Protein AF-A0A534PHE8-F1 (afdb_monomer)

Radius of gyration: 22.65 Å; Cα contacts (8 Å, |Δi|>4): 922; chains: 1; bounding box: 57×63×59 Å

Solvent-accessible surface area (backbone atoms only — not comparable to full-atom values): 23949 Å² total; per-residue (Å²): 134,82,89,73,82,80,85,76,85,88,83,82,86,79,91,82,86,88,81,90,80,77,89,78,85,75,80,75,69,78,63,74,69,78,79,74,84,64,76,80,80,78,80,78,70,85,81,79,82,82,82,68,77,84,73,71,76,61,67,71,42,64,70,69,89,60,82,93,66,74,68,61,44,59,63,59,40,70,46,78,37,36,73,57,75,90,52,89,55,39,68,55,61,94,71,41,53,49,39,28,43,75,54,63,62,44,47,48,54,37,77,46,39,33,25,44,34,18,76,53,80,39,52,26,43,38,35,38,29,43,50,32,25,25,88,75,30,44,23,26,79,75,50,71,53,73,46,66,37,27,75,58,79,83,55,55,71,40,56,83,35,30,30,48,43,43,84,60,63,65,50,50,73,50,67,39,52,72,82,54,73,41,28,50,29,33,40,39,39,32,35,81,84,36,38,29,40,31,30,52,34,32,30,28,69,89,68,73,28,56,31,34,40,39,42,39,58,50,28,30,42,40,69,25,44,46,91,46,22,12,64,66,29,30,75,70,63,13,78,73,43,24,11,33,30,38,37,56,43,40,48,37,58,43,76,51,17,29,38,48,41,74,79,43,39,47,64,57,48,22,53,42,39,66,71,48,45,43,62,35,30,48,34,51,57,51,40,36,71,50,25,48,67,59,54,71,51,33,18,28,43,34,46,43,28,58,36,28,47,31,40,61,51,28,55,51,21,54,51,53,36,41,74,65,12,31,52,76,43,72,56,57,59,53,50,50,40,33,28,33,44,75,38,65,64,41,93,88,65,38,58,35,33,43,34,34,30,75,75,46,41,83,74,36,96,41,48,90,35,62,80,37,42,29,53,24,52,42,84,59,46,64,50,39,35,34,85,76,74,70,52,67,78,84,83,87,76,98,66,88,60,56,50,64,41,67,67,43,86,41,74,89,39,63,92,67,84,58,44,66,71,42,69,44,72,81,110

Sequence (427 aa):
MVLGCRQADPGGHGGGDGGNPSSETDAGQPGTDGGDAGTPQDGGGPGGTDGGTDAGVPLPRYPGNRQGYVNPIPAENQHAGDPNWRSGFSNPYAKQIEGYADRVSALAGDAVRLMVRSDAARSASWTLYRIGWYGGAGARALASGTAQVGSQPGCPEDKTTGLVSCAWTPAFTVTVPGDAVSGLFLVRIVRSDNIGILIPLVVKDQRPADLYFQSSVTTAQAYNDWGGESLYDSDDGVMGGFAVQVSFDRPYASDGGAGQMLRYEALMAHFLERNGYDVSYTTNLDVAREGLDGLLARGAFLSVGHDEYWPGEERDAVQSARDQGMPLFFFGANAAYWKVRLSNPGADGNARVMTCYKKNPAADPLYNTPQQTGRYRDPPINRPEEALVGTMYESWLLFGQPWTVQGSNNPLYDGTNLHDGDTLPQL

Structure (mmCIF, N/CA/C/O backbone):
data_AF-A0A534PHE8-F1
#
_entry.id   AF-A0A534PHE8-F1
#
loop_
_atom_site.group_PDB
_atom_site.id
_atom_site.type_symbol
_atom_site.label_atom_id
_atom_site.label_alt_id
_atom_site.label_comp_id
_atom_site.label_asym_id
_atom_site.label_entity_id
_atom_site.label_seq_id
_atom_site.pdbx_PDB_ins_code
_atom_site.Cartn_x
_atom_site.Cartn_y
_atom_site.Cartn_z
_atom_site.occupancy
_atom_site.B_iso_or_equiv
_atom_site.auth_seq_id
_atom_site.auth_comp_id
_atom_site.auth_asym_id
_atom_site.auth_atom_id
_atom_site.pdbx_PDB_model_num
ATOM 1 N N . MET A 1 1 ? -14.135 2.666 23.337 1.00 24.70 1 MET A N 1
ATOM 2 C CA . MET A 1 1 ? -14.969 1.697 22.594 1.00 24.70 1 MET A CA 1
ATOM 3 C C . MET A 1 1 ? -14.300 0.347 22.786 1.00 24.70 1 MET A C 1
ATOM 5 O O . MET A 1 1 ? -13.143 0.218 22.420 1.00 24.70 1 MET A O 1
ATOM 9 N N . VAL A 1 2 ? -14.946 -0.574 23.500 1.00 24.50 2 VAL A N 1
ATOM 10 C CA . VAL A 1 2 ? -14.325 -1.820 23.980 1.00 24.50 2 VAL A CA 1
ATOM 11 C C . VAL A 1 2 ? -14.251 -2.833 22.834 1.00 24.50 2 VAL A C 1
ATOM 13 O O . VAL A 1 2 ? -15.287 -3.261 22.329 1.00 24.50 2 VAL A O 1
ATOM 16 N N . LEU A 1 3 ? -13.037 -3.217 22.435 1.00 29.59 3 LEU A N 1
ATOM 17 C CA . LEU A 1 3 ? -12.761 -4.332 21.522 1.00 29.59 3 LEU A CA 1
ATOM 18 C C . LEU A 1 3 ? -12.561 -5.603 22.364 1.00 29.59 3 LEU A C 1
ATOM 20 O O . LEU A 1 3 ? -11.449 -6.089 22.542 1.00 29.59 3 LEU A O 1
ATOM 24 N N . GLY A 1 4 ? -13.645 -6.101 22.961 1.00 27.09 4 GLY A N 1
ATOM 25 C CA . GLY A 1 4 ? -13.633 -7.321 23.768 1.00 27.09 4 GLY A CA 1
ATOM 26 C C . GLY A 1 4 ? -13.868 -8.559 22.903 1.00 27.09 4 GLY A C 1
ATOM 27 O O . GLY A 1 4 ? -14.963 -8.744 22.373 1.00 27.09 4 GLY A O 1
ATOM 28 N N . CYS A 1 5 ? -12.860 -9.425 22.784 1.00 27.55 5 CYS A N 1
ATOM 29 C CA . CYS A 1 5 ? -13.002 -10.763 22.210 1.00 27.55 5 CYS A CA 1
ATOM 30 C C . CYS A 1 5 ? -14.042 -11.572 23.002 1.00 27.55 5 CYS A C 1
ATOM 32 O O . CYS A 1 5 ? -13.889 -11.805 24.202 1.00 27.55 5 CYS A O 1
ATOM 34 N N . ARG A 1 6 ? -15.092 -12.054 22.330 1.00 25.67 6 ARG A N 1
ATOM 35 C CA . ARG A 1 6 ? -16.006 -13.053 22.897 1.00 25.67 6 ARG A CA 1
ATOM 36 C C . ARG A 1 6 ? -15.265 -14.394 22.947 1.00 25.67 6 ARG A C 1
ATOM 38 O O . ARG A 1 6 ? -14.850 -14.898 21.906 1.00 25.67 6 ARG A O 1
ATOM 45 N N . GLN A 1 7 ? -15.082 -14.950 24.146 1.00 27.69 7 GLN A N 1
ATOM 46 C CA . GLN A 1 7 ? -14.550 -16.302 24.352 1.00 27.69 7 GLN A CA 1
ATOM 47 C C . GLN A 1 7 ? -15.313 -17.322 23.492 1.00 27.69 7 GLN A C 1
ATOM 49 O O . GLN A 1 7 ? -16.540 -17.391 23.552 1.00 27.69 7 GLN A O 1
ATOM 54 N N . ALA A 1 8 ? -14.576 -18.124 22.724 1.00 28.03 8 ALA A N 1
ATOM 55 C CA . ALA A 1 8 ? -15.044 -19.413 22.232 1.00 28.03 8 ALA A CA 1
ATOM 56 C C . ALA A 1 8 ? -14.472 -20.498 23.159 1.00 28.03 8 ALA A C 1
ATOM 58 O O . ALA A 1 8 ? -13.268 -20.504 23.422 1.00 28.03 8 ALA A O 1
ATOM 59 N N . ASP A 1 9 ? -15.344 -21.361 23.681 1.00 29.62 9 ASP A N 1
ATOM 60 C CA . ASP A 1 9 ? -15.011 -22.451 24.606 1.00 29.62 9 ASP A CA 1
ATOM 61 C C . ASP A 1 9 ? -13.933 -23.410 24.056 1.00 29.62 9 ASP A C 1
ATOM 63 O O . ASP A 1 9 ? -13.930 -23.711 22.857 1.00 29.62 9 ASP A O 1
ATOM 67 N N . PRO A 1 10 ? -13.051 -23.968 24.912 1.00 31.36 10 PRO A N 1
ATOM 68 C CA . PRO A 1 10 ? -12.056 -24.946 24.499 1.00 31.36 10 PRO A CA 1
ATOM 69 C C . PRO A 1 10 ? -12.613 -26.377 24.588 1.00 31.36 10 PRO A C 1
ATOM 71 O O . PRO A 1 10 ? -12.837 -26.916 25.671 1.00 31.36 10 PRO A O 1
ATOM 74 N N . GLY A 1 11 ? -12.782 -27.032 23.439 1.00 26.67 11 GLY A N 1
ATOM 75 C CA . GLY A 1 11 ? -12.875 -28.492 23.344 1.00 26.67 11 GLY A CA 1
ATOM 76 C C . GLY A 1 11 ? -11.485 -29.078 23.099 1.00 26.67 11 GLY A C 1
ATOM 77 O O . GLY A 1 11 ? -10.890 -28.818 22.059 1.00 26.67 11 GLY A O 1
ATOM 78 N N . GLY A 1 12 ? -10.947 -29.802 24.084 1.00 25.61 12 GLY A N 1
ATOM 79 C CA . GLY A 1 12 ? -9.566 -30.290 24.101 1.00 25.61 12 GLY A CA 1
ATOM 80 C C . GLY A 1 12 ? -9.276 -31.603 23.357 1.00 25.61 12 GLY A C 1
ATOM 81 O O . GLY A 1 12 ? -10.143 -32.188 22.714 1.00 25.61 12 GLY A O 1
ATOM 82 N N . HIS A 1 13 ? -8.034 -32.059 23.595 1.00 27.72 13 HIS A N 1
ATOM 83 C CA . HIS A 1 13 ? -7.261 -33.191 23.033 1.00 27.72 13 HIS A CA 1
ATOM 84 C C . HIS A 1 13 ? -6.363 -32.776 21.859 1.00 27.72 13 HIS A C 1
ATOM 86 O O . HIS A 1 13 ? -6.823 -32.135 20.930 1.00 27.72 13 HIS A O 1
ATOM 92 N N . GLY A 1 14 ? -5.071 -33.092 21.798 1.00 23.89 14 GLY A N 1
ATOM 93 C CA . GLY A 1 14 ? -4.158 -33.913 22.597 1.00 23.89 14 GLY A CA 1
ATOM 94 C C . GLY A 1 14 ? -2.830 -33.945 21.817 1.00 23.89 14 GLY A C 1
ATOM 95 O O . GLY A 1 14 ? -2.858 -33.902 20.592 1.00 23.89 14 GLY A O 1
ATOM 96 N N . GLY A 1 15 ? -1.690 -33.902 22.512 1.00 23.56 15 GLY A N 1
ATOM 97 C CA . GLY A 1 15 ? -0.387 -33.534 21.943 1.00 23.56 15 GLY A CA 1
ATOM 98 C C . GLY A 1 15 ? 0.267 -34.500 20.945 1.00 23.56 15 GLY A C 1
ATOM 99 O O . GLY A 1 15 ? -0.163 -35.635 20.757 1.00 23.56 15 GLY A O 1
ATOM 100 N N . GLY A 1 16 ? 1.369 -34.024 20.360 1.00 22.50 16 GLY A N 1
ATOM 101 C CA . GLY A 1 16 ? 2.305 -34.802 19.551 1.00 22.50 16 GLY A CA 1
ATOM 102 C C . GLY A 1 16 ? 3.350 -33.909 18.878 1.00 22.50 16 GLY A C 1
ATOM 103 O O . GLY A 1 16 ? 2.993 -32.991 18.150 1.00 22.50 16 GLY A O 1
ATOM 104 N N . ASP A 1 17 ? 4.618 -34.183 19.177 1.00 24.94 17 ASP A N 1
ATOM 105 C CA . ASP A 1 17 ? 5.844 -33.495 18.764 1.00 24.94 17 ASP A CA 1
ATOM 106 C C . ASP A 1 17 ? 6.041 -33.250 17.258 1.00 24.94 17 ASP A C 1
ATOM 108 O O . ASP A 1 17 ? 5.682 -34.072 16.417 1.00 24.94 17 ASP A O 1
ATOM 112 N N . GLY A 1 18 ? 6.846 -32.216 16.979 1.00 23.06 18 GLY A N 1
ATOM 113 C CA . GLY A 1 18 ? 7.974 -32.342 16.054 1.00 23.06 18 GLY A CA 1
ATOM 114 C C . GLY A 1 18 ? 7.780 -31.769 14.652 1.00 23.06 18 GLY A C 1
ATOM 115 O O . GLY A 1 18 ? 7.033 -32.302 13.841 1.00 23.06 18 GLY A O 1
ATOM 116 N N . GLY A 1 19 ? 8.578 -30.748 14.324 1.00 21.67 19 GLY A N 1
ATOM 117 C CA . GLY A 1 19 ? 8.833 -30.374 12.934 1.00 21.67 19 GLY A CA 1
ATOM 118 C C . GLY A 1 19 ? 9.077 -28.888 12.735 1.00 21.67 19 GLY A C 1
ATOM 119 O O . GLY A 1 19 ? 8.202 -28.179 12.263 1.00 21.67 19 GLY A O 1
ATOM 120 N N . ASN A 1 20 ? 10.282 -28.434 13.070 1.00 32.22 20 ASN A N 1
ATOM 121 C CA . ASN A 1 20 ? 10.853 -27.206 12.523 1.00 32.22 20 ASN A CA 1
ATOM 122 C C . ASN A 1 20 ? 10.975 -27.352 10.992 1.00 32.22 20 ASN A C 1
ATOM 124 O O . ASN A 1 20 ? 11.498 -28.383 10.553 1.00 32.22 20 ASN A O 1
ATOM 128 N N . PRO A 1 21 ? 10.605 -26.344 10.186 1.00 25.55 21 PRO A N 1
ATOM 129 C CA . PRO A 1 21 ? 11.260 -26.184 8.904 1.00 25.55 21 PRO A CA 1
ATOM 130 C C . PRO A 1 21 ? 11.839 -24.777 8.729 1.00 25.55 21 PRO A C 1
ATOM 132 O O . PRO A 1 21 ? 11.156 -23.762 8.815 1.00 25.55 21 PRO A O 1
ATOM 135 N N . SER A 1 22 ? 13.125 -24.811 8.379 1.00 23.69 22 SER A N 1
ATOM 136 C CA . SER A 1 22 ? 13.820 -23.903 7.464 1.00 23.69 22 SER A CA 1
ATOM 137 C C . SER A 1 22 ? 13.878 -22.423 7.834 1.00 23.69 22 SER A C 1
ATOM 139 O O . SER A 1 22 ? 13.050 -21.607 7.448 1.00 23.69 22 SER A O 1
ATOM 141 N N . SER A 1 23 ? 15.003 -22.108 8.470 1.00 26.23 23 SER A N 1
ATOM 142 C CA . SER A 1 23 ? 15.800 -20.907 8.250 1.00 26.23 23 SER A CA 1
ATOM 143 C C . SER A 1 23 ? 15.838 -20.476 6.775 1.00 26.23 23 SER A C 1
ATOM 145 O O . SER A 1 23 ? 16.503 -21.124 5.963 1.00 26.23 23 SER A O 1
ATOM 147 N N . GLU A 1 24 ? 15.214 -19.347 6.455 1.00 24.14 24 GLU A N 1
ATOM 148 C CA . GLU A 1 24 ? 15.696 -18.465 5.393 1.00 24.14 24 GLU A CA 1
ATOM 149 C C . GLU A 1 24 ? 16.451 -17.321 6.069 1.00 24.14 24 GLU A C 1
ATOM 151 O O . GLU A 1 24 ? 15.881 -16.411 6.666 1.00 24.14 24 GLU A O 1
ATOM 156 N N . THR A 1 25 ? 17.776 -17.430 6.047 1.00 25.45 25 THR A N 1
ATOM 157 C CA . THR A 1 25 ? 18.677 -16.310 6.286 1.00 25.45 25 THR A CA 1
ATOM 158 C C . THR A 1 25 ? 18.660 -15.441 5.036 1.00 25.45 25 THR A C 1
ATOM 160 O O . THR A 1 25 ? 19.494 -15.632 4.153 1.00 25.45 25 THR A O 1
ATOM 163 N N . ASP A 1 26 ? 17.714 -14.512 4.956 1.00 26.38 26 ASP A N 1
ATOM 164 C CA . ASP A 1 26 ? 17.868 -13.338 4.104 1.00 26.38 26 ASP A CA 1
ATOM 165 C C . ASP A 1 26 ? 18.295 -12.176 4.997 1.00 26.38 26 ASP A C 1
ATOM 167 O O . ASP A 1 26 ? 17.497 -11.435 5.572 1.00 26.38 26 ASP A O 1
ATOM 171 N N . ALA A 1 27 ? 19.605 -12.126 5.232 1.00 26.56 27 ALA A N 1
ATOM 172 C CA . ALA A 1 27 ? 20.258 -11.044 5.939 1.00 26.56 27 ALA A CA 1
ATOM 173 C C . ALA A 1 27 ? 20.425 -9.857 4.983 1.00 26.56 27 ALA A C 1
ATOM 175 O O . ALA A 1 27 ? 21.544 -9.483 4.640 1.00 26.56 27 ALA A O 1
ATOM 176 N N . GLY A 1 28 ? 19.309 -9.243 4.593 1.00 26.45 28 GLY A N 1
ATOM 177 C CA . GLY A 1 28 ? 19.302 -7.820 4.298 1.00 26.45 28 GLY A CA 1
ATOM 178 C C . GLY A 1 28 ? 19.517 -7.109 5.626 1.00 26.45 28 GLY A C 1
ATOM 179 O O . GLY A 1 28 ? 18.583 -6.960 6.415 1.00 26.45 28 GLY A O 1
ATOM 180 N N . GLN A 1 29 ? 20.769 -6.763 5.942 1.00 26.48 29 GLN A N 1
ATOM 181 C CA . GLN A 1 29 ? 21.021 -5.839 7.040 1.00 26.48 29 GLN A CA 1
ATOM 182 C C . GLN A 1 29 ? 20.180 -4.587 6.770 1.00 26.48 29 GLN A C 1
ATOM 184 O O . GLN A 1 29 ? 20.312 -4.022 5.685 1.00 26.48 29 GLN A O 1
ATOM 189 N N . PRO A 1 30 ? 19.344 -4.120 7.712 1.00 35.19 30 PRO A N 1
ATOM 190 C CA . PRO A 1 30 ? 18.865 -2.754 7.645 1.00 35.19 30 PRO A CA 1
ATOM 191 C C . PRO A 1 30 ? 20.124 -1.892 7.642 1.00 35.19 30 PRO A C 1
ATOM 193 O O . PRO A 1 30 ? 20.886 -1.901 8.616 1.00 35.19 30 PRO A O 1
ATOM 196 N N . GLY A 1 31 ? 20.404 -1.253 6.504 1.00 30.30 31 GLY A N 1
ATOM 197 C CA . GLY A 1 31 ? 21.480 -0.285 6.391 1.00 30.30 31 GLY A CA 1
ATOM 198 C C . GLY A 1 31 ? 21.366 0.661 7.574 1.00 30.30 31 GLY A C 1
ATOM 199 O O . GLY A 1 31 ? 20.265 1.085 7.917 1.00 30.30 31 GLY A O 1
ATOM 200 N N . THR A 1 32 ? 22.487 0.906 8.249 1.00 32.56 32 THR A N 1
ATOM 201 C CA . THR A 1 32 ? 22.534 1.717 9.460 1.00 32.56 32 THR A CA 1
ATOM 202 C C . THR A 1 32 ? 21.716 2.985 9.248 1.00 32.56 32 THR A C 1
ATOM 204 O O . THR A 1 32 ? 22.122 3.867 8.476 1.00 32.56 32 THR A O 1
ATOM 207 N N . ASP A 1 33 ? 20.591 3.100 9.957 1.00 41.44 33 ASP A N 1
ATOM 208 C CA . ASP A 1 33 ? 20.073 4.398 10.355 1.00 41.44 33 ASP A CA 1
ATOM 209 C C . ASP A 1 33 ? 21.305 5.156 10.817 1.00 41.44 33 ASP A C 1
ATOM 211 O O . ASP A 1 33 ? 22.042 4.659 11.673 1.00 41.44 33 ASP A O 1
ATOM 215 N N . GLY A 1 34 ? 21.639 6.256 10.137 1.00 34.25 34 GLY A N 1
ATOM 216 C CA . GLY A 1 34 ? 22.791 7.051 10.538 1.00 34.25 34 GLY A CA 1
ATOM 217 C C . GLY A 1 34 ? 22.565 7.363 12.004 1.00 34.25 34 GLY A C 1
ATOM 218 O O . GLY A 1 34 ? 21.613 8.078 12.296 1.00 34.25 34 GLY A O 1
ATOM 219 N N . GLY A 1 35 ? 23.335 6.706 12.876 1.00 29.02 35 GLY A N 1
ATOM 220 C CA . GLY A 1 35 ? 23.049 6.637 14.295 1.00 29.02 35 GLY A CA 1
ATOM 221 C C . GLY A 1 35 ? 23.085 8.041 14.848 1.00 29.02 35 GLY A C 1
ATOM 222 O O . GLY A 1 35 ? 24.160 8.571 15.115 1.00 29.02 35 GLY A O 1
ATOM 223 N N . ASP A 1 36 ? 21.914 8.645 14.982 1.00 38.81 36 ASP A N 1
ATOM 224 C CA . ASP A 1 36 ? 21.763 9.927 15.634 1.00 38.81 36 ASP A CA 1
ATOM 225 C C . ASP A 1 36 ? 21.593 9.603 17.116 1.00 38.81 36 ASP A C 1
ATOM 227 O O . ASP A 1 36 ? 20.503 9.620 17.678 1.00 38.81 36 ASP A O 1
ATOM 231 N N . ALA A 1 37 ? 22.714 9.252 17.753 1.00 30.38 37 ALA A N 1
ATOM 232 C CA . ALA A 1 37 ? 22.866 9.336 19.199 1.00 30.38 37 ALA A CA 1
ATOM 233 C C . ALA A 1 37 ? 22.924 10.822 19.603 1.00 30.38 37 ALA A C 1
ATOM 235 O O . ALA A 1 37 ? 23.876 11.286 20.229 1.00 30.38 37 ALA A O 1
ATOM 236 N N . GLY A 1 38 ? 21.921 11.593 19.185 1.00 28.56 38 GLY A N 1
ATOM 237 C CA . GLY A 1 38 ? 21.634 12.903 19.724 1.00 28.56 38 GLY A CA 1
ATOM 238 C C . GLY A 1 38 ? 20.917 12.679 21.041 1.00 28.56 38 GLY A C 1
ATOM 239 O O . GLY A 1 38 ? 19.777 12.228 21.062 1.00 28.56 38 GLY A O 1
ATOM 240 N N . THR A 1 39 ? 21.598 12.953 22.150 1.00 28.34 39 THR A N 1
ATOM 241 C CA . THR A 1 39 ? 20.957 13.072 23.463 1.00 28.34 39 THR A CA 1
ATOM 242 C C . THR A 1 39 ? 19.690 13.920 23.330 1.00 28.34 39 THR A C 1
ATOM 244 O O . THR A 1 39 ? 19.807 15.044 22.824 1.00 28.34 39 THR A O 1
ATOM 247 N N . PRO A 1 40 ? 18.516 13.446 23.784 1.00 33.12 40 PRO A N 1
ATOM 248 C CA . PRO A 1 40 ? 17.341 14.292 23.888 1.00 33.12 40 PRO A CA 1
ATOM 249 C C . PRO A 1 40 ? 17.722 15.509 24.730 1.00 33.12 40 PRO A C 1
ATOM 251 O O . PRO A 1 40 ? 18.122 15.378 25.888 1.00 33.12 40 PRO A O 1
ATOM 254 N N . GLN A 1 41 ? 17.667 16.707 24.149 1.00 31.69 41 GLN A N 1
ATOM 255 C CA . GLN A 1 41 ? 17.529 17.887 24.984 1.00 31.69 41 GLN A CA 1
ATOM 256 C C . GLN A 1 41 ? 16.094 17.862 25.488 1.00 31.69 41 GLN A C 1
ATOM 258 O O . GLN A 1 41 ? 15.181 18.336 24.815 1.00 31.69 41 GLN A O 1
ATOM 263 N N . ASP A 1 42 ? 15.919 17.278 26.671 1.00 35.34 42 ASP A N 1
ATOM 264 C CA . ASP A 1 42 ? 14.726 17.450 27.482 1.00 35.34 42 ASP A CA 1
ATOM 265 C C . ASP A 1 42 ? 14.524 18.953 27.699 1.00 35.34 42 ASP A C 1
ATOM 267 O O . ASP A 1 42 ? 15.109 19.574 28.588 1.00 35.34 42 ASP A O 1
ATOM 271 N N . GLY A 1 43 ? 13.671 19.559 26.878 1.00 31.19 43 GLY A N 1
ATOM 272 C CA . GLY A 1 43 ? 13.140 20.905 27.072 1.00 31.19 43 GLY A CA 1
ATOM 273 C C . GLY A 1 43 ? 12.140 20.974 28.230 1.00 31.19 43 GLY A C 1
ATOM 274 O O . GLY A 1 43 ? 11.187 21.746 28.167 1.00 31.19 43 GLY A O 1
ATOM 275 N N . GLY A 1 44 ? 12.332 20.161 29.275 1.00 30.81 44 GLY A N 1
ATOM 276 C CA . GLY A 1 44 ? 11.528 20.138 30.490 1.00 30.81 44 GLY A CA 1
ATOM 277 C C . GLY A 1 44 ? 11.756 21.392 31.329 1.00 30.81 44 GLY A C 1
ATOM 278 O O . GLY A 1 44 ? 12.443 21.360 32.348 1.00 30.81 44 GLY A O 1
ATOM 279 N N . GLY A 1 45 ? 11.183 22.515 30.902 1.00 26.70 45 GLY A N 1
ATOM 280 C CA . GLY A 1 45 ? 10.971 23.674 31.762 1.00 26.70 45 GLY A CA 1
ATOM 281 C C . GLY A 1 45 ? 9.800 23.406 32.722 1.00 26.70 45 GLY A C 1
ATOM 282 O O . GLY A 1 45 ? 8.753 22.938 32.275 1.00 26.70 45 GLY A O 1
ATOM 283 N N . PRO A 1 46 ? 9.926 23.680 34.032 1.00 35.31 46 PRO A N 1
ATOM 284 C CA . PRO A 1 46 ? 8.860 23.405 34.983 1.00 35.31 46 PRO A CA 1
ATOM 285 C C . PRO A 1 46 ? 7.750 24.462 34.897 1.00 35.31 46 PRO A C 1
ATOM 287 O O . PRO A 1 46 ? 8.011 25.657 35.015 1.00 35.31 46 PRO A O 1
ATOM 290 N N . GLY A 1 47 ? 6.503 23.999 34.789 1.00 39.66 47 GLY A N 1
ATOM 291 C CA . GLY A 1 47 ? 5.323 24.702 35.298 1.00 39.66 47 GLY A CA 1
ATOM 292 C C . GLY A 1 47 ? 4.895 25.964 34.547 1.00 39.66 47 GLY A C 1
ATOM 293 O O . GLY A 1 47 ? 4.928 27.057 35.107 1.00 39.66 47 GLY A O 1
ATOM 294 N N . GLY A 1 48 ? 4.389 25.802 33.325 1.00 27.02 48 GLY A N 1
ATOM 295 C CA . GLY A 1 48 ? 3.390 26.715 32.774 1.00 27.02 48 GLY A CA 1
ATOM 296 C C . GLY A 1 48 ? 2.004 26.202 33.153 1.00 27.02 48 GLY A C 1
ATOM 297 O O . GLY A 1 48 ? 1.633 25.094 32.788 1.00 27.02 48 GLY A O 1
ATOM 298 N N . THR A 1 49 ? 1.247 26.958 33.943 1.00 34.25 49 THR A N 1
ATOM 299 C CA . THR A 1 49 ? -0.178 26.684 34.142 1.00 34.25 49 THR A CA 1
ATOM 300 C C . THR A 1 49 ? -0.904 26.964 32.832 1.00 34.25 49 THR A C 1
ATOM 302 O O . THR A 1 49 ? -1.068 28.132 32.467 1.00 34.25 49 THR A O 1
ATOM 305 N N . ASP A 1 50 ? -1.343 25.913 32.146 1.00 37.75 50 ASP A N 1
ATOM 306 C CA . ASP A 1 50 ? -2.190 26.011 30.961 1.00 37.75 50 ASP A CA 1
ATOM 307 C C . ASP A 1 50 ? -3.571 26.538 31.369 1.00 37.75 50 ASP A C 1
ATOM 309 O O . ASP A 1 50 ? -4.515 25.801 31.635 1.00 37.75 50 ASP A O 1
ATOM 313 N N . GLY A 1 51 ? -3.688 27.864 31.433 1.00 36.16 51 GLY A N 1
ATOM 314 C CA . GLY A 1 51 ? -4.951 28.597 31.503 1.00 36.16 51 GLY A CA 1
ATOM 315 C C . GLY A 1 51 ? -5.678 28.621 30.156 1.00 36.16 51 GLY A C 1
ATOM 316 O O . GLY A 1 51 ? -6.209 29.660 29.764 1.00 36.16 51 GLY A O 1
ATOM 317 N N . GLY A 1 52 ? -5.663 27.504 29.426 1.00 33.28 52 GLY A N 1
ATOM 318 C CA . GLY A 1 52 ? -6.409 27.328 28.190 1.00 33.28 52 GLY A CA 1
ATOM 319 C C . GLY A 1 52 ? -7.875 27.096 28.518 1.00 33.28 52 GLY A C 1
ATOM 320 O O . GLY A 1 52 ? -8.244 26.063 29.067 1.00 33.28 52 GLY A O 1
ATOM 321 N N . THR A 1 53 ? -8.720 28.071 28.202 1.00 33.09 53 THR A N 1
ATOM 322 C CA . THR A 1 53 ? -10.171 27.891 28.169 1.00 33.09 53 THR A CA 1
ATOM 323 C C . THR A 1 53 ? -10.507 26.672 27.315 1.00 33.09 53 THR A C 1
ATOM 325 O O . THR A 1 53 ? -10.083 26.615 26.162 1.00 33.09 53 THR A O 1
ATOM 328 N N . ASP A 1 54 ? -11.260 25.741 27.900 1.00 41.22 54 ASP A N 1
ATOM 329 C CA . ASP A 1 54 ? -11.817 24.517 27.321 1.00 41.22 54 ASP A CA 1
ATOM 330 C C . ASP A 1 54 ? -12.644 24.841 26.060 1.00 41.22 54 ASP A C 1
ATOM 332 O O . ASP A 1 54 ? -13.868 24.995 26.086 1.00 41.22 54 ASP A O 1
ATOM 336 N N . ALA A 1 55 ? -11.954 25.054 24.939 1.00 45.47 55 ALA A N 1
ATOM 337 C CA . ALA A 1 55 ? -12.546 25.029 23.616 1.00 45.47 55 ALA A CA 1
ATOM 338 C C . ALA A 1 55 ? -12.863 23.558 23.354 1.00 45.47 55 ALA A C 1
ATOM 340 O O . ALA A 1 55 ? -11.980 22.797 22.968 1.00 45.47 55 ALA A O 1
ATOM 341 N N . GLY A 1 56 ? -14.096 23.176 23.700 1.00 44.16 56 GLY A N 1
ATOM 342 C CA . GLY A 1 56 ? -14.534 21.794 23.849 1.00 44.16 56 GLY A CA 1
ATOM 343 C C . GLY A 1 56 ? -13.944 20.854 22.806 1.00 44.16 56 GLY A C 1
ATOM 344 O O . GLY A 1 56 ? -14.111 21.060 21.603 1.00 44.16 56 GLY A O 1
ATOM 345 N N . VAL A 1 57 ? -13.264 19.816 23.295 1.00 53.75 57 VAL A N 1
ATOM 346 C CA . VAL A 1 57 ? -12.780 18.700 22.481 1.00 53.75 57 VAL A CA 1
ATOM 347 C C . VAL A 1 57 ? -13.941 18.225 21.597 1.00 53.75 57 VAL A C 1
ATOM 349 O O . VAL A 1 57 ? -14.996 17.878 22.142 1.00 53.75 57 VAL A O 1
ATOM 352 N N . PRO A 1 58 ? -13.802 18.235 20.255 1.00 57.19 58 PRO A N 1
ATOM 353 C CA . PRO A 1 58 ? -14.837 17.728 19.368 1.00 57.19 58 PRO A CA 1
ATOM 354 C C . PRO A 1 58 ? -15.225 16.319 19.814 1.00 57.19 58 PRO A C 1
ATOM 356 O O . PRO A 1 58 ? -14.364 15.451 19.969 1.00 57.19 58 PRO A O 1
ATOM 359 N N . LEU A 1 59 ? -16.515 16.099 20.080 1.00 59.09 59 LEU A N 1
ATOM 360 C CA . LEU A 1 59 ? -16.990 14.777 20.472 1.00 59.09 59 LEU A CA 1
ATOM 361 C C . LEU A 1 59 ? -16.615 13.769 19.376 1.00 59.09 59 LEU A C 1
ATOM 363 O O . LEU A 1 59 ? -16.750 14.104 18.195 1.00 59.09 59 LEU A O 1
ATOM 367 N N . PRO A 1 60 ? -16.182 12.545 19.736 1.00 62.19 60 PRO A N 1
ATOM 368 C CA . PRO A 1 60 ? -15.837 11.536 18.750 1.00 62.19 60 PRO A CA 1
ATOM 369 C C . PRO A 1 60 ? -16.973 11.352 17.744 1.00 62.19 60 PRO A C 1
ATOM 371 O O . PRO A 1 60 ? -18.123 11.085 18.117 1.00 62.19 60 PRO A O 1
ATOM 374 N N . ARG A 1 61 ? -16.650 11.489 16.458 1.00 69.06 61 ARG A N 1
ATOM 375 C CA . ARG A 1 61 ? -17.591 11.239 15.374 1.00 69.06 61 ARG A CA 1
ATOM 376 C C . ARG A 1 61 ? -17.656 9.738 15.143 1.00 69.06 61 ARG A C 1
ATOM 378 O O . ARG A 1 61 ? -16.927 9.188 14.328 1.00 69.06 61 ARG A O 1
ATOM 385 N N . TYR A 1 62 ? -18.557 9.069 15.849 1.00 61.84 62 TYR A N 1
ATOM 386 C CA . TYR A 1 62 ? -18.938 7.714 15.472 1.00 61.84 62 TYR A CA 1
ATOM 387 C C . TYR A 1 62 ? -19.897 7.778 14.280 1.00 61.84 62 TYR A C 1
ATOM 389 O O . TYR A 1 62 ? -20.789 8.638 14.269 1.00 61.84 62 TYR A O 1
ATOM 397 N N . PRO A 1 63 ? -19.770 6.883 13.285 1.00 62.94 63 PRO A N 1
ATOM 398 C CA . PRO A 1 63 ? -20.826 6.700 12.304 1.00 62.94 63 PRO A CA 1
ATOM 399 C C . PRO A 1 63 ? -22.141 6.478 13.054 1.00 62.94 63 PRO A C 1
ATOM 401 O O . PRO A 1 63 ? -22.218 5.642 13.957 1.00 62.94 63 PRO A O 1
ATOM 404 N N . GLY A 1 64 ? -23.175 7.251 12.719 1.00 65.12 64 GLY A N 1
ATOM 405 C CA . GLY A 1 64 ? -24.506 7.008 13.270 1.00 65.12 64 GLY A CA 1
ATOM 406 C C . GLY A 1 64 ? -24.958 5.580 12.953 1.00 65.12 64 GLY A C 1
ATOM 407 O O . GLY A 1 64 ? -24.477 4.976 11.995 1.00 65.12 64 GLY A O 1
ATOM 408 N N . ASN A 1 65 ? -25.895 5.034 13.735 1.00 70.56 65 ASN A N 1
ATOM 409 C CA . ASN A 1 65 ? -26.464 3.719 13.439 1.00 70.56 65 ASN A CA 1
ATOM 410 C C . ASN A 1 65 ? -26.975 3.683 11.986 1.00 70.56 65 ASN A C 1
ATOM 412 O O . ASN A 1 65 ? -27.888 4.426 11.616 1.00 70.56 65 ASN A O 1
ATOM 416 N N . ARG A 1 66 ? -26.365 2.829 11.162 1.00 79.94 66 ARG A N 1
ATOM 417 C CA . ARG A 1 66 ? -26.679 2.693 9.741 1.00 79.94 66 ARG A CA 1
ATOM 418 C C . ARG A 1 66 ? -27.859 1.729 9.603 1.00 79.94 66 ARG A C 1
ATOM 420 O O . ARG A 1 66 ? -27.673 0.520 9.502 1.00 79.94 66 ARG A O 1
ATOM 427 N N . GLN A 1 67 ? -29.091 2.242 9.651 1.00 80.50 67 GLN A N 1
ATOM 428 C CA . GLN A 1 67 ? -30.277 1.385 9.529 1.00 80.50 67 GLN A CA 1
ATOM 429 C C . GLN A 1 67 ? -30.242 0.556 8.237 1.00 80.50 67 GLN A C 1
ATOM 431 O O . GLN A 1 67 ? -30.054 1.096 7.150 1.00 80.50 67 GLN A O 1
ATOM 436 N N . GLY A 1 68 ? -30.431 -0.760 8.368 1.00 82.94 68 GLY A N 1
ATOM 437 C CA . GLY A 1 68 ? -30.439 -1.700 7.242 1.00 82.94 68 GLY A CA 1
ATOM 438 C C . GLY A 1 68 ? -29.063 -2.003 6.638 1.00 82.94 68 GLY A C 1
ATOM 439 O O . GLY A 1 68 ? -28.983 -2.803 5.710 1.00 82.94 68 GLY A O 1
ATOM 440 N N . TYR A 1 69 ? -27.988 -1.402 7.150 1.00 88.81 69 TYR A N 1
ATOM 441 C CA . TYR A 1 69 ? -26.632 -1.704 6.715 1.00 88.81 69 TYR A CA 1
ATOM 442 C C . TYR A 1 69 ? -26.177 -3.064 7.259 1.00 88.81 69 TYR A C 1
ATOM 444 O O . TYR A 1 69 ? -26.395 -3.390 8.427 1.00 88.81 69 TYR A O 1
ATOM 452 N N . VAL A 1 70 ? -25.516 -3.845 6.404 1.00 92.88 70 VAL A N 1
ATOM 453 C CA . VAL A 1 70 ? -24.992 -5.171 6.734 1.00 92.88 70 VAL A CA 1
ATOM 454 C C . VAL A 1 70 ? -23.491 -5.171 6.486 1.00 92.88 70 VAL A C 1
ATOM 456 O O . VAL A 1 70 ? -23.053 -4.917 5.364 1.00 92.88 70 VAL A O 1
ATOM 459 N N . ASN A 1 71 ? -22.714 -5.479 7.527 1.00 95.25 71 ASN A N 1
ATOM 460 C CA . ASN A 1 71 ? -21.278 -5.698 7.395 1.00 95.25 71 ASN A CA 1
ATOM 461 C C . ASN A 1 71 ? -21.033 -6.912 6.471 1.00 95.25 71 ASN A C 1
ATOM 463 O O . ASN A 1 71 ? -21.504 -8.005 6.800 1.00 95.25 71 ASN A O 1
ATOM 467 N N . PRO A 1 72 ? -20.315 -6.764 5.340 1.00 97.19 72 PRO A N 1
ATOM 468 C CA . PRO A 1 72 ? -20.025 -7.872 4.436 1.00 97.19 72 PRO A CA 1
ATOM 469 C C . PRO A 1 72 ? -18.976 -8.848 4.988 1.00 97.19 72 PRO A C 1
ATOM 471 O O . PRO A 1 72 ? -18.967 -10.000 4.568 1.00 97.19 72 PRO A O 1
ATOM 474 N N . ILE A 1 73 ? -18.123 -8.439 5.935 1.00 98.12 73 ILE A N 1
ATOM 475 C CA . ILE A 1 73 ? -16.989 -9.244 6.420 1.00 98.12 73 ILE A CA 1
ATOM 476 C C . ILE A 1 73 ? -17.424 -10.597 7.027 1.00 98.12 73 ILE A C 1
ATOM 478 O O . ILE A 1 73 ? -16.840 -11.621 6.672 1.00 98.12 73 ILE A O 1
ATOM 482 N N . PRO A 1 74 ? -18.469 -10.688 7.878 1.00 98.19 74 PRO A N 1
ATOM 483 C CA . PRO A 1 74 ? -18.956 -11.978 8.366 1.00 98.19 74 PRO A CA 1
ATOM 484 C C . PRO A 1 74 ? -19.427 -12.938 7.270 1.00 98.19 74 PRO A C 1
ATOM 486 O O . PRO A 1 74 ? -19.216 -14.143 7.409 1.00 98.19 74 PRO A O 1
ATOM 489 N N . ALA A 1 75 ? -20.066 -12.424 6.212 1.00 98.25 75 ALA A N 1
ATOM 490 C CA . ALA A 1 75 ? -20.520 -13.231 5.080 1.00 98.25 75 ALA A CA 1
ATOM 491 C C . ALA A 1 75 ? -19.335 -13.668 4.212 1.00 98.25 75 ALA A C 1
ATOM 493 O O . ALA A 1 75 ? -19.226 -14.842 3.868 1.00 98.25 75 ALA A O 1
ATOM 494 N N . GLU A 1 76 ? -18.409 -12.745 3.952 1.00 98.31 76 GLU A N 1
ATOM 495 C CA . GLU A 1 76 ? -17.152 -13.005 3.254 1.00 98.31 76 GLU A CA 1
ATOM 496 C C . GLU A 1 76 ? -16.356 -14.137 3.924 1.00 98.31 76 GLU A C 1
ATOM 498 O O . GLU A 1 76 ? -15.885 -15.065 3.267 1.00 98.31 76 GLU A O 1
ATOM 503 N N . ASN A 1 77 ? -16.293 -14.129 5.256 1.00 98.06 77 ASN A N 1
ATOM 504 C CA . ASN A 1 77 ? -15.603 -15.145 6.047 1.00 98.06 77 ASN A CA 1
ATOM 505 C C . ASN A 1 77 ? -16.249 -16.537 6.030 1.00 98.06 77 ASN A C 1
ATOM 507 O O . ASN A 1 77 ? -15.626 -17.480 6.517 1.00 98.06 77 ASN A O 1
ATOM 511 N N . GLN A 1 78 ? -17.467 -16.688 5.495 1.00 98.12 78 GLN A N 1
ATOM 512 C CA . GLN A 1 78 ? -18.082 -18.007 5.292 1.00 98.12 78 GLN A CA 1
ATOM 513 C C . GLN A 1 78 ? -17.560 -18.711 4.036 1.00 98.12 78 GLN A C 1
ATOM 515 O O . GLN A 1 78 ? -17.800 -19.907 3.860 1.00 98.12 78 GLN A O 1
ATOM 520 N N . HIS A 1 79 ? -16.866 -18.000 3.143 1.00 98.44 79 HIS A N 1
ATOM 521 C CA . HIS A 1 79 ? -16.253 -18.628 1.981 1.00 98.44 79 HIS A CA 1
ATOM 522 C C . HIS A 1 79 ? -15.083 -19.528 2.392 1.00 98.44 79 HIS A C 1
ATOM 524 O O . HIS A 1 79 ? -14.332 -19.234 3.322 1.00 98.44 79 HIS A O 1
ATOM 530 N N . ALA A 1 80 ? -14.915 -20.630 1.660 1.00 98.12 80 ALA A N 1
ATOM 531 C CA . ALA A 1 80 ? -13.792 -21.533 1.860 1.00 98.12 80 ALA A CA 1
ATOM 532 C C . ALA A 1 80 ? -12.472 -20.819 1.534 1.00 98.12 80 ALA A C 1
ATOM 534 O O . ALA A 1 80 ? -12.302 -20.283 0.437 1.00 98.12 80 ALA A O 1
ATOM 535 N N . GLY A 1 81 ? -11.543 -20.829 2.487 1.00 98.19 81 GLY A N 1
ATOM 536 C CA . GLY A 1 81 ? -10.176 -20.378 2.260 1.00 98.19 81 GLY A CA 1
ATOM 537 C C . GLY A 1 81 ? -9.290 -21.471 1.661 1.00 98.19 81 GLY A C 1
ATOM 538 O O . GLY A 1 81 ? -9.647 -22.649 1.636 1.00 98.19 81 GLY A O 1
ATOM 539 N N . ASP A 1 82 ? -8.114 -21.072 1.194 1.00 98.00 82 ASP A N 1
ATOM 540 C CA . ASP A 1 82 ? -7.084 -21.957 0.651 1.00 98.00 82 ASP A CA 1
ATOM 541 C C . ASP A 1 82 ? -5.876 -21.953 1.596 1.00 98.00 82 ASP A C 1
ATOM 543 O O . ASP A 1 82 ? -5.086 -21.024 1.516 1.00 98.00 82 ASP A O 1
ATOM 547 N N . PRO A 1 83 ? -5.679 -22.950 2.476 1.00 95.94 83 PRO A N 1
ATOM 548 C CA . PRO A 1 83 ? -4.544 -22.965 3.406 1.00 95.94 83 PRO A CA 1
ATOM 549 C C . PRO A 1 83 ? -3.180 -23.144 2.714 1.00 95.94 83 PRO A C 1
ATOM 551 O O . PRO A 1 83 ? -2.143 -22.969 3.348 1.00 95.94 83 PRO A O 1
ATOM 554 N N . ASN A 1 84 ? -3.160 -23.480 1.420 1.00 95.50 84 ASN A N 1
ATOM 555 C CA . ASN A 1 84 ? -1.954 -23.712 0.625 1.00 95.50 84 ASN A CA 1
ATOM 556 C C . ASN A 1 84 ? -1.637 -22.542 -0.318 1.00 95.50 84 ASN A C 1
ATOM 558 O O . ASN A 1 84 ? -0.808 -22.659 -1.221 1.00 95.50 84 ASN A O 1
ATOM 562 N N . TRP A 1 85 ? -2.270 -21.384 -0.122 1.00 96.06 85 TRP A N 1
ATOM 563 C CA . TRP A 1 85 ? -2.093 -20.235 -1.006 1.00 96.06 85 TRP A CA 1
ATOM 564 C C . TRP A 1 85 ? -0.635 -19.735 -1.078 1.00 96.06 85 TRP A C 1
ATOM 566 O O . TRP A 1 85 ? -0.209 -19.237 -2.123 1.00 96.06 85 TRP A O 1
ATOM 576 N N . ARG A 1 86 ? 0.158 -19.933 -0.012 1.00 93.19 86 ARG A N 1
ATOM 577 C CA . ARG A 1 86 ? 1.606 -19.629 0.049 1.00 93.19 86 ARG A CA 1
ATOM 578 C C . ARG A 1 86 ? 2.530 -20.806 -0.283 1.00 93.19 86 ARG A C 1
ATOM 580 O O . ARG A 1 86 ? 3.739 -20.660 -0.155 1.00 93.19 86 ARG A O 1
ATOM 587 N N . SER A 1 87 ? 2.007 -21.973 -0.647 1.00 93.56 87 SER A N 1
ATOM 588 C CA . SER A 1 87 ? 2.814 -23.180 -0.858 1.00 93.56 87 SER A CA 1
ATOM 589 C C . SER A 1 87 ? 2.706 -23.703 -2.294 1.00 93.56 87 SER A C 1
ATOM 591 O O . SER A 1 87 ? 1.936 -23.198 -3.112 1.00 93.56 87 SER A O 1
ATOM 593 N N . GLY A 1 88 ? 3.530 -24.703 -2.623 1.00 93.00 88 GLY A N 1
ATOM 594 C CA . GLY A 1 88 ? 3.536 -25.341 -3.945 1.00 93.00 88 GLY A CA 1
ATOM 595 C C . GLY A 1 88 ? 4.376 -24.629 -5.009 1.00 93.00 88 GLY A C 1
ATOM 596 O O . GLY A 1 88 ? 4.307 -25.004 -6.176 1.00 93.00 88 GLY A O 1
ATOM 597 N N . PHE A 1 89 ? 5.178 -23.635 -4.625 1.00 96.38 89 PHE A N 1
ATOM 598 C CA . PHE A 1 89 ? 6.156 -22.979 -5.490 1.00 96.38 89 PHE A CA 1
ATOM 599 C C . PHE A 1 89 ? 7.386 -22.549 -4.682 1.00 96.38 89 PHE A C 1
ATOM 601 O O . PHE A 1 89 ? 7.338 -22.480 -3.454 1.00 96.38 89 PHE A O 1
ATOM 608 N N . SER A 1 90 ? 8.484 -22.278 -5.376 1.00 96.81 90 SER A N 1
ATOM 609 C CA . SER A 1 90 ? 9.702 -21.709 -4.804 1.00 96.81 90 SER A CA 1
ATOM 610 C C . SER A 1 90 ? 9.836 -20.242 -5.195 1.00 96.81 90 SER A C 1
ATOM 612 O O . SER A 1 90 ? 9.474 -19.855 -6.311 1.00 96.81 90 SER A O 1
ATOM 614 N N . ASN A 1 91 ? 10.391 -19.441 -4.286 1.00 94.25 91 ASN A N 1
ATOM 615 C CA . ASN A 1 91 ? 10.785 -18.069 -4.588 1.00 94.25 91 ASN A CA 1
ATOM 616 C C . ASN A 1 91 ? 11.817 -18.058 -5.732 1.00 94.25 91 ASN A C 1
ATOM 618 O O . ASN A 1 91 ? 12.623 -18.992 -5.842 1.00 94.25 91 ASN A O 1
ATOM 622 N N . PRO A 1 92 ? 11.801 -17.037 -6.605 1.00 93.44 92 PRO A N 1
ATOM 623 C CA . PRO A 1 92 ? 12.764 -16.943 -7.688 1.00 93.44 92 PRO A CA 1
ATOM 624 C C . PRO A 1 92 ? 14.165 -16.726 -7.123 1.00 93.44 92 PRO A C 1
ATOM 626 O O . PRO A 1 92 ? 14.372 -15.894 -6.245 1.00 93.44 92 PRO A O 1
ATOM 629 N N . TYR A 1 93 ? 15.149 -17.413 -7.692 1.00 88.75 93 TYR A N 1
ATOM 630 C CA . TYR A 1 93 ? 16.555 -17.070 -7.513 1.00 88.75 93 TYR A CA 1
ATOM 631 C C . TYR A 1 93 ? 17.071 -16.406 -8.790 1.00 88.75 93 TYR A C 1
ATOM 633 O O . TYR A 1 93 ? 16.501 -16.587 -9.864 1.00 88.75 93 TYR A O 1
ATOM 641 N N . ALA A 1 94 ? 18.134 -15.603 -8.693 1.00 87.88 94 ALA A N 1
ATOM 642 C CA . ALA A 1 94 ? 18.791 -14.985 -9.853 1.00 87.88 94 ALA A CA 1
ATOM 643 C C . ALA A 1 94 ? 17.821 -14.308 -10.853 1.00 87.88 94 ALA A C 1
ATOM 645 O O . ALA A 1 94 ? 18.010 -14.392 -12.068 1.00 87.88 94 ALA A O 1
ATOM 646 N N . LYS A 1 95 ? 16.772 -13.648 -10.337 1.00 91.94 95 LYS A N 1
ATOM 647 C CA . LYS A 1 95 ? 15.764 -12.930 -11.131 1.00 91.94 95 LYS A CA 1
ATOM 648 C C . LYS A 1 95 ? 15.087 -13.817 -12.189 1.00 91.94 95 LYS A C 1
ATOM 650 O O . LYS A 1 95 ? 14.955 -13.409 -13.333 1.00 91.94 95 LYS A O 1
ATOM 655 N N . GLN A 1 96 ? 14.672 -15.046 -11.877 1.00 97.12 96 GLN A N 1
ATOM 656 C CA . GLN A 1 96 ? 14.008 -15.929 -12.860 1.00 97.12 96 GLN A CA 1
ATOM 657 C C . GLN A 1 96 ? 12.637 -15.423 -13.335 1.00 97.12 96 GLN A C 1
ATOM 659 O O . GLN A 1 96 ? 12.302 -15.530 -14.516 1.00 97.12 96 GLN A O 1
ATOM 664 N N . ILE A 1 97 ? 11.840 -14.870 -12.424 1.00 98.19 97 ILE A N 1
ATOM 665 C CA . ILE A 1 97 ? 10.554 -14.230 -12.707 1.00 98.19 97 ILE A CA 1
ATOM 666 C C . ILE A 1 97 ? 10.378 -13.045 -11.765 1.00 98.19 97 ILE A C 1
ATOM 668 O O . ILE A 1 97 ? 10.714 -13.130 -10.589 1.00 98.19 97 ILE A O 1
ATOM 672 N N . GLU A 1 98 ? 9.879 -11.941 -12.306 1.00 97.94 98 GLU A N 1
ATOM 673 C CA . GLU A 1 98 ? 9.697 -10.671 -11.610 1.00 97.94 98 GLU A CA 1
ATOM 674 C C . GLU A 1 98 ? 8.441 -9.991 -12.158 1.00 97.94 98 GLU A C 1
ATOM 676 O O . GLU A 1 98 ? 8.088 -10.179 -13.328 1.00 97.94 98 GLU A O 1
ATOM 681 N N . GLY A 1 99 ? 7.757 -9.188 -11.346 1.00 98.12 99 GLY A N 1
ATOM 682 C CA . GLY A 1 99 ? 6.568 -8.500 -11.822 1.00 98.12 99 GLY A CA 1
ATOM 683 C C . GLY A 1 99 ? 6.025 -7.443 -10.879 1.00 98.12 99 GLY A C 1
ATOM 684 O O . GLY A 1 99 ? 6.356 -7.409 -9.698 1.00 98.12 99 GLY A O 1
ATOM 685 N N . TYR A 1 100 ? 5.194 -6.576 -11.445 1.00 98.62 100 TYR A N 1
ATOM 686 C CA . TYR A 1 100 ? 4.501 -5.497 -10.752 1.00 98.62 100 TYR A CA 1
ATOM 687 C C . TYR A 1 100 ? 3.169 -5.189 -11.446 1.00 98.62 100 TYR A C 1
ATOM 689 O O . TYR A 1 100 ? 2.924 -5.612 -12.580 1.00 98.62 100 TYR A O 1
ATOM 697 N N . ALA A 1 101 ? 2.291 -4.467 -10.754 1.00 98.44 101 ALA A N 1
ATOM 698 C CA . ALA A 1 101 ? 1.003 -4.031 -11.281 1.00 98.44 101 ALA A CA 1
ATOM 699 C C . ALA A 1 101 ? 1.039 -2.558 -11.717 1.00 98.44 101 ALA A C 1
ATOM 701 O O . ALA A 1 101 ? 1.823 -1.753 -11.208 1.00 98.44 101 ALA A O 1
ATOM 702 N N . ASP A 1 102 ? 0.137 -2.181 -12.626 1.00 98.12 102 ASP A N 1
ATOM 703 C CA . ASP A 1 102 ? -0.021 -0.795 -13.102 1.00 98.12 102 ASP A CA 1
ATOM 704 C C . ASP A 1 102 ? -0.638 0.166 -12.080 1.00 98.12 102 ASP A C 1
ATOM 706 O O . ASP A 1 102 ? -0.785 1.355 -12.359 1.00 98.12 102 ASP A O 1
ATOM 710 N N . ARG A 1 103 ? -0.992 -0.354 -10.905 1.00 98.19 103 ARG A N 1
ATOM 711 C CA . ARG A 1 103 ? -1.598 0.347 -9.775 1.00 98.19 103 ARG A CA 1
ATOM 712 C C . ARG A 1 103 ? -1.353 -0.434 -8.488 1.00 98.19 103 ARG A C 1
ATOM 714 O O . ARG A 1 103 ? -1.098 -1.634 -8.540 1.00 98.19 103 ARG A O 1
ATOM 721 N N . VAL A 1 104 ? -1.454 0.246 -7.352 1.00 97.94 104 VAL A N 1
ATOM 722 C CA . VAL A 1 104 ? -1.391 -0.386 -6.018 1.00 97.94 104 VAL A CA 1
ATOM 723 C C . VAL A 1 104 ? -2.769 -0.603 -5.406 1.00 97.94 104 VAL A C 1
ATOM 725 O O . VAL A 1 104 ? -2.910 -1.397 -4.478 1.00 97.94 104 VAL A O 1
ATOM 728 N N . SER A 1 105 ? -3.796 0.056 -5.945 1.00 98.50 105 SER A N 1
ATOM 729 C CA . SER A 1 105 ? -5.176 -0.138 -5.529 1.00 98.50 105 SER A CA 1
ATOM 730 C C . SER A 1 105 ? -6.148 -0.169 -6.705 1.00 98.50 105 SER A C 1
ATOM 732 O O . SER A 1 105 ? -5.841 0.287 -7.806 1.00 98.50 105 SER A O 1
ATOM 734 N N . ALA A 1 106 ? -7.312 -0.772 -6.486 1.00 98.50 106 ALA A N 1
ATOM 735 C CA . ALA A 1 106 ? -8.362 -0.951 -7.484 1.00 98.50 106 ALA A CA 1
ATOM 736 C C . ALA A 1 106 ? -9.747 -0.966 -6.823 1.00 98.50 106 ALA A C 1
ATOM 738 O O . ALA A 1 106 ? -9.862 -1.206 -5.622 1.00 98.50 106 ALA A O 1
ATOM 739 N N . LEU A 1 107 ? -10.803 -0.740 -7.599 1.00 98.38 107 LEU A N 1
ATOM 740 C CA . LEU A 1 107 ? -12.180 -1.036 -7.204 1.00 98.38 107 LEU A CA 1
ATOM 741 C C . LEU A 1 107 ? -12.596 -2.431 -7.692 1.00 98.38 107 LEU A C 1
ATOM 743 O O . LEU A 1 107 ? -11.998 -3.003 -8.607 1.00 98.38 107 LEU A O 1
ATOM 747 N N . ALA A 1 108 ? -13.658 -2.981 -7.105 1.00 98.31 108 ALA A N 1
ATOM 748 C CA . ALA A 1 108 ? -14.320 -4.159 -7.659 1.00 98.31 108 ALA A CA 1
ATOM 749 C C . ALA A 1 108 ? -14.752 -3.898 -9.117 1.00 98.31 108 ALA A C 1
ATOM 751 O O . ALA A 1 108 ? -15.327 -2.855 -9.427 1.00 98.31 108 ALA A O 1
ATOM 752 N N . GLY A 1 109 ? -14.468 -4.842 -10.017 1.00 98.19 109 GLY A N 1
ATOM 753 C CA . GLY A 1 109 ? -14.706 -4.708 -11.458 1.00 98.19 109 GLY A CA 1
ATOM 754 C C . GLY A 1 109 ? -13.560 -4.078 -12.258 1.00 98.19 109 GLY A C 1
ATOM 755 O O . GLY A 1 109 ? -13.558 -4.197 -13.485 1.00 98.19 109 GLY A O 1
ATOM 756 N N . ASP A 1 110 ? -12.569 -3.458 -11.611 1.00 98.31 110 ASP A N 1
ATOM 757 C CA . ASP A 1 110 ? -11.440 -2.858 -12.323 1.00 98.31 110 ASP A CA 1
ATOM 758 C C . ASP A 1 110 ? -10.543 -3.911 -12.985 1.00 98.31 110 ASP A C 1
ATOM 760 O O . ASP A 1 110 ? -10.344 -5.028 -12.497 1.00 98.31 110 ASP A O 1
ATOM 764 N N . ALA A 1 111 ? -9.938 -3.508 -14.101 1.00 98.25 111 ALA A N 1
ATOM 765 C CA . ALA A 1 111 ? -8.892 -4.256 -14.779 1.00 98.25 111 ALA A CA 1
ATOM 766 C C . ALA A 1 111 ? -7.508 -3.810 -14.283 1.00 98.25 111 ALA A C 1
ATOM 768 O O . ALA A 1 111 ? -7.106 -2.664 -14.491 1.00 98.25 111 ALA A O 1
ATOM 769 N N . VAL A 1 112 ? -6.764 -4.737 -13.683 1.00 98.69 112 VAL A N 1
ATOM 770 C CA . VAL A 1 112 ? -5.382 -4.551 -13.229 1.00 98.69 112 VAL A CA 1
ATOM 771 C C . VAL A 1 112 ? -4.447 -5.176 -14.254 1.00 98.69 112 VAL A C 1
ATOM 773 O O . VAL A 1 112 ? -4.592 -6.351 -14.598 1.00 98.69 112 VAL A O 1
ATOM 776 N N . ARG A 1 113 ? -3.492 -4.401 -14.769 1.00 98.75 113 ARG A N 1
ATOM 777 C CA . ARG A 1 113 ? -2.508 -4.893 -15.745 1.00 98.75 113 ARG A CA 1
ATOM 778 C C . ARG A 1 113 ? -1.252 -5.339 -15.015 1.00 98.75 113 ARG A C 1
ATOM 780 O O . ARG A 1 113 ? -0.748 -4.613 -14.162 1.00 98.75 113 ARG A O 1
ATOM 787 N N . LEU A 1 114 ? -0.764 -6.528 -15.359 1.00 98.75 114 LEU A N 1
ATOM 788 C CA . LEU A 1 114 ? 0.399 -7.136 -14.725 1.00 98.75 114 LEU A CA 1
ATOM 789 C C . LEU A 1 114 ? 1.563 -7.115 -15.707 1.00 98.75 114 LEU A C 1
ATOM 791 O O . LEU A 1 114 ? 1.511 -7.725 -16.780 1.00 98.75 114 LEU A O 1
ATOM 795 N N . MET A 1 115 ? 2.622 -6.421 -15.323 1.00 98.75 115 MET A N 1
ATOM 796 C CA . MET A 1 115 ? 3.888 -6.391 -16.033 1.00 98.75 115 MET A CA 1
ATOM 797 C C . MET A 1 115 ? 4.750 -7.500 -15.455 1.00 98.75 115 MET A C 1
ATOM 799 O O . MET A 1 115 ? 5.081 -7.476 -14.273 1.00 98.75 115 MET A O 1
ATOM 803 N N . VAL A 1 116 ? 5.081 -8.496 -16.278 1.00 98.69 116 VAL A N 1
ATOM 804 C CA . VAL A 1 116 ? 5.809 -9.687 -15.830 1.00 98.69 116 VAL A CA 1
ATOM 805 C C . VAL A 1 116 ? 6.954 -9.968 -16.785 1.00 98.69 116 VAL A C 1
ATOM 807 O O . VAL A 1 116 ? 6.759 -10.056 -18.002 1.00 98.69 116 VAL A O 1
ATOM 810 N N . ARG A 1 117 ? 8.142 -10.136 -16.213 1.00 98.06 117 ARG A N 1
ATOM 811 C CA . ARG A 1 117 ? 9.366 -10.515 -16.908 1.00 98.06 117 ARG A CA 1
ATOM 812 C C . ARG A 1 117 ? 9.791 -11.899 -16.445 1.00 98.06 117 ARG A C 1
ATOM 814 O O . ARG A 1 117 ? 9.772 -12.209 -15.260 1.00 98.06 117 ARG A O 1
ATOM 821 N N . SER A 1 118 ? 10.203 -12.723 -17.395 1.00 98.19 118 SER A N 1
ATOM 822 C CA . SER A 1 118 ? 10.699 -14.079 -17.176 1.00 98.19 118 SER A CA 1
ATOM 823 C C . SER A 1 118 ? 12.007 -14.267 -17.941 1.00 98.19 118 SER A C 1
ATOM 825 O O . SER A 1 118 ? 12.144 -13.779 -19.063 1.00 98.19 118 SER A O 1
ATOM 827 N N . ASP A 1 119 ? 12.970 -14.965 -17.344 1.00 97.25 119 ASP A N 1
ATOM 828 C CA . ASP A 1 119 ? 14.283 -15.239 -17.950 1.00 97.25 119 ASP A CA 1
ATOM 829 C C . ASP A 1 119 ? 14.201 -16.164 -19.177 1.00 97.25 119 ASP A C 1
ATOM 831 O O . ASP A 1 119 ? 15.025 -16.089 -20.086 1.00 97.25 119 ASP A O 1
ATOM 835 N N . ALA A 1 120 ? 13.161 -16.990 -19.228 1.00 96.06 120 ALA A N 1
ATOM 836 C CA . ALA A 1 120 ? 12.800 -17.850 -20.337 1.00 96.06 120 ALA A CA 1
ATOM 837 C C . ALA A 1 120 ? 11.301 -17.736 -20.623 1.00 96.06 120 ALA A C 1
ATOM 839 O O . ALA A 1 120 ? 10.493 -17.517 -19.716 1.00 96.06 120 ALA A O 1
ATOM 840 N N . ALA A 1 121 ? 10.918 -17.946 -21.884 1.00 97.69 121 ALA A N 1
ATOM 841 C CA . ALA A 1 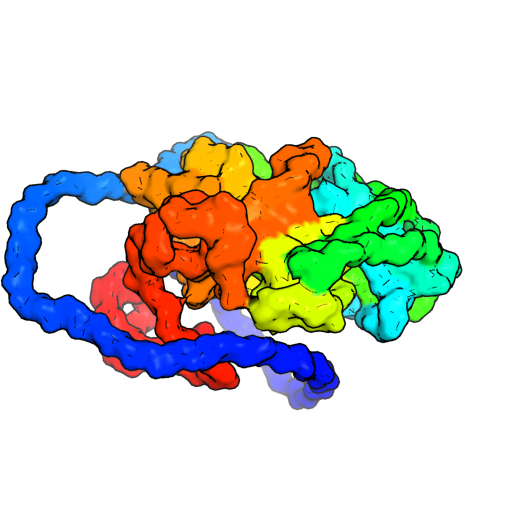121 ? 9.514 -18.078 -22.249 1.00 97.69 121 ALA A CA 1
ATOM 842 C C . ALA A 1 121 ? 8.905 -19.298 -21.538 1.00 97.69 121 ALA A C 1
ATOM 844 O O . ALA A 1 121 ? 9.399 -20.428 -21.667 1.00 97.69 121 ALA A O 1
ATOM 845 N N . ARG A 1 122 ? 7.852 -19.059 -20.756 1.00 97.38 122 ARG A N 1
ATOM 846 C CA . ARG A 1 122 ? 7.188 -20.071 -19.931 1.00 97.38 122 ARG A CA 1
ATOM 847 C C . ARG A 1 122 ? 5.688 -19.823 -19.880 1.00 97.38 122 ARG A C 1
ATOM 849 O O . ARG A 1 122 ? 5.229 -18.682 -19.842 1.00 97.38 122 ARG A O 1
ATOM 856 N N . SER A 1 123 ? 4.936 -20.916 -19.788 1.00 98.25 123 SER A N 1
ATOM 857 C CA . SER A 1 123 ? 3.570 -20.849 -19.282 1.00 98.25 123 SER A CA 1
ATOM 858 C C . SER A 1 123 ? 3.612 -20.528 -17.789 1.00 98.25 123 SER A C 1
ATOM 860 O O . SER A 1 123 ? 4.466 -21.047 -17.067 1.00 98.25 123 SER A O 1
ATOM 862 N N . ALA A 1 124 ? 2.686 -19.693 -17.333 1.00 98.50 124 ALA A N 1
ATOM 863 C CA . ALA A 1 124 ? 2.453 -19.433 -15.924 1.00 98.50 124 ALA A CA 1
ATOM 864 C C . ALA A 1 124 ? 0.961 -19.535 -15.602 1.00 98.50 124 ALA A C 1
ATOM 866 O O . ALA A 1 124 ? 0.117 -19.100 -16.386 1.00 98.50 124 ALA A O 1
ATOM 867 N N . SER A 1 125 ? 0.637 -20.090 -14.440 1.00 98.62 125 SER A N 1
ATOM 868 C CA . SER A 1 125 ? -0.674 -19.948 -13.812 1.00 98.62 125 SER A CA 1
ATOM 869 C C . SER A 1 125 ? -0.680 -18.718 -12.916 1.00 98.62 125 SER A C 1
ATOM 871 O O . SER A 1 125 ? 0.311 -18.453 -12.234 1.00 98.62 125 SER A O 1
ATOM 873 N N . TRP A 1 126 ? -1.798 -18.003 -12.869 1.00 98.75 126 TRP A N 1
ATOM 874 C CA . TRP A 1 126 ? -2.012 -16.923 -11.916 1.00 98.75 126 TRP A CA 1
ATOM 875 C C . TRP A 1 126 ? -3.273 -17.161 -11.087 1.00 98.75 126 TRP A C 1
ATOM 877 O O . TRP A 1 126 ? -4.220 -17.817 -11.527 1.00 98.75 126 TRP A O 1
ATOM 887 N N . THR A 1 127 ? -3.286 -16.641 -9.864 1.00 98.88 127 THR A N 1
ATOM 888 C CA . THR A 1 127 ? -4.443 -16.676 -8.965 1.00 98.88 127 THR A CA 1
ATOM 889 C C . THR A 1 127 ? -4.537 -15.354 -8.217 1.00 98.88 127 THR A C 1
ATOM 891 O O . THR A 1 127 ? -3.562 -14.925 -7.604 1.00 98.88 127 THR A O 1
ATOM 894 N N . LEU A 1 128 ? -5.702 -14.711 -8.275 1.00 98.88 128 LEU A N 1
ATOM 895 C CA . LEU A 1 128 ? -6.039 -13.563 -7.442 1.00 98.88 128 LEU A CA 1
ATOM 896 C C . LEU A 1 128 ? -6.566 -14.080 -6.103 1.00 98.88 128 LEU A C 1
ATOM 898 O O . LEU A 1 128 ? -7.592 -14.763 -6.063 1.00 98.88 128 LEU A O 1
ATOM 902 N N . TYR A 1 129 ? -5.874 -13.737 -5.028 1.00 98.88 129 TYR A N 1
ATOM 903 C CA . TYR A 1 129 ? -6.250 -14.046 -3.658 1.00 98.88 129 TYR A CA 1
ATOM 904 C C . TYR A 1 129 ? -6.720 -12.785 -2.940 1.00 98.88 129 TYR A C 1
ATOM 906 O O . TYR A 1 129 ? -6.079 -11.742 -3.058 1.00 98.88 129 TYR A O 1
ATOM 914 N N . ARG A 1 130 ? -7.790 -12.902 -2.149 1.00 98.75 130 ARG A N 1
ATOM 915 C CA . ARG A 1 130 ? -8.113 -11.941 -1.086 1.00 98.75 130 ARG A CA 1
ATOM 916 C C . ARG A 1 130 ? -7.594 -12.490 0.234 1.00 98.75 130 ARG A C 1
ATOM 918 O O . ARG A 1 130 ? -7.898 -13.634 0.576 1.00 98.75 130 ARG A O 1
ATOM 925 N N . ILE A 1 131 ? -6.833 -11.688 0.964 1.00 98.62 131 ILE A N 1
ATOM 926 C CA . ILE A 1 131 ? -6.253 -12.016 2.271 1.00 98.62 131 ILE A CA 1
ATOM 927 C C . ILE A 1 131 ? -7.284 -11.715 3.360 1.00 98.62 131 ILE A C 1
ATOM 929 O O . ILE A 1 131 ? -7.981 -10.709 3.275 1.00 98.62 131 ILE A O 1
ATOM 933 N N . GLY A 1 132 ? -7.421 -12.603 4.347 1.00 97.94 132 GLY A N 1
ATOM 934 C CA . GLY A 1 132 ? -8.491 -12.510 5.347 1.00 97.94 132 GLY A CA 1
ATOM 935 C C . GLY A 1 132 ? -8.536 -13.679 6.333 1.00 97.94 132 GLY A C 1
ATOM 936 O O . GLY A 1 132 ? -7.577 -14.445 6.451 1.00 97.94 132 GLY A O 1
ATOM 937 N N . TRP A 1 133 ? -9.642 -13.829 7.071 1.00 98.44 133 TRP A N 1
ATOM 938 C CA . TRP A 1 133 ? -9.775 -14.879 8.097 1.00 98.44 133 TRP A CA 1
ATOM 939 C C . TRP A 1 133 ? -10.039 -16.272 7.510 1.00 98.44 133 TRP A C 1
ATOM 941 O O . TRP A 1 133 ? -9.234 -17.180 7.723 1.00 98.44 133 TRP A O 1
ATOM 951 N N . TYR A 1 134 ? -11.157 -16.452 6.798 1.00 98.31 134 TYR A N 1
ATOM 952 C CA . TYR A 1 134 ? -11.591 -17.713 6.161 1.00 98.31 134 TYR A CA 1
ATOM 953 C C . TYR A 1 134 ? -11.353 -18.984 7.000 1.00 98.31 134 TYR A C 1
ATOM 955 O O . TYR A 1 134 ? -10.776 -19.966 6.528 1.00 98.31 134 TYR A O 1
ATOM 963 N N . GLY A 1 135 ? -11.728 -18.953 8.283 1.00 96.88 135 GLY A N 1
ATOM 964 C CA . GLY A 1 135 ? -11.556 -20.097 9.187 1.00 96.88 135 GLY A CA 1
ATOM 965 C C . GLY A 1 135 ? -10.101 -20.413 9.554 1.00 96.88 135 GLY A C 1
ATOM 966 O O . GLY A 1 135 ? -9.806 -21.539 9.941 1.00 96.88 135 GLY A O 1
ATOM 967 N N . GLY A 1 136 ? -9.192 -19.445 9.421 1.00 97.12 136 GLY A N 1
ATOM 968 C CA . GLY A 1 136 ? -7.763 -19.599 9.703 1.00 97.12 136 GLY A CA 1
ATOM 969 C C . GLY A 1 136 ? -6.900 -19.877 8.468 1.00 97.12 136 GLY A C 1
ATOM 970 O O . GLY A 1 136 ? -5.681 -19.919 8.588 1.00 97.12 136 GLY A O 1
ATOM 971 N N . ALA A 1 137 ? -7.490 -20.028 7.277 1.00 97.88 137 ALA A N 1
ATOM 972 C CA . ALA A 1 137 ? -6.739 -20.303 6.048 1.00 97.88 137 ALA A CA 1
ATOM 973 C C . ALA A 1 137 ? -5.910 -19.101 5.545 1.00 97.88 137 ALA A C 1
ATOM 975 O O . ALA A 1 137 ? -4.964 -19.271 4.777 1.00 97.88 137 ALA A O 1
ATOM 976 N N . GLY A 1 138 ? -6.254 -17.877 5.959 1.00 97.38 138 GLY A N 1
ATOM 977 C CA . GLY A 1 138 ? -5.469 -16.670 5.671 1.00 97.38 138 GLY A CA 1
ATOM 978 C C . GLY A 1 138 ? -5.733 -16.024 4.306 1.00 97.38 138 GLY A C 1
ATOM 979 O O . GLY A 1 138 ? -5.454 -14.840 4.135 1.00 97.38 138 GLY A O 1
ATOM 980 N N . ALA A 1 139 ? -6.289 -16.759 3.340 1.00 98.38 139 ALA A N 1
ATOM 981 C CA . ALA A 1 139 ? -6.710 -16.218 2.051 1.00 98.38 139 ALA A CA 1
ATOM 982 C C . ALA A 1 139 ? -7.785 -17.088 1.391 1.00 98.38 139 ALA A C 1
ATOM 984 O O . ALA A 1 139 ? -7.889 -18.280 1.687 1.00 98.38 139 ALA A O 1
ATOM 985 N N . ARG A 1 140 ? -8.526 -16.521 0.435 1.00 98.31 140 ARG A N 1
ATOM 986 C CA . ARG A 1 140 ? -9.337 -17.287 -0.523 1.00 98.31 140 ARG A CA 1
ATOM 987 C C . ARG A 1 140 ? -8.992 -16.916 -1.955 1.00 98.31 140 ARG A C 1
ATOM 989 O O . ARG A 1 140 ? -8.712 -15.752 -2.249 1.00 98.31 140 ARG A O 1
ATOM 996 N N . ALA A 1 141 ? -9.050 -17.898 -2.847 1.00 98.50 141 ALA A N 1
ATOM 997 C CA . ALA A 1 141 ? -8.932 -17.663 -4.278 1.00 98.50 141 ALA A CA 1
ATOM 998 C C . ALA A 1 141 ? -10.235 -17.059 -4.823 1.00 98.50 141 ALA A C 1
ATOM 1000 O O . ALA A 1 141 ? -11.331 -17.520 -4.503 1.00 98.50 141 ALA A O 1
ATOM 1001 N N . LEU A 1 142 ? -10.104 -16.033 -5.658 1.00 98.56 142 LEU A N 1
ATOM 1002 C CA . LEU A 1 142 ? -11.218 -15.313 -6.277 1.00 98.56 142 LEU A CA 1
ATOM 1003 C C . LEU A 1 142 ? -11.305 -15.548 -7.780 1.00 98.56 142 LEU A C 1
ATOM 1005 O O . LEU A 1 142 ? -12.385 -15.731 -8.332 1.00 98.56 142 LEU A O 1
ATOM 1009 N N . ALA A 1 143 ? -10.153 -15.538 -8.439 1.00 98.19 143 ALA A N 1
ATOM 1010 C CA . ALA A 1 143 ? -10.036 -15.748 -9.870 1.00 98.19 143 ALA A CA 1
ATOM 1011 C C . ALA A 1 143 ? -8.707 -16.435 -10.169 1.00 98.19 143 ALA A C 1
ATOM 1013 O O . ALA A 1 143 ? -7.735 -16.286 -9.429 1.00 98.19 143 ALA A O 1
ATOM 1014 N N . SER A 1 144 ? -8.654 -17.182 -11.264 1.00 98.31 144 SER A N 1
ATOM 1015 C CA . SER A 1 144 ? -7.421 -17.805 -11.734 1.00 98.31 144 SER A CA 1
ATOM 1016 C C . SER A 1 144 ? -7.409 -17.899 -13.250 1.00 98.31 144 SER A C 1
ATOM 1018 O O . SER A 1 144 ? -8.448 -17.806 -13.907 1.00 98.31 144 SER A O 1
ATOM 1020 N N . GLY A 1 145 ? -6.220 -18.091 -13.803 1.00 98.44 145 GLY A N 1
ATOM 1021 C CA . GLY A 1 145 ? -6.039 -18.285 -15.228 1.00 98.44 145 GLY A CA 1
ATOM 1022 C C . GLY A 1 145 ? -4.606 -18.650 -15.565 1.00 98.44 145 GLY A C 1
ATOM 1023 O O . GLY A 1 145 ? -3.786 -18.942 -14.694 1.00 98.44 145 GLY A O 1
ATOM 1024 N N . THR A 1 146 ? -4.304 -18.631 -16.857 1.00 98.44 146 THR A N 1
ATOM 1025 C CA . THR A 1 146 ? -2.963 -18.893 -17.380 1.00 98.44 146 THR A CA 1
ATOM 1026 C C . THR A 1 146 ? -2.505 -17.749 -18.265 1.00 98.44 146 THR A C 1
ATOM 1028 O O . THR A 1 146 ? -3.320 -17.126 -18.943 1.00 98.44 146 THR A O 1
ATOM 1031 N N . ALA A 1 147 ? -1.201 -17.516 -18.311 1.00 98.06 147 ALA A N 1
ATOM 1032 C CA . ALA A 1 147 ? -0.559 -16.566 -19.204 1.00 98.06 147 ALA A CA 1
ATOM 1033 C C . ALA A 1 147 ? 0.721 -17.167 -19.799 1.00 98.06 147 ALA A C 1
ATOM 1035 O O . ALA A 1 147 ? 1.256 -18.162 -19.302 1.00 98.06 147 ALA A O 1
ATOM 1036 N N . GLN A 1 148 ? 1.211 -16.553 -20.873 1.00 98.00 148 GLN A N 1
ATOM 1037 C CA . GLN A 1 148 ? 2.581 -16.751 -21.336 1.00 98.00 148 GLN A CA 1
ATOM 1038 C C . GLN A 1 148 ? 3.410 -15.569 -20.852 1.00 98.00 148 GLN A C 1
ATOM 1040 O O . GLN A 1 148 ? 3.026 -14.420 -21.057 1.00 98.00 148 GLN A O 1
ATOM 1045 N N . VAL A 1 149 ? 4.532 -15.857 -20.204 1.00 98.31 149 VAL A N 1
ATOM 1046 C CA . VAL A 1 149 ? 5.472 -14.847 -19.711 1.00 98.31 149 VAL A CA 1
ATOM 1047 C C . VAL A 1 149 ? 6.814 -15.030 -20.403 1.00 98.31 149 VAL A C 1
ATOM 1049 O O . VAL A 1 149 ? 7.201 -16.147 -20.753 1.00 98.31 149 VAL A O 1
ATOM 1052 N N . GLY A 1 150 ? 7.524 -13.930 -20.626 1.00 97.62 150 GLY A N 1
ATOM 1053 C CA . GLY A 1 150 ? 8.783 -13.931 -21.361 1.00 97.62 150 GLY A CA 1
ATOM 1054 C C . GLY A 1 150 ? 9.669 -12.755 -20.984 1.00 97.62 150 GLY A C 1
ATOM 1055 O O . GLY A 1 150 ? 9.387 -12.025 -20.033 1.00 97.62 150 GLY A O 1
ATOM 1056 N N . SER A 1 151 ? 10.753 -12.585 -21.731 1.00 97.62 151 SER A N 1
ATOM 1057 C CA . SER A 1 151 ? 11.698 -11.496 -21.510 1.00 97.62 151 SER A CA 1
ATOM 1058 C C . SER A 1 151 ? 11.041 -10.135 -21.737 1.00 97.62 151 SER A C 1
ATOM 1060 O O . SER A 1 151 ? 10.296 -9.957 -22.700 1.00 97.62 151 SER A O 1
ATOM 1062 N N . GLN A 1 152 ? 11.396 -9.165 -20.902 1.00 97.88 152 GLN A N 1
ATOM 1063 C CA . GLN A 1 152 ? 11.076 -7.750 -21.079 1.00 97.88 152 GLN A CA 1
ATOM 1064 C C . GLN A 1 152 ? 12.388 -6.945 -21.145 1.00 97.88 152 GLN A C 1
ATOM 1066 O O . GLN A 1 152 ? 13.431 -7.466 -20.731 1.00 97.88 152 GLN A O 1
ATOM 1071 N N . PRO A 1 153 ? 12.371 -5.703 -21.664 1.00 96.94 153 PRO A N 1
ATOM 1072 C CA . PRO A 1 153 ? 13.542 -4.828 -21.652 1.00 96.94 153 PRO A CA 1
ATOM 1073 C C . PRO A 1 153 ? 14.099 -4.604 -20.238 1.00 96.94 153 PRO A C 1
ATOM 1075 O O . PRO A 1 153 ? 13.367 -4.703 -19.255 1.00 96.94 153 PRO A O 1
ATOM 1078 N N . GLY A 1 154 ? 15.384 -4.256 -20.134 1.00 95.62 154 GLY A N 1
ATOM 1079 C CA . GLY A 1 154 ? 15.938 -3.743 -18.876 1.00 95.62 154 GLY A CA 1
ATOM 1080 C C . GLY A 1 154 ? 15.217 -2.465 -18.436 1.00 95.62 154 GLY A C 1
ATOM 1081 O O . GLY A 1 154 ? 14.666 -1.744 -19.272 1.00 95.62 154 GLY A O 1
ATOM 1082 N N . CYS A 1 155 ? 15.201 -2.198 -17.133 1.00 96.69 155 CYS A N 1
ATOM 1083 C CA . CYS A 1 155 ? 14.562 -1.007 -16.582 1.00 96.69 155 CYS A CA 1
ATOM 1084 C C . CYS A 1 155 ? 15.571 0.147 -16.564 1.00 96.69 155 CYS A C 1
ATOM 1086 O O . CYS A 1 155 ? 16.666 -0.043 -16.042 1.00 96.69 155 CYS A O 1
ATOM 1088 N N . PRO A 1 156 ? 15.255 1.305 -17.168 1.00 95.00 156 PRO A N 1
ATOM 1089 C CA . PRO A 1 156 ? 16.104 2.483 -17.076 1.00 95.00 156 PRO A CA 1
ATOM 1090 C C . PRO A 1 156 ? 16.395 2.900 -15.629 1.00 95.00 156 PRO A C 1
ATOM 1092 O O . PRO A 1 156 ? 15.502 2.880 -14.779 1.00 95.00 156 PRO A O 1
ATOM 1095 N N . GLU A 1 157 ? 17.636 3.327 -15.411 1.00 93.25 157 GLU A N 1
ATOM 1096 C CA . GLU A 1 157 ? 18.168 3.869 -14.159 1.00 93.25 157 GLU A CA 1
ATOM 1097 C C . GLU A 1 157 ? 18.549 5.342 -14.370 1.00 93.25 157 GLU A C 1
ATOM 1099 O O . GLU A 1 157 ? 19.231 5.682 -15.345 1.00 93.25 157 GLU A O 1
ATOM 1104 N N . ASP A 1 158 ? 18.141 6.221 -13.456 1.00 94.81 158 ASP A N 1
ATOM 1105 C CA . ASP A 1 158 ? 18.705 7.566 -13.326 1.00 94.81 158 ASP A CA 1
ATOM 1106 C C . ASP A 1 158 ? 19.689 7.602 -12.158 1.00 94.81 158 ASP A C 1
ATOM 1108 O O . ASP A 1 158 ? 19.306 7.799 -11.007 1.00 94.81 158 ASP A O 1
ATOM 1112 N N . LYS A 1 159 ? 20.980 7.496 -12.476 1.00 91.44 159 LYS A N 1
ATOM 1113 C CA . LYS A 1 159 ? 22.082 7.507 -11.497 1.00 91.44 159 LYS A CA 1
ATOM 1114 C C . LYS A 1 159 ? 22.172 8.788 -10.663 1.00 91.44 159 LYS A C 1
ATOM 1116 O O . LYS A 1 159 ? 22.870 8.823 -9.657 1.00 91.44 159 LYS A O 1
ATOM 1121 N N . THR A 1 160 ? 21.516 9.868 -11.085 1.00 92.12 160 THR A N 1
ATOM 1122 C CA . THR A 1 160 ? 21.479 11.115 -10.308 1.00 92.12 160 THR A CA 1
ATOM 1123 C C . THR A 1 160 ? 20.548 10.978 -9.112 1.00 92.12 160 THR A C 1
ATOM 1125 O O . THR A 1 160 ? 20.796 11.565 -8.058 1.00 92.12 160 THR A O 1
ATOM 1128 N N . THR A 1 161 ? 19.457 10.236 -9.293 1.00 95.19 161 THR A N 1
ATOM 1129 C CA . THR A 1 161 ? 18.365 10.136 -8.326 1.00 95.19 161 THR A CA 1
ATOM 1130 C C . THR A 1 161 ? 18.212 8.744 -7.716 1.00 95.19 161 THR A C 1
ATOM 1132 O O . THR A 1 161 ? 17.514 8.614 -6.712 1.00 95.19 161 THR A O 1
ATOM 1135 N N . GLY A 1 162 ? 18.839 7.720 -8.297 1.00 95.56 162 GLY A N 1
ATOM 1136 C CA . GLY A 1 162 ? 18.609 6.306 -7.988 1.00 95.56 162 GLY A CA 1
ATOM 1137 C C . GLY A 1 162 ? 17.267 5.786 -8.515 1.00 95.56 162 GLY A C 1
ATOM 1138 O O . GLY A 1 162 ? 16.816 4.711 -8.131 1.00 95.56 162 GLY A O 1
ATOM 1139 N N . LEU A 1 163 ? 16.570 6.545 -9.373 1.00 97.50 163 LEU A N 1
ATOM 1140 C CA . LEU A 1 163 ? 15.270 6.119 -9.882 1.00 97.50 163 LEU A CA 1
ATOM 1141 C C . LEU A 1 163 ? 15.431 4.933 -10.833 1.00 97.50 163 LEU A C 1
ATOM 1143 O O . LEU A 1 163 ? 15.920 5.090 -11.951 1.00 97.50 163 LEU A O 1
ATOM 1147 N N . VAL A 1 164 ? 14.898 3.782 -10.428 1.00 97.56 164 VAL A N 1
ATOM 1148 C CA . VAL A 1 164 ? 14.673 2.627 -11.304 1.00 97.56 164 VAL A CA 1
ATOM 1149 C C . VAL A 1 164 ? 13.192 2.556 -11.651 1.00 97.56 164 VAL A C 1
ATOM 1151 O O . VAL A 1 164 ? 12.343 2.457 -10.763 1.00 97.56 164 VAL A O 1
ATOM 1154 N N . SER A 1 165 ? 12.855 2.604 -12.938 1.00 97.25 165 SER A N 1
ATOM 1155 C CA . SER A 1 165 ? 11.462 2.517 -13.393 1.00 97.25 165 SER A CA 1
ATOM 1156 C C . SER A 1 165 ? 11.366 1.717 -14.683 1.00 97.25 165 SER A C 1
ATOM 1158 O O . SER A 1 165 ? 12.032 2.011 -15.673 1.00 97.25 165 SER A O 1
ATOM 1160 N N . CYS A 1 166 ? 10.551 0.668 -14.676 1.00 97.88 166 CYS A N 1
ATOM 1161 C CA . CYS A 1 166 ? 10.398 -0.240 -15.798 1.00 97.88 166 CYS A CA 1
ATOM 1162 C C . CYS A 1 166 ? 9.310 0.252 -16.763 1.00 97.88 166 CYS A C 1
ATOM 1164 O O . CYS A 1 166 ? 8.223 0.662 -16.363 1.00 97.88 166 CYS A O 1
ATOM 1166 N N . ALA A 1 167 ? 9.565 0.114 -18.064 1.00 96.31 167 ALA A N 1
ATOM 1167 C CA . ALA A 1 167 ? 8.584 0.356 -19.126 1.00 96.31 167 ALA A CA 1
ATOM 1168 C C . ALA A 1 167 ? 8.087 -0.966 -19.739 1.00 96.31 167 ALA A C 1
ATOM 1170 O O . ALA A 1 167 ? 7.972 -1.101 -20.960 1.00 96.31 167 ALA A O 1
ATOM 1171 N N . TRP A 1 168 ? 7.869 -1.982 -18.899 1.00 98.31 168 TRP A N 1
ATOM 1172 C CA . TRP A 1 168 ? 7.426 -3.297 -19.359 1.00 98.31 168 TRP A CA 1
ATOM 1173 C C . TRP A 1 168 ? 6.013 -3.230 -19.927 1.00 98.31 168 TRP A C 1
ATOM 1175 O O . TRP A 1 168 ? 5.144 -2.505 -19.443 1.00 98.31 168 TRP A O 1
ATOM 1185 N N . THR A 1 169 ? 5.772 -4.027 -20.961 1.00 98.12 169 THR A N 1
ATOM 1186 C CA . THR A 1 169 ? 4.424 -4.176 -21.514 1.00 98.12 169 THR A CA 1
ATOM 1187 C C . THR A 1 169 ? 3.607 -5.144 -20.652 1.00 98.12 169 THR A C 1
ATOM 1189 O O . THR A 1 169 ? 4.181 -6.094 -20.108 1.00 98.12 169 THR A O 1
ATOM 1192 N N . PRO A 1 170 ? 2.280 -4.948 -20.508 1.00 98.44 170 PRO A N 1
ATOM 1193 C CA . PRO A 1 170 ? 1.438 -5.886 -19.774 1.00 98.44 170 PRO A CA 1
ATOM 1194 C C . PRO A 1 170 ? 1.542 -7.299 -20.355 1.00 98.44 170 PRO A C 1
ATOM 1196 O O . PRO A 1 170 ? 1.278 -7.505 -21.539 1.00 98.44 170 PRO A O 1
ATOM 1199 N N . ALA A 1 171 ? 1.895 -8.274 -19.519 1.00 98.50 171 ALA A N 1
ATOM 1200 C CA . ALA A 1 171 ? 1.907 -9.684 -19.899 1.00 98.50 171 ALA A CA 1
ATOM 1201 C C . ALA A 1 171 ? 0.481 -10.256 -19.933 1.00 98.50 171 ALA A C 1
ATOM 1203 O O . ALA A 1 171 ? 0.146 -11.064 -20.798 1.00 98.50 171 ALA A O 1
ATOM 1204 N N . PHE A 1 172 ? -0.365 -9.832 -18.992 1.00 98.69 172 PHE A N 1
ATOM 1205 C CA . PHE A 1 172 ? -1.789 -10.157 -18.935 1.00 98.69 172 PHE A CA 1
ATOM 1206 C C . PHE A 1 172 ? -2.534 -9.167 -18.027 1.00 98.69 172 PHE A C 1
ATOM 1208 O O . PHE A 1 172 ? -1.930 -8.315 -17.370 1.00 98.69 172 PHE A O 1
ATOM 1215 N N . THR A 1 173 ? -3.858 -9.297 -17.991 1.00 98.69 173 THR A N 1
ATOM 1216 C CA . THR A 1 173 ? -4.757 -8.479 -17.172 1.00 98.69 173 THR A CA 1
ATOM 1217 C C . THR A 1 173 ? -5.547 -9.380 -16.234 1.00 98.69 173 THR A C 1
ATOM 1219 O O . THR A 1 173 ? -6.030 -10.433 -16.650 1.00 98.69 173 THR A O 1
ATOM 1222 N N . VAL A 1 174 ? -5.707 -8.947 -14.987 1.00 98.56 174 VAL A N 1
ATOM 1223 C CA . VAL A 1 174 ? -6.605 -9.553 -14.001 1.00 98.56 174 VAL A CA 1
ATOM 1224 C C . VAL A 1 174 ? -7.751 -8.584 -13.749 1.00 98.56 174 VAL A C 1
ATOM 1226 O O . VAL A 1 174 ? -7.525 -7.429 -13.402 1.00 98.56 174 VAL A O 1
ATOM 1229 N N . THR A 1 175 ? -8.985 -9.047 -13.917 1.00 98.56 175 THR A N 1
ATOM 1230 C CA . THR A 1 175 ? -10.172 -8.282 -13.524 1.00 98.56 175 THR A CA 1
ATOM 1231 C C . THR A 1 175 ? -10.532 -8.631 -12.088 1.00 98.56 175 THR A C 1
ATOM 1233 O O . THR A 1 175 ? -10.710 -9.808 -11.768 1.00 98.56 175 THR A O 1
ATOM 1236 N N . VAL A 1 176 ? -10.644 -7.621 -11.226 1.00 98.69 176 VAL A N 1
ATOM 1237 C CA . VAL A 1 176 ? -11.162 -7.802 -9.866 1.00 98.69 176 VAL A CA 1
ATOM 1238 C C . VAL A 1 176 ? -12.644 -8.182 -9.977 1.00 98.69 176 VAL A C 1
ATOM 1240 O O . VAL A 1 176 ? -13.384 -7.459 -10.646 1.00 98.69 176 VAL A O 1
ATOM 1243 N N . PRO A 1 177 ? -13.116 -9.288 -9.368 1.00 98.50 177 PRO A N 1
ATOM 1244 C CA . PRO A 1 177 ? -14.535 -9.641 -9.404 1.00 98.50 177 PRO A CA 1
ATOM 1245 C C . PRO A 1 177 ? -15.425 -8.485 -8.932 1.00 98.50 177 PRO A C 1
ATOM 1247 O O . PRO A 1 177 ? -15.072 -7.763 -8.002 1.00 98.50 177 PRO A O 1
ATOM 1250 N N . GLY A 1 178 ? -16.572 -8.286 -9.588 1.00 98.00 178 GLY A N 1
ATOM 1251 C CA . GLY A 1 178 ? -17.464 -7.150 -9.308 1.00 98.00 178 GLY A CA 1
ATOM 1252 C C . GLY A 1 178 ? -18.130 -7.192 -7.928 1.00 98.00 178 GLY A C 1
ATOM 1253 O O . GLY A 1 178 ? -18.654 -6.185 -7.467 1.00 98.00 178 GLY A O 1
ATOM 1254 N N . ASP A 1 179 ? -18.097 -8.348 -7.273 1.00 96.38 179 ASP A N 1
ATOM 1255 C CA . ASP A 1 179 ? -18.591 -8.614 -5.923 1.00 96.38 179 ASP A CA 1
ATOM 1256 C C . ASP A 1 179 ? -17.459 -8.746 -4.888 1.00 96.38 179 ASP A C 1
ATOM 1258 O O . ASP A 1 179 ? -17.710 -9.123 -3.743 1.00 96.38 179 ASP A O 1
ATOM 1262 N N . ALA A 1 180 ? -16.210 -8.447 -5.265 1.00 98.25 180 ALA A N 1
ATOM 1263 C CA . ALA A 1 180 ? -15.078 -8.522 -4.354 1.00 98.25 180 ALA A CA 1
ATOM 1264 C C . ALA A 1 180 ? -15.251 -7.549 -3.175 1.00 98.25 180 ALA A C 1
ATOM 1266 O O . ALA A 1 180 ? -15.437 -6.345 -3.356 1.00 98.25 180 ALA A O 1
ATOM 1267 N N . VAL A 1 181 ? -15.145 -8.077 -1.955 1.00 98.38 181 VAL A N 1
ATOM 1268 C CA . VAL A 1 181 ? -15.158 -7.274 -0.728 1.00 98.38 181 VAL A CA 1
ATOM 1269 C C . VAL A 1 181 ? -13.809 -6.574 -0.557 1.00 98.38 181 VAL A C 1
ATOM 1271 O O . VAL A 1 181 ? -12.763 -7.209 -0.718 1.00 98.38 181 VAL A O 1
ATOM 1274 N N . SER A 1 182 ? -13.844 -5.288 -0.188 1.00 98.69 182 SER A N 1
ATOM 1275 C CA . SER A 1 182 ? -12.668 -4.465 0.133 1.00 98.69 182 SER A CA 1
ATOM 1276 C C . SER A 1 182 ? -11.681 -5.216 1.038 1.00 98.69 182 SER A C 1
ATOM 1278 O O . SER A 1 182 ? -12.097 -5.934 1.952 1.00 98.69 182 SER A O 1
ATOM 1280 N N . GLY A 1 183 ? -10.381 -5.129 0.758 1.00 98.69 183 GLY A N 1
ATOM 1281 C CA . GLY A 1 183 ? -9.383 -5.995 1.386 1.00 98.69 183 GLY A CA 1
ATOM 1282 C C . GLY A 1 183 ? -7.960 -5.813 0.874 1.00 98.69 183 GLY A C 1
ATOM 1283 O O . GLY A 1 183 ? -7.705 -5.120 -0.114 1.00 98.69 183 GLY A O 1
ATOM 1284 N N . LEU A 1 184 ? -7.045 -6.531 1.522 1.00 98.88 184 LEU A N 1
ATOM 1285 C CA . LEU A 1 184 ? -5.704 -6.805 1.009 1.00 98.88 184 LEU A CA 1
ATOM 1286 C C . LEU A 1 184 ? -5.771 -7.978 0.022 1.00 98.88 184 LEU A C 1
ATOM 1288 O O . LEU A 1 184 ? -6.419 -8.992 0.291 1.00 98.88 184 LEU A O 1
ATOM 1292 N N . PHE A 1 185 ? -5.129 -7.845 -1.133 1.00 98.88 185 PHE A N 1
ATOM 1293 C CA . PHE A 1 185 ? -5.146 -8.824 -2.217 1.00 98.88 185 PHE A CA 1
ATOM 1294 C C . PHE A 1 185 ? -3.729 -9.107 -2.709 1.00 98.88 185 PHE A C 1
ATOM 1296 O O . PHE A 1 185 ? -2.820 -8.285 -2.597 1.00 98.88 185 PHE A O 1
ATOM 1303 N N . LEU A 1 186 ? -3.555 -10.285 -3.301 1.00 98.25 186 LEU A N 1
ATOM 1304 C CA . LEU A 1 186 ? -2.322 -10.686 -3.967 1.00 98.25 186 LEU A CA 1
ATOM 1305 C C . LEU A 1 186 ? -2.645 -11.370 -5.285 1.00 98.25 186 LEU A C 1
ATOM 1307 O O . LEU A 1 186 ? -3.534 -12.219 -5.354 1.00 98.25 186 LEU A O 1
ATOM 1311 N N . VAL A 1 187 ? -1.861 -11.078 -6.314 1.00 98.81 187 VAL A N 1
ATOM 1312 C CA . VAL A 1 187 ? -1.778 -11.934 -7.495 1.00 98.81 187 VAL A CA 1
ATOM 1313 C C . VAL A 1 187 ? -0.585 -12.861 -7.310 1.00 98.81 187 VAL A C 1
ATOM 1315 O O . VAL A 1 187 ? 0.560 -12.418 -7.330 1.00 98.81 187 VAL A O 1
ATOM 1318 N N . ARG A 1 188 ? -0.849 -14.156 -7.129 1.00 98.75 188 ARG A N 1
ATOM 1319 C CA . ARG A 1 188 ? 0.183 -15.197 -7.165 1.00 98.75 188 ARG A CA 1
ATOM 1320 C C . ARG A 1 188 ? 0.407 -15.613 -8.608 1.00 98.75 188 ARG A C 1
ATOM 1322 O O . ARG A 1 188 ? -0.559 -15.967 -9.279 1.00 98.75 188 ARG A O 1
ATOM 1329 N N . ILE A 1 189 ? 1.653 -15.625 -9.068 1.00 98.62 189 ILE A N 1
ATOM 1330 C CA . ILE A 1 189 ? 2.037 -16.075 -10.412 1.00 98.62 189 ILE A CA 1
ATOM 1331 C C . ILE A 1 189 ? 3.063 -17.189 -10.259 1.00 98.62 189 ILE A C 1
ATOM 1333 O O . ILE A 1 189 ? 4.105 -16.973 -9.656 1.00 98.62 189 ILE A O 1
ATOM 1337 N N . VAL A 1 190 ? 2.784 -18.365 -10.818 1.00 98.56 190 VAL A N 1
ATOM 1338 C CA . VAL A 1 190 ? 3.663 -19.541 -10.751 1.00 98.56 190 VAL A CA 1
ATOM 1339 C C . VAL A 1 190 ? 3.911 -20.054 -12.160 1.00 98.56 190 VAL A C 1
ATOM 1341 O O . VAL A 1 190 ? 2.970 -20.355 -12.895 1.00 98.56 190 VAL A O 1
ATOM 1344 N N . ARG A 1 191 ? 5.179 -20.139 -12.556 1.00 98.00 191 ARG A N 1
ATOM 1345 C CA . ARG A 1 191 ? 5.607 -20.723 -13.830 1.00 98.00 191 ARG A CA 1
ATOM 1346 C C . ARG A 1 191 ? 5.417 -22.236 -13.844 1.00 98.00 191 ARG A C 1
ATOM 1348 O O . ARG A 1 191 ? 5.355 -22.885 -12.808 1.00 98.00 191 ARG A O 1
ATOM 1355 N N . SER A 1 192 ? 5.433 -22.817 -15.040 1.00 97.81 192 SER A N 1
ATOM 1356 C CA . SER A 1 192 ? 5.351 -24.267 -15.252 1.00 97.81 192 SER A CA 1
ATOM 1357 C C . SER A 1 192 ? 6.490 -25.084 -14.617 1.00 97.81 192 SER A C 1
ATOM 1359 O O . SER A 1 192 ? 6.398 -26.304 -14.575 1.00 97.81 192 SER A O 1
ATOM 1361 N N . ASP A 1 193 ? 7.571 -24.442 -14.167 1.00 96.75 193 ASP A N 1
ATOM 1362 C CA . ASP A 1 193 ? 8.678 -25.047 -13.412 1.00 96.75 193 ASP A CA 1
ATOM 1363 C C . ASP A 1 193 ? 8.607 -24.771 -11.896 1.00 96.75 193 ASP A C 1
ATOM 1365 O O . ASP A 1 193 ? 9.595 -24.945 -11.191 1.00 96.75 193 ASP A O 1
ATOM 1369 N N . ASN A 1 194 ? 7.426 -24.393 -11.391 1.00 97.31 194 ASN A N 1
ATOM 1370 C CA . ASN A 1 194 ? 7.115 -24.166 -9.973 1.00 97.31 194 ASN A CA 1
ATOM 1371 C C . ASN A 1 194 ? 7.895 -23.024 -9.308 1.00 97.31 194 ASN A C 1
ATOM 1373 O O . ASN A 1 194 ? 8.000 -22.979 -8.086 1.00 97.31 194 ASN A O 1
ATOM 1377 N N . ILE A 1 195 ? 8.407 -22.075 -10.088 1.00 98.06 195 ILE A N 1
ATOM 1378 C CA . ILE A 1 195 ? 8.968 -20.825 -9.567 1.00 98.06 195 ILE A CA 1
ATOM 1379 C C . ILE A 1 195 ? 7.882 -19.754 -9.619 1.00 98.06 195 ILE A C 1
ATOM 1381 O O . ILE A 1 195 ? 7.213 -19.611 -10.649 1.00 98.06 195 ILE A O 1
ATOM 1385 N N . GLY A 1 196 ? 7.694 -18.997 -8.539 1.00 97.56 196 GLY A N 1
ATOM 1386 C CA . GLY A 1 196 ? 6.601 -18.035 -8.465 1.00 97.56 196 GLY A CA 1
ATOM 1387 C C . GLY A 1 196 ? 6.874 -16.795 -7.631 1.00 97.56 196 GLY A C 1
ATOM 1388 O O . GLY A 1 196 ? 7.780 -16.769 -6.809 1.00 97.56 196 GLY A O 1
ATOM 1389 N N . ILE A 1 197 ? 6.061 -15.773 -7.878 1.00 98.19 197 ILE A N 1
ATOM 1390 C CA . ILE A 1 197 ? 6.094 -14.464 -7.220 1.00 98.19 197 ILE A CA 1
ATOM 1391 C C . ILE A 1 197 ? 4.693 -14.055 -6.774 1.00 98.19 197 ILE A C 1
ATOM 1393 O O . ILE A 1 197 ? 3.679 -14.583 -7.250 1.00 98.19 197 ILE A O 1
ATOM 1397 N N . LEU A 1 198 ? 4.654 -13.066 -5.892 1.00 98.44 198 LEU A N 1
ATOM 1398 C CA . LEU A 1 198 ? 3.461 -12.377 -5.435 1.00 98.44 198 LEU A CA 1
ATOM 1399 C C . LEU A 1 198 ? 3.486 -10.923 -5.916 1.00 98.44 198 LEU A C 1
ATOM 1401 O O . LEU A 1 198 ? 4.551 -10.329 -6.048 1.00 98.44 198 LEU A O 1
ATOM 1405 N N . ILE A 1 199 ? 2.310 -10.350 -6.167 1.00 98.62 199 ILE A N 1
ATOM 1406 C CA . ILE A 1 199 ? 2.143 -8.923 -6.469 1.00 98.62 199 ILE A CA 1
ATOM 1407 C C . ILE A 1 199 ? 1.004 -8.380 -5.592 1.00 98.62 199 ILE A C 1
ATOM 1409 O O . ILE A 1 199 ? -0.123 -8.869 -5.734 1.00 98.62 199 ILE A O 1
ATOM 1413 N N . PRO A 1 200 ? 1.265 -7.420 -4.684 1.00 98.38 200 PRO A N 1
ATOM 1414 C CA . PRO A 1 200 ? 0.264 -6.861 -3.783 1.00 98.38 200 PRO A CA 1
ATOM 1415 C C . PRO A 1 200 ? -0.696 -5.929 -4.514 1.00 98.38 200 PRO A C 1
ATOM 1417 O O . PRO A 1 200 ? -0.331 -5.236 -5.463 1.00 98.38 200 PRO A O 1
ATOM 1420 N N . LEU A 1 201 ? -1.936 -5.911 -4.037 1.00 98.75 201 LEU A N 1
ATOM 1421 C CA . LEU A 1 201 ? -2.993 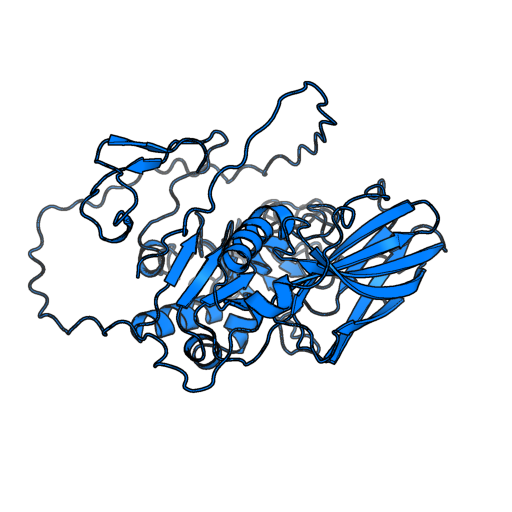-5.013 -4.477 1.00 98.75 201 LEU A CA 1
ATOM 1422 C C . LEU A 1 201 ? -3.917 -4.729 -3.292 1.00 98.75 201 LEU A C 1
ATOM 1424 O O . LEU A 1 201 ? -4.238 -5.633 -2.528 1.00 98.75 201 LEU A O 1
AT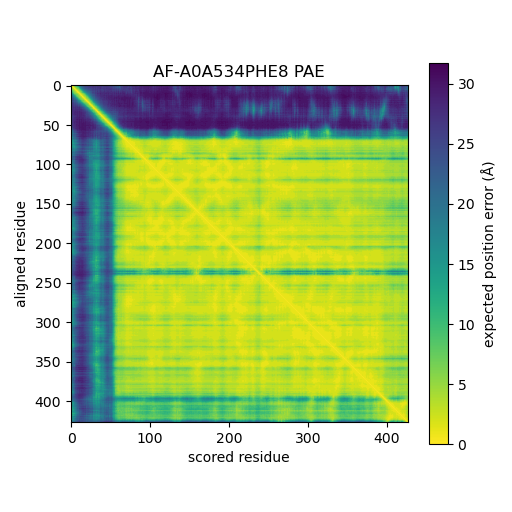OM 1428 N N . VAL A 1 202 ? -4.408 -3.503 -3.165 1.00 98.88 202 VAL A N 1
ATOM 1429 C CA . VAL A 1 202 ? -5.521 -3.190 -2.262 1.00 98.88 202 VAL A CA 1
ATOM 1430 C C . VAL A 1 202 ? -6.794 -3.021 -3.078 1.00 98.88 202 VAL A C 1
ATOM 1432 O O . VAL A 1 202 ? -6.873 -2.151 -3.943 1.00 98.88 202 VAL A O 1
ATOM 1435 N N . VAL A 1 203 ? -7.814 -3.833 -2.815 1.00 98.81 203 VAL A N 1
ATOM 1436 C CA . VAL A 1 203 ? -9.141 -3.577 -3.388 1.00 98.81 203 VAL A CA 1
ATOM 1437 C C . VAL A 1 203 ? -9.900 -2.712 -2.402 1.00 98.81 203 VAL A C 1
ATOM 1439 O O . VAL A 1 203 ? -10.113 -3.110 -1.261 1.00 98.81 203 VAL A O 1
ATOM 1442 N N . LYS A 1 204 ? -10.284 -1.522 -2.848 1.00 97.50 204 LYS A N 1
ATOM 1443 C CA . LYS A 1 204 ? -11.033 -0.542 -2.066 1.00 97.50 204 LYS A CA 1
ATOM 1444 C C . LYS A 1 204 ? -12.522 -0.667 -2.345 1.00 97.50 204 LYS A C 1
ATOM 1446 O O . LYS A 1 204 ? -12.947 -1.249 -3.343 1.00 97.50 204 LYS A O 1
ATOM 1451 N N . ASP A 1 205 ? -13.316 -0.002 -1.520 1.00 94.62 205 ASP A N 1
ATOM 1452 C CA . ASP A 1 205 ? -14.702 0.312 -1.844 1.00 94.62 205 ASP A CA 1
ATOM 1453 C C . ASP A 1 205 ? -15.050 1.756 -1.450 1.00 94.62 205 ASP A C 1
ATOM 1455 O O . ASP A 1 205 ? -14.226 2.504 -0.923 1.00 94.62 205 ASP A O 1
ATOM 1459 N N . GLN A 1 206 ? -16.284 2.166 -1.737 1.00 91.69 206 GLN A N 1
ATOM 1460 C CA . GLN A 1 206 ? -16.852 3.456 -1.315 1.00 91.69 206 GLN A CA 1
ATOM 1461 C C . GLN A 1 206 ? -17.858 3.293 -0.173 1.00 91.69 206 GLN A C 1
ATOM 1463 O O . GLN A 1 206 ? -18.632 4.197 0.139 1.00 91.69 206 GLN A O 1
ATOM 1468 N N . ARG A 1 207 ? -17.895 2.107 0.433 1.00 92.56 207 ARG A N 1
ATOM 1469 C CA . ARG A 1 207 ? -18.884 1.780 1.444 1.00 92.56 207 ARG A CA 1
ATOM 1470 C C . ARG A 1 207 ? -18.571 2.576 2.714 1.00 92.56 207 ARG A C 1
ATOM 1472 O O . ARG A 1 207 ? -17.396 2.678 3.088 1.00 92.56 207 ARG A O 1
ATOM 1479 N N . PRO A 1 208 ? -19.589 3.086 3.431 1.00 90.31 208 PRO A N 1
ATOM 1480 C CA . PRO A 1 208 ? -19.366 3.495 4.808 1.00 90.31 208 PRO A CA 1
ATOM 1481 C C . PRO A 1 208 ? -18.893 2.272 5.595 1.00 90.31 208 PRO A C 1
ATOM 1483 O O . PRO A 1 208 ? -19.473 1.196 5.445 1.00 90.31 208 PRO A O 1
ATOM 1486 N N . ALA A 1 209 ? -17.860 2.419 6.414 1.00 93.81 209 ALA A N 1
ATOM 1487 C CA . ALA A 1 209 ? -17.324 1.360 7.266 1.00 93.81 209 ALA A CA 1
ATOM 1488 C C . ALA A 1 209 ? -16.977 1.927 8.644 1.00 93.81 209 ALA A C 1
ATOM 1490 O O . ALA A 1 209 ? -16.716 3.127 8.766 1.00 93.81 209 ALA A O 1
ATOM 1491 N N . ASP A 1 210 ? -16.969 1.080 9.671 1.00 94.88 210 ASP A N 1
ATOM 1492 C CA . ASP A 1 210 ? -16.560 1.519 11.007 1.00 94.88 210 ASP A CA 1
ATOM 1493 C C . ASP A 1 210 ? -15.051 1.786 11.050 1.00 94.88 210 ASP A C 1
ATOM 1495 O O . ASP A 1 210 ? -14.623 2.766 11.655 1.00 94.88 210 ASP A O 1
ATOM 1499 N N . LEU A 1 211 ? -14.255 0.967 10.354 1.00 97.00 211 LEU A N 1
ATOM 1500 C CA . LEU A 1 211 ? -12.797 1.061 10.305 1.00 97.00 211 LEU A CA 1
ATOM 1501 C C . LEU A 1 211 ? -12.303 1.291 8.872 1.00 97.00 211 LEU A C 1
ATOM 1503 O O . LEU A 1 211 ? -12.785 0.658 7.929 1.00 97.00 211 LEU A O 1
ATOM 1507 N N . TYR A 1 212 ? -11.305 2.160 8.723 1.00 97.88 212 TYR A N 1
ATOM 1508 C CA . TYR A 1 212 ? -10.600 2.417 7.474 1.00 97.88 212 TYR A CA 1
ATOM 1509 C C . TYR A 1 212 ? -9.125 2.061 7.627 1.00 97.88 212 TYR A C 1
ATOM 1511 O O 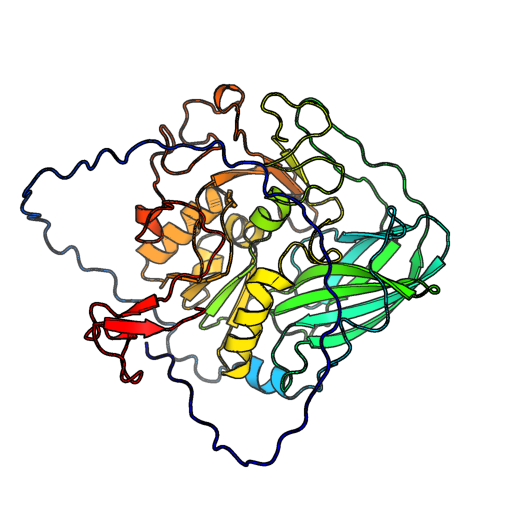. TYR A 1 212 ? -8.357 2.786 8.254 1.00 97.88 212 TYR A O 1
ATOM 1519 N N . PHE A 1 213 ? -8.762 0.900 7.096 1.00 98.75 213 PHE A N 1
ATOM 1520 C CA . PHE A 1 213 ? -7.423 0.335 7.153 1.00 98.75 213 PHE A CA 1
ATOM 1521 C C . PHE A 1 213 ? -6.573 0.900 6.019 1.00 98.75 213 PHE A C 1
ATOM 1523 O O . PHE A 1 213 ? -6.885 0.675 4.849 1.00 98.75 213 PHE A O 1
ATOM 1530 N N . GLN A 1 214 ? -5.474 1.572 6.344 1.00 98.62 214 GLN A N 1
ATOM 1531 C CA . GLN A 1 214 ? -4.483 1.972 5.355 1.00 98.62 214 GLN A CA 1
ATOM 1532 C C . GLN A 1 214 ? -3.378 0.922 5.226 1.00 98.62 214 GLN A C 1
ATOM 1534 O O . GLN A 1 214 ? -2.772 0.529 6.218 1.00 98.62 214 GLN A O 1
ATOM 1539 N N . SER A 1 215 ? -3.108 0.498 3.991 1.00 98.62 215 SER A N 1
ATOM 1540 C CA . SER A 1 215 ? -1.891 -0.231 3.634 1.00 98.62 215 SER A CA 1
ATOM 1541 C C . SER A 1 215 ? -0.759 0.753 3.322 1.00 98.62 215 SER A C 1
ATOM 1543 O O . SER A 1 215 ? -0.944 1.691 2.534 1.00 98.62 215 SER A O 1
ATOM 1545 N N . SER A 1 216 ? 0.402 0.505 3.922 1.00 98.25 216 SER A N 1
ATOM 1546 C CA . SER A 1 216 ? 1.612 1.330 3.980 1.00 98.25 216 SER A CA 1
ATOM 1547 C C . SER A 1 216 ? 2.460 1.227 2.703 1.00 98.25 216 SER A C 1
ATOM 1549 O O . SER A 1 216 ? 3.668 0.966 2.735 1.00 98.25 216 SER A O 1
ATOM 1551 N N . VAL A 1 217 ? 1.835 1.396 1.535 1.00 98.56 217 VAL A N 1
ATOM 1552 C CA . VAL A 1 217 ? 2.453 1.152 0.216 1.00 98.56 217 VAL A CA 1
ATOM 1553 C C . VAL A 1 217 ? 3.630 2.082 -0.097 1.00 98.56 217 VAL A C 1
ATOM 1555 O O . VAL A 1 217 ? 4.521 1.714 -0.868 1.00 98.56 217 VAL A O 1
ATOM 1558 N N . THR A 1 218 ? 3.656 3.284 0.479 1.00 98.75 218 THR A N 1
ATOM 1559 C CA . THR A 1 218 ? 4.782 4.226 0.364 1.00 98.75 218 THR A CA 1
ATOM 1560 C C . THR A 1 218 ? 5.984 3.731 1.157 1.00 98.75 218 THR A C 1
ATOM 1562 O O . THR A 1 218 ? 7.095 3.734 0.632 1.00 98.75 218 THR A O 1
ATOM 1565 N N . THR A 1 219 ? 5.770 3.210 2.366 1.00 98.62 219 THR A N 1
ATOM 1566 C CA . THR A 1 219 ? 6.821 2.570 3.173 1.00 98.62 219 THR A CA 1
ATOM 1567 C C . THR A 1 219 ? 7.360 1.327 2.473 1.00 98.62 219 THR A C 1
ATOM 1569 O O . THR A 1 219 ? 8.572 1.194 2.310 1.00 98.62 219 THR A O 1
ATOM 1572 N N . ALA A 1 220 ? 6.478 0.488 1.924 1.00 98.06 220 ALA A N 1
ATOM 1573 C CA . ALA A 1 220 ? 6.882 -0.657 1.114 1.00 98.06 220 AL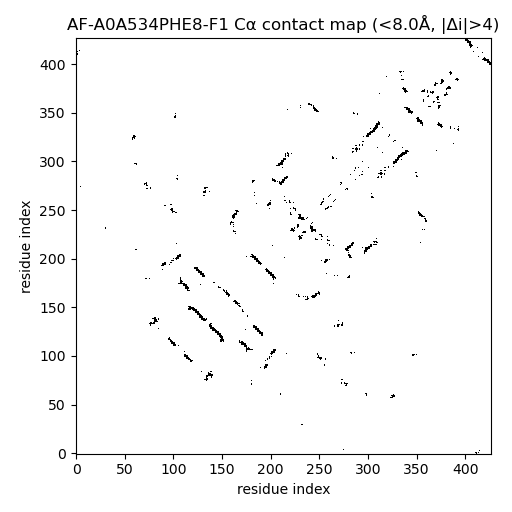A A CA 1
ATOM 1574 C C . ALA A 1 220 ? 7.806 -0.262 -0.052 1.00 98.06 220 ALA A C 1
ATOM 1576 O O . ALA A 1 220 ? 8.763 -0.974 -0.339 1.00 98.06 220 ALA A O 1
ATOM 1577 N N . GLN A 1 221 ? 7.549 0.868 -0.726 1.00 98.19 221 GLN A N 1
ATOM 1578 C CA . GLN A 1 221 ? 8.431 1.363 -1.791 1.00 98.19 221 GLN A CA 1
ATOM 1579 C C . GLN A 1 221 ? 9.714 2.014 -1.281 1.00 98.19 221 GLN A C 1
ATOM 1581 O O . GLN A 1 221 ? 10.745 1.890 -1.940 1.00 98.19 221 GLN A O 1
ATOM 1586 N N . ALA A 1 222 ? 9.676 2.693 -0.134 1.00 98.44 222 ALA A N 1
ATOM 1587 C CA . ALA A 1 222 ? 10.863 3.293 0.465 1.00 98.44 222 ALA A CA 1
ATOM 1588 C C . ALA A 1 222 ? 11.940 2.248 0.782 1.00 98.44 222 ALA A C 1
ATOM 1590 O O . ALA A 1 222 ? 13.121 2.513 0.570 1.00 98.44 222 ALA A O 1
ATOM 1591 N N . TYR A 1 223 ? 11.513 1.071 1.247 1.00 97.75 223 TYR A N 1
ATOM 1592 C CA . TYR A 1 223 ? 12.368 -0.072 1.580 1.00 97.75 223 TYR A CA 1
ATOM 1593 C C . TYR A 1 223 ? 12.586 -1.053 0.423 1.00 97.75 223 TYR A C 1
ATOM 1595 O O . TYR A 1 223 ? 13.272 -2.055 0.595 1.00 97.75 223 TYR A O 1
ATOM 1603 N N . ASN A 1 224 ? 11.987 -0.813 -0.744 1.00 97.50 224 ASN A N 1
ATOM 1604 C CA . ASN A 1 224 ? 12.141 -1.707 -1.882 1.00 97.50 224 ASN A CA 1
ATOM 1605 C C . ASN A 1 224 ? 13.501 -1.468 -2.547 1.00 97.50 224 ASN A C 1
ATOM 1607 O O . ASN A 1 224 ? 13.646 -0.516 -3.306 1.00 97.50 224 ASN A O 1
ATOM 1611 N N . ASP A 1 225 ? 14.466 -2.337 -2.273 1.00 94.94 225 ASP A N 1
ATOM 1612 C CA . ASP A 1 225 ? 15.819 -2.364 -2.841 1.00 94.94 225 ASP A CA 1
ATOM 1613 C C . ASP A 1 225 ? 15.897 -3.114 -4.180 1.00 94.94 225 ASP A C 1
ATOM 1615 O O . ASP A 1 225 ? 16.981 -3.352 -4.718 1.00 94.94 225 ASP A O 1
ATOM 1619 N N . TRP A 1 226 ? 14.750 -3.465 -4.776 1.00 95.94 226 TRP A N 1
ATOM 1620 C CA . TRP A 1 226 ? 14.741 -4.068 -6.100 1.00 95.94 226 TRP A CA 1
ATOM 1621 C C . TRP A 1 226 ? 15.457 -3.164 -7.112 1.00 95.94 226 TRP A C 1
ATOM 1623 O O . TRP A 1 226 ? 15.084 -2.006 -7.322 1.00 95.94 226 TRP A O 1
ATOM 1633 N N . GLY A 1 227 ? 16.468 -3.733 -7.772 1.00 94.12 227 GLY A N 1
ATOM 1634 C CA . GLY A 1 227 ? 17.327 -3.005 -8.704 1.00 94.12 227 GLY A CA 1
ATOM 1635 C C . GLY A 1 227 ? 18.551 -2.346 -8.061 1.00 94.12 227 GLY A C 1
ATOM 1636 O O . GLY A 1 227 ? 19.250 -1.654 -8.781 1.00 94.12 227 GLY A O 1
ATOM 1637 N N . GLY A 1 228 ? 18.822 -2.584 -6.771 1.00 94.06 228 GLY A N 1
ATOM 1638 C CA . GLY A 1 228 ? 19.963 -2.001 -6.049 1.00 94.06 228 GLY A CA 1
ATOM 1639 C C . GLY A 1 228 ? 19.692 -0.601 -5.491 1.00 94.06 228 GLY A C 1
ATOM 1640 O O . GLY A 1 228 ? 20.606 0.069 -5.031 1.00 94.06 228 GLY A O 1
ATOM 1641 N N . GLU A 1 229 ? 18.441 -0.136 -5.544 1.00 95.88 229 GLU A N 1
ATOM 1642 C CA . GLU A 1 229 ? 18.087 1.251 -5.237 1.00 95.88 229 GLU A CA 1
ATOM 1643 C C . GLU A 1 229 ? 16.861 1.321 -4.325 1.00 95.88 229 GLU A C 1
ATOM 1645 O O . GLU A 1 229 ? 15.791 0.799 -4.653 1.00 95.88 229 GLU A O 1
ATOM 1650 N N . SER A 1 230 ? 16.990 2.021 -3.199 1.00 97.12 230 SER A N 1
ATOM 1651 C CA . SER A 1 230 ? 15.903 2.320 -2.263 1.00 97.12 230 SER A CA 1
ATOM 1652 C C . SER A 1 230 ? 16.164 3.637 -1.527 1.00 97.12 230 SER A C 1
ATOM 1654 O O . SER A 1 230 ? 17.235 4.227 -1.629 1.00 97.12 230 SER A O 1
ATOM 1656 N N . LEU A 1 231 ? 15.231 4.094 -0.689 1.00 97.00 231 LEU A N 1
ATOM 1657 C CA . LEU A 1 231 ? 15.493 5.252 0.180 1.00 97.00 231 LEU A CA 1
ATOM 1658 C C . LEU A 1 231 ? 16.445 4.928 1.356 1.00 97.00 231 LEU A C 1
ATOM 1660 O O . LEU A 1 231 ? 16.584 5.745 2.273 1.00 97.00 231 LEU A O 1
ATOM 1664 N N . TYR A 1 232 ? 17.070 3.747 1.337 1.00 94.81 232 TYR A N 1
ATOM 1665 C CA . TYR A 1 232 ? 18.057 3.245 2.292 1.00 94.81 232 TYR A CA 1
ATOM 1666 C C . TYR A 1 232 ? 19.302 2.632 1.629 1.00 94.81 232 TYR A C 1
ATOM 1668 O O . TYR A 1 232 ? 20.211 2.227 2.350 1.00 94.81 232 TYR A O 1
ATOM 1676 N N . ASP A 1 233 ? 19.363 2.559 0.297 1.00 90.88 233 ASP A N 1
ATOM 1677 C CA . ASP A 1 233 ? 20.482 1.942 -0.421 1.00 90.88 233 ASP A CA 1
ATOM 1678 C C . ASP A 1 233 ? 20.605 2.482 -1.851 1.00 90.88 233 ASP A C 1
ATOM 1680 O O . ASP A 1 233 ? 19.619 2.963 -2.418 1.00 90.88 233 ASP A O 1
ATOM 1684 N N . SER A 1 234 ? 21.809 2.432 -2.411 1.00 90.44 234 SER A N 1
ATOM 1685 C CA . SER A 1 234 ? 22.099 2.818 -3.791 1.00 90.44 234 SER A CA 1
ATOM 1686 C C . SER A 1 234 ? 23.412 2.206 -4.274 1.00 90.44 234 SER A C 1
ATOM 1688 O O . SER A 1 234 ? 24.502 2.633 -3.871 1.00 90.44 234 SER A O 1
ATOM 1690 N N . ASP A 1 235 ? 23.304 1.265 -5.207 1.00 90.38 235 ASP A N 1
ATOM 1691 C CA . ASP A 1 235 ? 24.436 0.681 -5.930 1.00 90.38 235 ASP A CA 1
ATOM 1692 C C . ASP A 1 235 ? 25.040 1.663 -6.954 1.00 90.38 235 ASP A C 1
ATOM 1694 O O . ASP A 1 235 ? 26.223 1.568 -7.300 1.00 90.38 235 ASP A O 1
ATOM 1698 N N . ASP A 1 236 ? 24.266 2.652 -7.414 1.00 83.25 236 ASP A N 1
ATOM 1699 C CA . ASP A 1 236 ? 24.700 3.652 -8.394 1.00 83.25 236 ASP A CA 1
ATOM 1700 C C . ASP A 1 236 ? 25.568 4.778 -7.814 1.00 83.25 236 ASP A C 1
ATOM 1702 O O . ASP A 1 236 ? 26.025 5.665 -8.547 1.00 83.25 236 ASP A O 1
ATOM 1706 N N . GLY A 1 237 ? 25.842 4.747 -6.507 1.00 78.81 237 GLY A N 1
ATOM 1707 C CA . GLY A 1 237 ? 26.668 5.753 -5.845 1.00 78.81 237 GLY A CA 1
ATOM 1708 C C . GLY A 1 237 ? 25.991 7.122 -5.785 1.00 78.81 237 GLY A C 1
ATOM 1709 O O . GLY A 1 237 ? 26.679 8.150 -5.820 1.00 78.81 237 GLY A O 1
ATOM 1710 N N . VAL A 1 238 ? 24.654 7.146 -5.688 1.00 84.12 238 VAL A N 1
ATOM 1711 C CA . VAL A 1 238 ? 23.886 8.374 -5.455 1.00 84.12 238 VAL A CA 1
ATOM 1712 C C . VAL A 1 238 ? 24.455 9.091 -4.231 1.00 84.12 238 VAL A C 1
ATOM 1714 O O . VAL A 1 238 ? 24.830 8.482 -3.227 1.00 84.12 238 VAL A O 1
ATOM 1717 N N . MET A 1 239 ? 24.562 10.418 -4.308 1.00 78.62 239 MET A N 1
ATOM 1718 C CA . MET A 1 239 ? 25.152 11.214 -3.235 1.00 78.62 239 MET A CA 1
ATOM 1719 C C . MET A 1 239 ? 24.414 10.989 -1.905 1.00 78.62 239 MET A C 1
ATOM 1721 O O . MET A 1 239 ? 23.241 11.326 -1.764 1.00 78.62 239 MET A O 1
ATOM 1725 N N . GLY A 1 240 ? 25.141 10.480 -0.907 1.00 78.44 240 GLY A N 1
ATOM 1726 C CA . GLY A 1 240 ? 24.589 10.087 0.394 1.00 78.44 240 GLY A CA 1
ATOM 1727 C C . GLY A 1 240 ? 24.336 8.583 0.541 1.00 78.44 240 GLY A C 1
ATOM 1728 O O . GLY A 1 240 ? 23.983 8.157 1.637 1.00 78.44 240 GLY A O 1
ATOM 1729 N N . GLY A 1 241 ? 24.558 7.803 -0.521 1.00 88.44 241 GLY A N 1
ATOM 1730 C CA . GLY A 1 241 ? 24.463 6.343 -0.549 1.00 88.44 241 GLY A CA 1
ATOM 1731 C C . GLY A 1 241 ? 23.044 5.795 -0.662 1.00 88.44 241 GLY A C 1
ATOM 1732 O O . GLY A 1 241 ? 22.898 4.586 -0.659 1.00 88.44 241 GLY A O 1
ATOM 1733 N N . PHE A 1 242 ? 22.019 6.652 -0.735 1.00 93.62 242 PHE A N 1
ATOM 1734 C CA . PHE A 1 242 ? 20.605 6.271 -0.837 1.00 93.62 242 PHE A CA 1
ATOM 1735 C C . PHE A 1 242 ? 20.001 6.891 -2.097 1.00 93.62 242 PHE A C 1
ATOM 1737 O O . PHE A 1 242 ? 20.286 8.059 -2.387 1.00 93.62 242 PHE A O 1
ATOM 1744 N N . ALA A 1 243 ? 19.104 6.174 -2.776 1.00 96.31 243 ALA A N 1
ATOM 1745 C CA . ALA A 1 243 ? 18.258 6.785 -3.790 1.00 96.31 243 ALA A CA 1
ATOM 1746 C C . ALA A 1 243 ? 17.424 7.921 -3.170 1.00 96.31 243 ALA A C 1
ATOM 1748 O O . ALA A 1 243 ? 17.045 7.898 -1.995 1.00 96.31 243 ALA A O 1
ATOM 1749 N N . VAL A 1 244 ? 17.110 8.930 -3.979 1.00 97.38 244 VAL A N 1
ATOM 1750 C CA . VAL A 1 244 ? 16.180 10.011 -3.619 1.00 97.38 244 VAL A CA 1
ATOM 1751 C C . VAL A 1 244 ? 14.820 9.847 -4.285 1.00 97.38 244 VAL A C 1
ATOM 1753 O O . VAL A 1 244 ? 13.872 10.522 -3.885 1.00 97.38 244 VAL A O 1
ATOM 1756 N N . GLN A 1 245 ? 14.694 8.962 -5.278 1.00 98.19 245 GLN A N 1
ATOM 1757 C CA . GLN A 1 245 ? 13.433 8.645 -5.941 1.00 98.19 245 GLN A CA 1
ATOM 1758 C C . GLN A 1 245 ? 13.235 7.137 -6.075 1.00 98.19 245 GLN A C 1
ATOM 1760 O O . GLN A 1 245 ? 14.145 6.413 -6.457 1.00 98.19 245 GLN A O 1
ATOM 1765 N N . VAL A 1 246 ? 12.010 6.679 -5.821 1.00 98.25 246 VAL A N 1
ATOM 1766 C CA . VAL A 1 246 ? 11.581 5.289 -6.021 1.00 98.25 246 VAL A CA 1
ATOM 1767 C C . VAL A 1 246 ? 10.281 5.248 -6.820 1.00 98.25 246 VAL A C 1
ATOM 1769 O O . VAL A 1 246 ? 9.476 6.184 -6.769 1.00 98.25 246 VAL A O 1
ATOM 1772 N N . SER A 1 247 ? 10.067 4.169 -7.575 1.00 98.25 247 SER A N 1
ATOM 1773 C CA . SER A 1 247 ? 8.907 4.013 -8.459 1.00 98.25 247 SER A CA 1
ATOM 1774 C C . SER A 1 247 ? 8.011 2.851 -8.044 1.00 98.25 247 SER A C 1
ATOM 1776 O O . SER A 1 247 ? 8.502 1.818 -7.605 1.00 98.25 247 SER A O 1
ATOM 1778 N N . PHE A 1 248 ? 6.704 2.993 -8.265 1.00 98.50 248 PHE A N 1
ATOM 1779 C CA . PHE A 1 248 ? 5.747 1.882 -8.227 1.00 98.50 248 PHE A CA 1
ATOM 1780 C C . PHE A 1 248 ? 5.740 1.061 -9.530 1.00 98.50 248 PHE A C 1
ATOM 1782 O O . PHE A 1 248 ? 5.130 -0.005 -9.579 1.00 98.50 248 PHE A O 1
ATOM 1789 N N . ASP A 1 249 ? 6.419 1.531 -10.583 1.00 98.25 249 ASP A N 1
ATOM 1790 C CA . ASP A 1 249 ? 6.578 0.829 -11.860 1.00 98.25 249 ASP A CA 1
ATOM 1791 C C . ASP A 1 249 ? 7.798 -0.107 -11.857 1.00 98.25 249 ASP A C 1
ATOM 1793 O O . ASP A 1 249 ? 8.601 -0.112 -12.789 1.00 98.25 249 ASP A O 1
ATOM 1797 N N . ARG A 1 250 ? 7.967 -0.885 -10.783 1.00 98.12 250 ARG A N 1
ATOM 1798 C CA . ARG A 1 250 ? 9.033 -1.886 -10.644 1.00 98.12 250 ARG A CA 1
ATOM 1799 C C . ARG A 1 250 ? 8.619 -3.014 -9.686 1.00 98.12 250 ARG A C 1
ATOM 1801 O O . ARG A 1 250 ? 7.742 -2.790 -8.848 1.00 98.12 250 ARG A O 1
ATOM 1808 N N . PRO A 1 251 ? 9.222 -4.212 -9.788 1.00 98.12 251 PRO A N 1
ATOM 1809 C CA . PRO A 1 251 ? 8.983 -5.309 -8.849 1.00 98.12 251 PRO A CA 1
ATOM 1810 C C . PRO A 1 251 ? 9.342 -4.964 -7.397 1.00 98.12 251 PRO A C 1
ATOM 1812 O O . PRO A 1 251 ? 10.111 -4.039 -7.139 1.00 98.12 251 PRO A O 1
ATOM 1815 N N . TYR A 1 252 ? 8.806 -5.740 -6.453 1.00 96.81 252 TYR A N 1
ATOM 1816 C CA . TYR A 1 252 ? 9.194 -5.690 -5.041 1.00 96.81 252 TYR A CA 1
ATOM 1817 C C . TYR A 1 252 ? 10.180 -6.815 -4.713 1.00 96.81 252 TYR A C 1
ATOM 1819 O O . TYR A 1 252 ? 9.970 -7.954 -5.127 1.00 96.81 252 TYR A O 1
ATOM 1827 N N . ALA A 1 253 ? 11.222 -6.514 -3.938 1.00 94.00 253 ALA A N 1
ATOM 1828 C CA . ALA A 1 253 ? 12.194 -7.513 -3.485 1.00 94.00 253 ALA A CA 1
ATOM 1829 C C . ALA A 1 253 ? 11.725 -8.300 -2.245 1.00 94.00 253 ALA A C 1
ATOM 1831 O O . ALA A 1 253 ? 11.954 -9.501 -2.136 1.00 94.00 253 ALA A O 1
ATOM 1832 N N . SER A 1 254 ? 11.026 -7.638 -1.319 1.00 92.81 254 SER A N 1
ATOM 1833 C CA . SER A 1 254 ? 10.626 -8.236 -0.038 1.00 92.81 254 SER A CA 1
ATOM 1834 C C . SER A 1 254 ? 9.474 -9.241 -0.153 1.00 92.81 254 SER A C 1
ATOM 1836 O O . SER A 1 254 ? 8.544 -9.064 -0.946 1.00 92.81 254 SER A O 1
ATOM 1838 N N . ASP A 1 255 ? 9.491 -10.246 0.729 1.00 92.06 255 ASP A N 1
ATOM 1839 C CA . ASP A 1 255 ? 8.399 -11.198 0.983 1.00 92.06 255 ASP A CA 1
ATOM 1840 C C . ASP A 1 255 ? 7.858 -11.879 -0.292 1.00 92.06 255 ASP A C 1
ATOM 1842 O O . ASP A 1 255 ? 6.647 -11.946 -0.522 1.00 92.06 255 ASP A O 1
ATOM 1846 N N . GLY A 1 256 ? 8.759 -12.337 -1.168 1.00 93.25 256 GLY A N 1
ATOM 1847 C CA . GLY A 1 256 ? 8.394 -13.003 -2.426 1.00 93.25 256 GLY A CA 1
ATOM 1848 C C . GLY A 1 256 ? 7.676 -12.091 -3.430 1.00 93.25 256 GLY A C 1
ATOM 1849 O O . GLY A 1 256 ? 6.965 -12.583 -4.307 1.00 93.25 256 GLY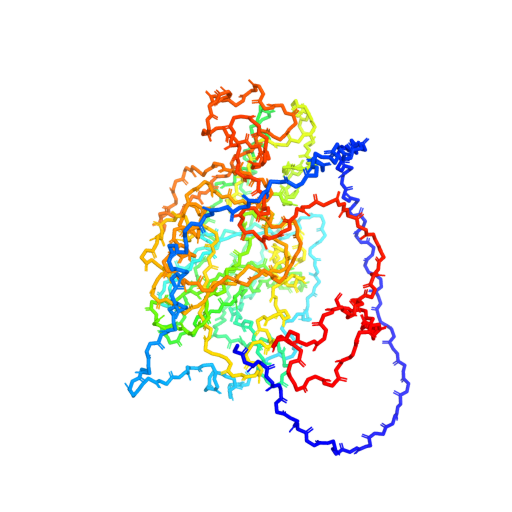 A O 1
ATOM 1850 N N . GLY A 1 257 ? 7.827 -10.771 -3.286 1.00 95.94 257 GLY A N 1
ATOM 1851 C CA . GLY A 1 257 ? 7.179 -9.749 -4.109 1.00 95.94 257 GLY A CA 1
ATOM 1852 C C . GLY A 1 257 ? 5.977 -9.072 -3.450 1.00 95.94 257 GLY A C 1
ATOM 1853 O O . GLY A 1 257 ? 5.398 -8.166 -4.039 1.00 95.94 257 GLY A O 1
ATOM 1854 N N . ALA A 1 258 ? 5.610 -9.447 -2.220 1.00 96.06 258 ALA A N 1
ATOM 1855 C CA . ALA A 1 258 ? 4.442 -8.896 -1.531 1.00 96.06 258 ALA A CA 1
ATOM 1856 C C . ALA A 1 258 ? 4.650 -7.502 -0.902 1.00 96.06 258 ALA A C 1
ATOM 1858 O O . ALA A 1 258 ? 3.720 -6.977 -0.291 1.00 96.06 258 ALA A O 1
ATOM 1859 N N . GLY A 1 259 ? 5.842 -6.903 -1.018 1.00 92.94 259 GLY A N 1
ATOM 1860 C CA . GLY A 1 259 ? 6.085 -5.520 -0.591 1.00 92.94 259 GLY A CA 1
ATOM 1861 C C . GLY A 1 259 ? 5.806 -5.278 0.896 1.00 92.94 259 GLY A C 1
ATOM 1862 O O . GLY A 1 259 ? 5.196 -4.280 1.244 1.00 92.94 259 GLY A O 1
ATOM 1863 N N . GLN A 1 260 ? 6.201 -6.210 1.769 1.00 94.88 260 GLN A N 1
ATOM 1864 C CA . GLN A 1 260 ? 6.031 -6.152 3.233 1.00 94.88 260 GLN A CA 1
ATOM 1865 C C . GLN A 1 260 ? 4.593 -6.307 3.783 1.00 94.88 260 GLN A C 1
ATOM 1867 O O . GLN A 1 260 ? 4.422 -6.498 4.990 1.00 94.88 260 GLN A O 1
ATOM 1872 N N . MET A 1 261 ? 3.559 -6.331 2.929 1.00 97.00 261 MET A N 1
ATOM 1873 C CA . MET A 1 261 ? 2.148 -6.507 3.332 1.00 97.00 261 MET A CA 1
ATOM 1874 C C . MET A 1 261 ? 1.939 -7.747 4.218 1.00 97.00 261 MET A C 1
ATOM 1876 O O . MET A 1 261 ? 1.203 -7.724 5.207 1.00 97.00 261 MET A O 1
ATOM 1880 N N . LEU A 1 262 ? 2.595 -8.861 3.878 1.00 95.56 262 LEU A N 1
ATOM 1881 C CA . LEU A 1 262 ? 2.413 -10.127 4.596 1.00 95.56 262 LEU A CA 1
ATOM 1882 C C . LEU A 1 262 ? 3.031 -10.135 5.986 1.00 95.56 262 LEU A C 1
ATOM 1884 O O . LEU A 1 262 ? 2.564 -10.891 6.839 1.00 95.56 262 LEU A O 1
ATOM 1888 N N . ARG A 1 263 ? 4.068 -9.324 6.183 1.00 93.12 263 ARG A N 1
ATOM 1889 C CA . ARG A 1 263 ? 4.799 -9.188 7.436 1.00 93.12 263 ARG A CA 1
ATOM 1890 C C . ARG A 1 263 ? 4.080 -8.260 8.406 1.00 93.12 263 ARG A C 1
ATOM 1892 O O . ARG A 1 263 ? 3.952 -8.608 9.574 1.00 93.12 263 ARG A O 1
ATOM 1899 N N . TYR A 1 264 ? 3.603 -7.112 7.923 1.00 95.19 264 TYR A N 1
ATOM 1900 C CA . TYR A 1 264 ? 3.118 -6.033 8.789 1.00 95.19 264 TYR A CA 1
ATOM 1901 C C . TYR A 1 264 ? 1.592 -5.902 8.862 1.00 95.19 264 TYR A C 1
ATOM 1903 O O . TYR A 1 264 ? 1.068 -5.481 9.888 1.00 95.19 264 TYR A O 1
ATOM 1911 N N . GLU A 1 265 ? 0.859 -6.280 7.814 1.00 97.94 265 GLU A N 1
ATOM 1912 C CA . GLU A 1 265 ? -0.554 -5.892 7.673 1.00 97.94 265 GLU A CA 1
ATOM 1913 C C . GLU A 1 265 ? -1.508 -7.086 7.722 1.00 97.94 265 GLU A C 1
ATOM 1915 O O . GLU A 1 265 ? -2.588 -7.013 8.316 1.00 97.94 265 GLU A O 1
ATOM 1920 N N . ALA A 1 266 ? -1.103 -8.215 7.131 1.00 97.31 266 ALA A N 1
ATOM 1921 C CA . ALA A 1 266 ? -1.966 -9.381 6.962 1.00 97.31 266 ALA A CA 1
ATOM 1922 C C . ALA A 1 266 ? -2.514 -9.934 8.290 1.00 97.31 266 ALA A C 1
ATOM 1924 O O . ALA A 1 266 ? -3.665 -10.366 8.342 1.00 97.31 266 ALA A O 1
ATOM 1925 N N . LEU A 1 267 ? -1.725 -9.904 9.371 1.00 95.62 267 LEU A N 1
ATOM 1926 C CA . LEU A 1 267 ? -2.156 -10.404 10.682 1.00 95.62 267 LEU A CA 1
ATOM 1927 C C . LEU A 1 267 ? -3.204 -9.501 11.343 1.00 95.62 267 LEU A C 1
ATOM 1929 O O . LEU A 1 267 ? -4.157 -10.012 11.931 1.00 95.62 267 LEU A O 1
ATOM 1933 N N . MET A 1 268 ? -3.086 -8.178 11.200 1.00 97.88 268 MET A N 1
ATOM 1934 C CA . MET A 1 268 ? -4.113 -7.252 11.679 1.00 97.88 268 MET A CA 1
ATOM 1935 C C . MET A 1 268 ? -5.397 -7.398 10.860 1.00 97.88 268 MET A C 1
ATOM 1937 O O . MET A 1 268 ? -6.476 -7.496 11.439 1.00 97.88 268 MET A O 1
ATOM 1941 N N . ALA A 1 269 ? -5.302 -7.497 9.529 1.00 98.19 269 ALA A N 1
ATOM 1942 C CA . ALA A 1 269 ? -6.465 -7.772 8.684 1.00 98.19 269 ALA A CA 1
ATOM 1943 C C . ALA A 1 269 ? -7.172 -9.069 9.118 1.00 98.19 269 ALA A C 1
ATOM 1945 O O . ALA A 1 269 ? -8.382 -9.091 9.328 1.00 98.19 269 ALA A O 1
ATOM 1946 N N . HIS A 1 270 ? -6.403 -10.131 9.359 1.00 97.56 270 HIS A N 1
ATOM 1947 C CA . HIS A 1 270 ? -6.913 -11.404 9.854 1.00 97.56 270 HIS A CA 1
ATOM 1948 C C . HIS A 1 270 ? -7.595 -11.280 11.226 1.00 97.56 270 HIS A C 1
ATOM 1950 O O . HIS A 1 270 ? -8.680 -11.828 11.419 1.00 97.56 270 HIS A O 1
ATOM 1956 N N . PHE A 1 271 ? -7.000 -10.542 12.169 1.00 97.88 271 PHE A N 1
ATOM 1957 C CA . PHE A 1 271 ? -7.595 -10.272 13.480 1.00 97.88 271 PHE A CA 1
ATOM 1958 C C . PHE A 1 271 ? -8.914 -9.505 13.360 1.00 97.88 271 PHE A C 1
ATOM 1960 O O . PHE A 1 271 ? -9.908 -9.892 13.985 1.00 97.88 271 PHE A O 1
ATOM 1967 N N . LEU A 1 272 ? -8.934 -8.443 12.553 1.00 98.44 272 LEU A N 1
ATOM 1968 C CA . LEU A 1 272 ? -10.119 -7.615 12.376 1.00 98.44 272 LEU A CA 1
ATOM 1969 C C . LEU A 1 272 ? -11.267 -8.435 11.774 1.00 98.44 272 LEU A C 1
ATOM 1971 O O . LEU A 1 272 ? -12.389 -8.444 12.286 1.00 98.44 272 LEU A O 1
ATOM 1975 N N . GLU A 1 273 ? -10.968 -9.198 10.726 1.00 98.19 273 GLU A N 1
ATOM 1976 C CA . GLU A 1 273 ? -11.968 -10.009 10.046 1.00 98.19 273 GLU A CA 1
ATOM 1977 C C . GLU A 1 273 ? -12.456 -11.177 10.903 1.00 98.19 273 GLU A C 1
ATOM 1979 O O . GLU A 1 273 ? -13.664 -11.410 10.971 1.00 98.19 273 GLU A O 1
ATOM 1984 N N . ARG A 1 274 ? -11.562 -11.874 11.618 1.00 98.25 274 ARG A N 1
ATOM 1985 C CA . ARG A 1 274 ? -11.925 -12.969 12.536 1.00 98.25 274 ARG A CA 1
ATOM 1986 C C . ARG A 1 274 ? -12.967 -12.534 13.562 1.00 98.25 274 ARG A C 1
ATOM 1988 O O . ARG A 1 274 ? -13.849 -13.315 13.912 1.00 98.25 274 ARG A O 1
ATOM 1995 N N . ASN A 1 275 ? -12.853 -11.300 14.044 1.00 97.44 275 ASN A N 1
ATOM 1996 C CA . ASN A 1 275 ? -13.751 -10.728 15.042 1.00 97.44 275 ASN A CA 1
ATOM 1997 C C . ASN A 1 275 ? -14.975 -10.025 14.429 1.00 97.44 275 ASN A C 1
ATOM 1999 O O . ASN A 1 275 ? -15.798 -9.482 15.162 1.00 97.44 275 ASN A O 1
ATOM 2003 N N . GLY A 1 276 ? -15.129 -10.061 13.102 1.00 96.00 276 GLY A N 1
ATOM 2004 C CA . GLY A 1 276 ? -16.297 -9.524 12.408 1.00 96.00 276 GLY A CA 1
ATOM 2005 C C . GLY A 1 276 ? -16.378 -7.999 12.415 1.00 96.00 276 GLY A C 1
ATOM 2006 O O . GLY A 1 276 ? -17.482 -7.463 12.298 1.00 96.00 276 GLY A O 1
ATOM 2007 N N . TYR A 1 277 ? -15.246 -7.300 12.551 1.00 97.06 277 TYR A N 1
ATOM 2008 C CA . TYR A 1 277 ? -15.226 -5.843 12.435 1.00 97.06 277 TYR A CA 1
ATOM 2009 C C . TYR A 1 277 ? -15.611 -5.403 11.024 1.00 97.06 277 TYR A C 1
ATOM 2011 O O . TYR A 1 277 ? -15.329 -6.081 10.035 1.00 97.06 277 TYR A O 1
ATOM 2019 N N . ASP A 1 278 ? -16.300 -4.269 10.932 1.00 96.88 278 ASP A N 1
ATOM 2020 C CA . ASP A 1 278 ? -16.635 -3.656 9.655 1.00 96.88 278 ASP A CA 1
ATOM 2021 C C . ASP A 1 278 ? -15.471 -2.785 9.177 1.00 96.88 278 ASP A C 1
ATOM 2023 O O . ASP A 1 278 ? -15.353 -1.619 9.558 1.00 96.88 278 ASP A O 1
ATOM 2027 N N . VAL A 1 279 ? -14.608 -3.378 8.355 1.00 97.69 279 VAL A N 1
ATOM 2028 C CA . VAL A 1 279 ? -13.398 -2.751 7.824 1.00 97.69 279 VAL A CA 1
ATOM 2029 C C . VAL A 1 279 ? -13.490 -2.563 6.308 1.00 97.69 279 VAL A C 1
ATOM 2031 O O . VAL A 1 279 ? -13.965 -3.437 5.582 1.00 97.69 279 VAL A O 1
ATOM 2034 N N . SER A 1 280 ? -13.028 -1.405 5.836 1.00 97.38 280 SER A N 1
ATOM 2035 C CA . SER A 1 280 ? -12.684 -1.147 4.433 1.00 97.38 280 SER A CA 1
ATOM 2036 C C . SER A 1 280 ? -11.220 -0.709 4.339 1.00 97.38 280 SER A C 1
ATOM 2038 O O . SER A 1 280 ? -10.664 -0.212 5.318 1.00 97.38 280 SER A O 1
ATOM 2040 N N . TYR A 1 281 ? -10.593 -0.910 3.183 1.00 98.69 281 TYR A N 1
ATOM 2041 C CA . TYR A 1 281 ? -9.157 -0.766 2.973 1.00 98.69 281 TYR A CA 1
ATOM 2042 C C . TYR A 1 281 ? -8.827 0.353 1.982 1.00 98.69 281 TYR A C 1
ATOM 2044 O O . TYR A 1 281 ? -9.613 0.667 1.086 1.00 98.69 281 TYR A O 1
ATOM 2052 N N . THR A 1 282 ? -7.643 0.938 2.146 1.00 98.62 282 THR A N 1
ATOM 2053 C CA . THR A 1 282 ? -7.086 2.006 1.310 1.00 98.62 282 THR A CA 1
ATOM 2054 C C . THR A 1 282 ? -5.559 1.965 1.294 1.00 98.62 282 THR A C 1
ATOM 2056 O O . THR A 1 282 ? -4.953 1.080 1.897 1.00 98.62 282 THR A O 1
ATOM 2059 N N . THR A 1 283 ? -4.927 2.915 0.610 1.00 98.81 283 THR A N 1
ATOM 2060 C CA . THR A 1 283 ? -3.471 3.106 0.595 1.00 98.81 283 THR A CA 1
ATOM 2061 C C . THR A 1 283 ? -3.104 4.554 0.908 1.00 98.81 283 THR A C 1
ATOM 2063 O O . THR A 1 283 ? -3.933 5.447 0.719 1.00 98.81 283 THR A O 1
ATOM 2066 N N . ASN A 1 284 ? -1.847 4.806 1.289 1.00 98.69 284 ASN A N 1
ATOM 2067 C CA . ASN A 1 284 ? -1.298 6.164 1.437 1.00 98.69 284 ASN A CA 1
ATOM 2068 C C . ASN A 1 284 ? -1.610 7.060 0.222 1.00 98.69 284 ASN A C 1
ATOM 2070 O O . ASN A 1 284 ? -2.017 8.213 0.359 1.00 98.69 284 ASN A O 1
ATOM 2074 N N . LEU A 1 285 ? -1.454 6.518 -0.996 1.00 98.75 285 LEU A N 1
ATOM 2075 C CA . LEU A 1 285 ? -1.674 7.260 -2.244 1.00 98.75 285 LEU A CA 1
ATOM 2076 C C . LEU A 1 285 ? -3.144 7.651 -2.412 1.00 98.75 285 LEU A C 1
ATOM 2078 O O . LEU A 1 285 ? -3.456 8.764 -2.834 1.00 98.75 285 LEU A O 1
ATOM 2082 N N . ASP A 1 286 ? -4.045 6.745 -2.041 1.00 98.56 286 ASP A N 1
ATOM 2083 C CA . ASP A 1 286 ? -5.478 6.983 -2.113 1.00 98.56 286 ASP A CA 1
ATOM 2084 C C . ASP A 1 286 ? -5.933 8.002 -1.074 1.00 98.56 286 ASP A C 1
ATOM 2086 O O . ASP A 1 286 ? -6.727 8.871 -1.415 1.00 98.56 286 ASP A O 1
ATOM 2090 N N . VAL A 1 287 ? -5.404 7.957 0.152 1.00 98.56 287 VAL A N 1
ATOM 2091 C CA . VAL A 1 287 ? -5.693 8.971 1.178 1.00 98.56 287 VAL A CA 1
ATOM 2092 C C . VAL A 1 287 ? -5.150 10.338 0.764 1.00 98.56 287 VAL A C 1
ATOM 2094 O O . VAL A 1 287 ? -5.872 11.328 0.869 1.00 98.56 287 VAL A O 1
ATOM 2097 N N . ALA A 1 288 ? -3.935 10.403 0.214 1.00 98.50 288 ALA A N 1
ATOM 2098 C CA . ALA A 1 288 ? -3.373 11.639 -0.329 1.00 98.50 288 ALA A CA 1
ATOM 2099 C C . ALA A 1 288 ? -4.237 12.234 -1.460 1.00 98.50 288 ALA A C 1
ATOM 2101 O O . ALA A 1 288 ? -4.396 13.451 -1.539 1.00 98.50 288 ALA A O 1
ATOM 2102 N N . ARG A 1 289 ? -4.812 11.391 -2.330 1.00 97.50 289 ARG A N 1
ATOM 2103 C CA . ARG A 1 289 ? -5.630 11.829 -3.474 1.00 97.50 289 ARG A CA 1
ATOM 2104 C C . ARG A 1 289 ? -7.075 12.161 -3.095 1.00 97.50 289 ARG A C 1
ATOM 2106 O O . ARG A 1 289 ? -7.625 13.144 -3.581 1.00 97.50 289 ARG A O 1
ATOM 2113 N N . GLU A 1 290 ? -7.719 11.305 -2.307 1.00 96.69 290 GLU A N 1
ATOM 2114 C CA . GLU A 1 290 ? -9.137 11.422 -1.926 1.00 96.69 290 GLU A CA 1
ATOM 2115 C C . GLU A 1 290 ? -9.341 12.412 -0.776 1.00 96.69 290 GLU A C 1
ATOM 2117 O O . GLU A 1 290 ? -10.428 12.971 -0.619 1.00 96.69 290 GLU A O 1
ATOM 2122 N N . GLY A 1 291 ? -8.290 12.651 0.008 1.00 97.50 291 GLY A N 1
ATOM 2123 C CA . GLY A 1 291 ? -8.256 13.645 1.060 1.00 97.50 291 GLY A CA 1
ATOM 2124 C C . GLY A 1 291 ? -9.290 13.403 2.155 1.00 97.50 291 GLY A C 1
ATOM 2125 O O . GLY A 1 291 ? -9.696 12.279 2.465 1.00 97.50 291 GLY A O 1
ATOM 2126 N N . LEU A 1 292 ? -9.710 14.507 2.764 1.00 97.12 292 LEU A N 1
ATOM 2127 C CA . LEU A 1 292 ? -10.585 14.504 3.928 1.00 97.12 292 LEU A CA 1
ATOM 2128 C C . LEU A 1 292 ? -11.937 13.821 3.665 1.00 97.12 292 LEU A C 1
ATOM 2130 O O . LEU A 1 292 ? -12.416 13.077 4.519 1.00 97.12 292 LEU A O 1
ATOM 2134 N N . ASP A 1 293 ? -12.533 14.028 2.490 1.00 93.69 293 ASP A N 1
ATOM 2135 C CA . ASP A 1 293 ? -13.843 13.460 2.150 1.00 93.69 293 ASP A CA 1
ATOM 2136 C C . ASP A 1 293 ? -13.798 11.925 2.091 1.00 93.69 293 ASP A C 1
ATOM 2138 O O . ASP A 1 293 ? -14.720 11.254 2.564 1.00 93.69 293 ASP A O 1
ATOM 2142 N N . GLY A 1 294 ? -12.698 11.359 1.578 1.00 93.06 294 GLY A N 1
ATOM 2143 C CA . GLY A 1 294 ? -12.475 9.912 1.560 1.00 93.06 294 GLY A CA 1
ATOM 2144 C C . GLY A 1 294 ? -12.375 9.309 2.966 1.00 93.06 294 GLY A C 1
ATOM 2145 O O . GLY A 1 294 ? -12.959 8.249 3.226 1.00 93.06 294 GLY A O 1
ATOM 2146 N N . LEU A 1 295 ? -11.690 10.002 3.884 1.00 95.06 295 LEU A N 1
ATOM 2147 C CA . LEU A 1 295 ? -11.539 9.598 5.288 1.00 95.06 295 LEU A CA 1
ATOM 2148 C C . LEU A 1 295 ? -12.867 9.691 6.051 1.00 95.06 295 LEU A C 1
ATOM 2150 O O . LEU A 1 295 ? -13.303 8.725 6.675 1.00 95.06 295 LEU A O 1
ATOM 2154 N N . LEU A 1 296 ? -13.555 10.832 5.953 1.00 93.06 296 LEU A N 1
ATOM 2155 C CA . LEU A 1 296 ? -14.774 11.129 6.710 1.00 93.06 296 LEU A CA 1
ATOM 2156 C C . LEU A 1 296 ? -16.007 10.324 6.267 1.00 93.06 296 LEU A C 1
ATOM 2158 O O . LEU A 1 296 ? -17.067 10.437 6.895 1.00 93.06 296 LEU A O 1
ATOM 2162 N N . ALA A 1 297 ? -15.889 9.495 5.233 1.00 90.38 297 ALA A N 1
ATOM 2163 C CA . ALA A 1 297 ? -16.876 8.473 4.900 1.00 90.38 297 ALA A CA 1
ATOM 2164 C C . ALA A 1 297 ? -16.809 7.235 5.826 1.00 90.38 297 ALA A C 1
ATOM 2166 O O . ALA A 1 297 ? -17.694 6.377 5.761 1.00 90.38 297 ALA A O 1
ATOM 2167 N N . ARG A 1 298 ? -15.781 7.125 6.682 1.00 93.75 298 ARG A N 1
ATOM 2168 C CA . ARG A 1 298 ? -15.547 6.006 7.608 1.00 93.75 298 ARG A CA 1
ATOM 2169 C C . ARG A 1 298 ? -15.472 6.480 9.059 1.00 93.75 298 ARG A C 1
ATOM 2171 O O . ARG A 1 298 ? -15.418 7.677 9.330 1.00 93.75 298 ARG A O 1
ATOM 2178 N N . GLY A 1 299 ? -15.553 5.528 9.988 1.00 93.44 299 GLY A N 1
ATOM 2179 C CA . GLY A 1 299 ? -15.614 5.806 11.422 1.00 93.44 299 GLY A CA 1
ATOM 2180 C C . GLY A 1 299 ? -14.270 6.131 12.059 1.00 93.44 299 GLY A C 1
ATOM 2181 O O . GLY A 1 299 ? -14.176 7.130 12.760 1.00 93.44 299 GLY A O 1
ATOM 2182 N N . ALA A 1 300 ? -13.247 5.313 11.824 1.00 95.94 300 ALA A N 1
ATOM 2183 C CA . ALA A 1 300 ? -11.903 5.495 12.367 1.00 95.94 300 ALA A CA 1
ATOM 2184 C C . ALA A 1 300 ? -10.830 5.141 11.335 1.00 95.94 300 ALA A C 1
ATOM 2186 O O . ALA A 1 300 ? -11.037 4.250 10.511 1.00 95.94 300 ALA A O 1
ATOM 2187 N N . PHE A 1 301 ? -9.677 5.801 11.410 1.00 98.19 301 PHE A N 1
ATOM 2188 C CA . PHE A 1 301 ? -8.521 5.521 10.554 1.00 98.19 301 PHE A CA 1
ATOM 2189 C C . PHE A 1 301 ? -7.489 4.670 11.285 1.00 98.19 301 PHE A C 1
ATOM 2191 O O . PHE A 1 301 ? -7.179 4.928 12.450 1.00 98.19 301 PHE A O 1
ATOM 2198 N N . LEU A 1 302 ? -6.967 3.660 10.594 1.00 98.56 302 LEU A N 1
ATOM 2199 C CA . LEU A 1 302 ? -5.986 2.711 11.103 1.00 98.56 302 LEU A CA 1
ATOM 2200 C C . LEU A 1 302 ? -4.702 2.801 10.270 1.00 98.56 302 LEU A C 1
ATOM 2202 O O . LEU A 1 302 ? -4.715 2.449 9.091 1.00 98.56 302 LEU A O 1
ATOM 2206 N N . SER A 1 303 ? -3.602 3.191 10.915 1.00 98.44 303 SER A N 1
ATOM 2207 C CA . SER A 1 303 ? -2.233 2.960 10.440 1.00 98.44 303 SER A CA 1
ATOM 2208 C C . SER A 1 303 ? -1.708 1.696 11.123 1.00 98.44 303 SER A C 1
ATOM 2210 O O . SER A 1 303 ? -1.867 1.531 12.337 1.00 98.44 303 SER A O 1
ATOM 2212 N N . VAL A 1 304 ? -1.168 0.753 10.351 1.00 96.62 304 VAL A N 1
ATOM 2213 C CA . VAL A 1 304 ? -0.906 -0.618 10.816 1.00 96.62 304 VAL A CA 1
ATOM 2214 C C . VAL A 1 304 ? 0.515 -1.054 10.485 1.00 96.62 304 VAL A C 1
ATOM 2216 O O . VAL A 1 304 ? 0.974 -0.930 9.353 1.00 96.62 304 VAL A O 1
ATOM 2219 N N . GLY A 1 305 ? 1.189 -1.634 11.476 1.00 93.44 305 GLY A N 1
ATOM 2220 C CA . GLY A 1 305 ? 2.512 -2.217 11.324 1.00 93.44 305 GLY A CA 1
ATOM 2221 C C . GLY A 1 305 ? 3.597 -1.153 11.197 1.00 93.44 305 GLY A C 1
ATOM 2222 O O . GLY A 1 305 ? 3.927 -0.500 12.183 1.00 93.44 305 GLY A O 1
ATOM 2223 N N . HIS A 1 306 ? 4.174 -1.000 10.003 1.00 96.00 306 HIS A N 1
ATOM 2224 C CA . HIS A 1 306 ? 5.227 -0.016 9.731 1.00 96.00 306 HIS A CA 1
ATOM 2225 C C . HIS A 1 306 ? 4.779 0.958 8.637 1.00 96.00 306 HIS A C 1
ATOM 2227 O O . HIS A 1 306 ? 4.707 0.591 7.465 1.00 96.00 306 HIS A O 1
ATOM 2233 N N . ASP A 1 307 ? 4.449 2.189 9.025 1.00 97.69 307 ASP A N 1
ATOM 2234 C CA . ASP A 1 307 ? 3.847 3.215 8.158 1.00 97.69 307 ASP A CA 1
ATOM 2235 C C . ASP A 1 307 ? 4.619 4.543 8.256 1.00 97.69 307 ASP A C 1
ATOM 2237 O O . ASP A 1 307 ? 4.133 5.574 8.719 1.00 97.69 307 ASP A O 1
ATOM 2241 N N . GLU A 1 308 ? 5.896 4.482 7.897 1.00 98.38 308 GLU A N 1
ATOM 2242 C CA . GLU A 1 308 ? 6.895 5.517 8.161 1.00 98.38 308 GLU A CA 1
ATOM 2243 C C . GLU A 1 308 ? 6.874 6.690 7.166 1.00 98.38 308 GLU A C 1
ATOM 2245 O O . GLU A 1 308 ? 7.183 7.826 7.540 1.00 98.38 308 GLU A O 1
ATOM 2250 N N . TYR A 1 309 ? 6.515 6.439 5.904 1.00 98.75 309 TYR A N 1
ATOM 2251 C CA . TYR A 1 309 ? 6.671 7.395 4.801 1.00 98.75 309 TYR A CA 1
ATOM 2252 C C . TYR A 1 309 ? 5.333 7.983 4.356 1.00 98.75 309 TYR A C 1
ATOM 2254 O O . TYR A 1 309 ? 4.578 7.331 3.642 1.00 98.75 309 TYR A O 1
ATOM 2262 N N . TRP A 1 310 ? 5.044 9.227 4.738 1.00 98.81 310 TRP A N 1
ATOM 2263 C CA . TRP A 1 310 ? 3.754 9.872 4.466 1.00 98.81 310 TRP A CA 1
ATOM 2264 C C . TRP A 1 310 ? 3.906 11.046 3.487 1.00 98.81 310 TRP A C 1
ATOM 2266 O O . TRP A 1 310 ? 4.782 11.900 3.668 1.00 98.81 310 TRP A O 1
ATOM 2276 N N . PRO A 1 311 ? 3.076 11.131 2.433 1.00 98.62 311 PRO A N 1
ATOM 2277 C CA . PRO A 1 311 ? 2.908 12.345 1.649 1.00 98.62 311 PRO A CA 1
ATOM 2278 C C . PRO A 1 311 ? 2.373 13.498 2.505 1.00 98.62 311 PRO A C 1
ATOM 2280 O O . PRO A 1 311 ? 1.606 13.304 3.453 1.00 98.62 311 PRO A O 1
ATOM 2283 N N . GLY A 1 312 ? 2.734 14.731 2.143 1.00 98.19 312 GLY A N 1
ATOM 2284 C CA . GLY A 1 312 ? 2.235 15.928 2.828 1.00 98.19 312 GLY A CA 1
ATOM 2285 C C . GLY A 1 312 ? 0.706 15.998 2.850 1.00 98.19 312 GLY A C 1
ATOM 2286 O O . GLY A 1 312 ? 0.123 16.287 3.894 1.00 98.19 312 GLY A O 1
ATOM 2287 N N . GLU A 1 313 ? 0.093 15.660 1.719 1.00 98.56 313 GLU A N 1
ATOM 2288 C CA . GLU A 1 313 ? -1.348 15.652 1.477 1.00 98.56 313 GLU A CA 1
ATOM 2289 C C . GLU A 1 313 ? -2.074 14.629 2.362 1.00 98.56 313 GLU A C 1
ATOM 2291 O O . GLU A 1 313 ? -3.127 14.930 2.922 1.00 98.56 313 GLU A O 1
ATOM 2296 N N . GLU A 1 314 ? -1.483 13.445 2.553 1.00 98.81 314 GLU A N 1
ATOM 2297 C CA . GLU A 1 314 ? -2.007 12.425 3.467 1.00 98.81 314 GLU A CA 1
ATOM 2298 C C . GLU A 1 314 ? -1.997 12.939 4.913 1.00 98.81 314 GLU A C 1
ATOM 2300 O O . GLU A 1 314 ? -3.019 12.909 5.602 1.00 98.81 314 GLU A O 1
ATOM 2305 N N . ARG A 1 315 ? -0.859 13.489 5.361 1.00 98.50 315 ARG A N 1
ATOM 2306 C CA . ARG A 1 315 ? -0.718 14.045 6.715 1.00 98.50 315 ARG A CA 1
ATOM 2307 C C . ARG A 1 315 ? -1.729 15.165 6.973 1.00 98.50 315 ARG A C 1
ATOM 2309 O O . ARG A 1 315 ? -2.292 15.227 8.065 1.00 98.50 315 ARG A O 1
ATOM 2316 N N . ASP A 1 316 ? -1.958 16.040 5.992 1.00 98.56 316 ASP A N 1
ATOM 2317 C CA . ASP A 1 316 ? -2.950 17.119 6.076 1.00 98.56 316 ASP A CA 1
ATOM 2318 C C . ASP A 1 316 ? -4.378 16.569 6.208 1.00 98.56 316 ASP A C 1
ATOM 2320 O O . ASP A 1 316 ? -5.136 17.020 7.073 1.00 98.56 316 ASP A O 1
ATOM 2324 N N . ALA A 1 317 ? -4.737 15.569 5.398 1.00 98.62 317 ALA A N 1
ATOM 2325 C CA . ALA A 1 317 ? -6.056 14.946 5.421 1.00 98.62 317 ALA A CA 1
ATOM 2326 C C . ALA A 1 317 ? -6.337 14.236 6.754 1.00 98.62 317 ALA A C 1
ATOM 2328 O O . ALA A 1 317 ? -7.384 14.462 7.363 1.00 98.62 317 ALA A O 1
ATOM 2329 N N . VAL A 1 318 ? -5.392 13.427 7.244 1.00 98.62 318 VAL A N 1
ATOM 2330 C CA . VAL A 1 318 ? -5.546 12.668 8.496 1.00 98.62 318 VAL A CA 1
ATOM 2331 C C . VAL A 1 318 ? -5.599 13.596 9.713 1.00 98.62 318 VAL A C 1
ATOM 2333 O O . VAL A 1 318 ? -6.449 13.407 10.585 1.00 98.62 318 VAL A O 1
ATOM 2336 N N . GLN A 1 319 ? -4.759 14.640 9.764 1.00 98.12 319 GLN A N 1
ATOM 2337 C CA . GLN A 1 319 ? -4.836 15.644 10.835 1.00 98.12 319 GLN A CA 1
ATOM 2338 C C . GLN A 1 319 ? -6.169 16.393 10.813 1.00 98.12 319 GLN A C 1
ATOM 2340 O O . GLN A 1 319 ? -6.813 16.514 11.851 1.00 98.12 319 GLN A O 1
ATOM 2345 N N . SER A 1 320 ? -6.630 16.808 9.632 1.00 97.88 320 SER A N 1
ATOM 2346 C CA . SER A 1 320 ? -7.930 17.471 9.490 1.00 97.88 320 SER A CA 1
ATOM 2347 C C . SER A 1 320 ? -9.085 16.561 9.917 1.00 97.88 320 SER A C 1
ATOM 2349 O O . SER A 1 320 ? -10.032 17.021 10.551 1.00 97.88 320 SER A O 1
ATOM 2351 N N . ALA A 1 321 ? -9.014 15.263 9.611 1.00 97.06 321 ALA A N 1
ATOM 2352 C CA . ALA A 1 321 ? -10.033 14.299 10.010 1.00 97.06 321 ALA A CA 1
ATOM 2353 C C . ALA A 1 321 ? -10.070 14.099 11.533 1.00 97.06 321 ALA A C 1
ATOM 2355 O O . ALA A 1 321 ? -11.152 14.100 12.126 1.00 97.06 321 ALA A O 1
ATOM 2356 N N . ARG A 1 322 ? -8.902 14.003 12.181 1.00 96.75 322 ARG A N 1
ATOM 2357 C CA . ARG A 1 322 ? -8.783 13.984 13.647 1.00 96.75 322 ARG A CA 1
ATOM 2358 C C . ARG A 1 322 ? -9.364 15.243 14.276 1.00 96.75 322 ARG A C 1
ATOM 2360 O O . ARG A 1 322 ? -10.125 15.145 15.233 1.00 96.75 322 ARG A O 1
ATOM 2367 N N . ASP A 1 323 ? -9.042 16.409 13.725 1.00 96.06 323 ASP A N 1
ATOM 2368 C CA . ASP A 1 323 ? -9.524 17.697 14.236 1.00 96.06 323 ASP A CA 1
ATOM 2369 C C . ASP A 1 323 ? -11.050 17.846 14.065 1.00 96.06 323 ASP A C 1
ATOM 2371 O O . ASP A 1 323 ? -11.686 18.624 14.773 1.00 96.06 323 ASP A O 1
ATOM 2375 N N . GLN A 1 324 ? -11.665 17.039 13.191 1.00 95.12 324 GLN A N 1
ATOM 2376 C CA . GLN A 1 324 ? -13.120 16.875 13.061 1.00 95.12 324 GLN A CA 1
ATOM 2377 C C . GLN A 1 324 ? -13.696 15.699 13.872 1.00 95.12 324 GLN A C 1
ATOM 2379 O O . GLN A 1 324 ? -14.850 15.307 13.679 1.00 95.12 324 GLN A O 1
ATOM 2384 N N . GLY A 1 325 ? -12.918 15.140 14.800 1.00 93.25 325 GLY A N 1
ATOM 2385 C CA . GLY A 1 325 ? -13.358 14.120 15.748 1.00 93.25 325 GLY A CA 1
ATOM 2386 C C . GLY A 1 325 ? -13.269 12.679 15.244 1.00 93.25 325 GLY A C 1
ATOM 2387 O O . GLY A 1 325 ? -13.844 11.798 15.884 1.00 93.25 325 GLY A O 1
ATOM 2388 N N . MET A 1 326 ? -12.587 12.405 14.125 1.00 95.00 326 MET A N 1
ATOM 2389 C CA . MET A 1 326 ? -12.330 11.028 13.685 1.00 95.00 326 MET A CA 1
ATOM 2390 C C . MET A 1 326 ? -11.259 10.372 14.579 1.00 95.00 326 MET A C 1
ATOM 2392 O O . MET A 1 326 ? -10.153 10.908 14.684 1.00 95.00 326 MET A O 1
ATOM 2396 N N . PRO A 1 327 ? -11.528 9.213 15.206 1.00 95.19 327 PRO A N 1
ATOM 2397 C CA . PRO A 1 327 ? -10.509 8.461 15.929 1.00 95.19 327 PRO A CA 1
ATOM 2398 C C . PRO A 1 327 ? -9.402 7.958 14.997 1.00 95.19 327 PRO A C 1
ATOM 2400 O O . PRO A 1 327 ? -9.676 7.464 13.899 1.00 95.19 327 PRO A O 1
ATOM 2403 N N . LEU A 1 328 ? -8.158 8.044 15.469 1.00 96.81 328 LEU A N 1
ATOM 2404 C CA . LEU A 1 328 ? -6.981 7.488 14.807 1.00 96.81 328 LEU A CA 1
ATOM 2405 C C . LEU A 1 328 ? -6.398 6.370 15.671 1.00 96.81 328 LEU A C 1
ATOM 2407 O O . LEU A 1 328 ? -6.230 6.549 16.877 1.00 96.81 328 LEU A O 1
ATOM 2411 N N . PHE A 1 329 ? -6.059 5.244 15.053 1.00 96.44 329 PHE A N 1
ATOM 2412 C CA . PHE A 1 329 ? -5.373 4.135 15.703 1.00 96.44 329 PHE A CA 1
ATOM 2413 C C . PHE A 1 329 ? -4.063 3.848 14.974 1.00 96.44 329 PHE A C 1
ATOM 2415 O O . PHE A 1 329 ? -4.064 3.562 13.778 1.00 96.44 329 PHE A O 1
ATOM 2422 N N . PHE A 1 330 ? -2.955 3.913 15.708 1.00 96.94 330 PHE A N 1
ATOM 2423 C CA . PHE A 1 330 ? -1.625 3.561 15.219 1.00 96.94 330 PHE A CA 1
ATOM 2424 C C . PHE A 1 330 ? -1.213 2.235 15.860 1.00 96.94 330 PHE A C 1
ATOM 2426 O O . PHE A 1 330 ? -0.921 2.176 17.052 1.00 96.94 330 PHE A O 1
ATOM 2433 N N . PHE A 1 331 ? -1.228 1.160 15.076 1.00 94.25 331 PHE A N 1
ATOM 2434 C CA . PHE A 1 331 ? -0.825 -0.185 15.494 1.00 94.25 331 PHE A CA 1
ATOM 2435 C C . PHE A 1 331 ? 0.609 -0.472 15.050 1.00 94.25 331 PHE A C 1
ATOM 2437 O O . PHE A 1 331 ? 0.860 -1.405 14.288 1.00 94.25 331 PHE A O 1
ATOM 2444 N N . GLY A 1 332 ? 1.529 0.386 15.480 1.00 90.75 332 GLY A N 1
ATOM 2445 C CA . GLY A 1 332 ? 2.908 0.402 15.019 1.00 90.75 332 GLY A CA 1
ATOM 2446 C C . GLY A 1 332 ? 3.746 1.463 15.720 1.00 90.75 332 GLY A C 1
ATOM 2447 O O . GLY A 1 332 ? 3.245 2.226 16.545 1.00 90.75 332 GLY A O 1
ATOM 2448 N N . ALA A 1 333 ? 5.022 1.522 15.358 1.00 90.56 333 ALA A N 1
ATOM 2449 C CA . ALA A 1 333 ? 5.944 2.581 15.756 1.00 90.56 333 ALA A CA 1
ATOM 2450 C C . ALA A 1 333 ? 6.464 3.307 14.509 1.00 90.56 333 ALA A C 1
ATOM 2452 O O . ALA A 1 333 ? 6.209 2.882 13.386 1.00 90.56 333 ALA A O 1
ATOM 2453 N N . ASN A 1 334 ? 7.199 4.404 14.709 1.00 95.25 334 ASN A N 1
ATOM 2454 C CA . ASN A 1 334 ? 7.834 5.164 13.626 1.00 95.25 334 ASN A CA 1
ATOM 2455 C C . ASN A 1 334 ? 6.858 5.653 12.531 1.00 95.25 334 ASN A C 1
ATOM 2457 O O . ASN A 1 334 ? 7.247 5.841 11.383 1.00 95.25 334 ASN A O 1
ATOM 2461 N N . ALA A 1 335 ? 5.579 5.842 12.869 1.00 97.06 335 ALA A N 1
ATOM 2462 C CA . ALA A 1 335 ? 4.567 6.256 11.907 1.00 97.06 335 ALA A CA 1
ATOM 2463 C C . ALA A 1 335 ? 4.732 7.731 11.511 1.00 97.06 335 ALA A C 1
ATOM 2465 O O . ALA A 1 335 ? 4.985 8.585 12.364 1.00 97.06 335 ALA A O 1
ATOM 2466 N N . ALA A 1 336 ? 4.532 8.033 10.226 1.00 97.75 336 ALA A N 1
ATOM 2467 C CA . ALA A 1 336 ? 4.591 9.387 9.674 1.00 97.75 336 ALA A CA 1
ATOM 2468 C C . ALA A 1 336 ? 5.887 10.154 10.029 1.00 97.75 336 ALA A C 1
ATOM 2470 O O . ALA A 1 336 ? 5.844 11.352 10.330 1.00 97.75 336 ALA A O 1
ATOM 2471 N N . TYR A 1 337 ? 7.029 9.461 10.000 1.00 98.06 337 TYR A N 1
ATOM 2472 C CA . TYR A 1 337 ? 8.352 9.999 10.326 1.00 98.06 337 TYR A CA 1
ATOM 2473 C C . TYR A 1 337 ? 8.951 10.790 9.155 1.00 98.06 337 TYR A C 1
ATOM 2475 O O . TYR A 1 337 ? 9.401 11.928 9.326 1.00 98.06 337 TYR A O 1
ATOM 2483 N N . TRP A 1 338 ? 8.899 10.230 7.941 1.00 98.62 338 TRP A N 1
ATOM 2484 C CA . TRP A 1 338 ? 9.419 10.861 6.725 1.00 98.62 338 TRP A CA 1
ATOM 2485 C C . TRP A 1 338 ? 8.303 11.489 5.896 1.00 98.62 338 TRP A C 1
ATOM 2487 O O . TRP A 1 338 ? 7.366 10.815 5.471 1.00 98.62 338 TRP A O 1
ATOM 2497 N N . LYS A 1 339 ? 8.458 12.778 5.588 1.00 98.69 339 LYS A N 1
ATOM 2498 C CA . LYS A 1 339 ? 7.668 13.478 4.580 1.00 98.69 339 LYS A CA 1
ATOM 2499 C C . LYS A 1 339 ? 8.213 13.174 3.192 1.00 98.69 339 LYS A C 1
ATOM 2501 O O . LYS A 1 339 ? 9.360 13.515 2.885 1.00 98.69 339 LYS A O 1
ATOM 2506 N N . VAL A 1 340 ? 7.358 12.621 2.339 1.00 98.81 340 VAL A N 1
ATOM 2507 C CA . VAL A 1 340 ? 7.661 12.352 0.928 1.00 98.81 340 VAL A CA 1
ATOM 2508 C C . VAL A 1 340 ? 6.865 13.247 -0.010 1.00 98.81 340 VAL A C 1
ATOM 2510 O O . VAL A 1 340 ? 5.841 13.824 0.356 1.00 98.81 340 VAL A O 1
ATOM 2513 N N . ARG A 1 341 ? 7.346 13.357 -1.249 1.00 98.44 341 ARG A N 1
ATOM 2514 C CA . ARG A 1 341 ? 6.653 14.054 -2.336 1.00 98.44 341 ARG A CA 1
ATOM 2515 C C . ARG A 1 341 ? 6.272 13.066 -3.430 1.00 98.44 341 ARG A C 1
ATOM 2517 O O . ARG A 1 341 ? 7.102 12.262 -3.854 1.00 98.44 341 ARG A O 1
ATOM 2524 N N . LEU A 1 342 ? 5.028 13.154 -3.885 1.00 98.62 342 LEU A N 1
ATOM 2525 C CA . LEU A 1 342 ? 4.451 12.284 -4.904 1.00 98.62 342 LEU A CA 1
ATOM 2526 C C . LEU A 1 342 ? 4.449 12.965 -6.280 1.00 98.62 342 LEU A C 1
ATOM 2528 O O . LEU A 1 342 ? 4.179 14.161 -6.386 1.00 98.62 342 LEU A O 1
ATOM 2532 N N . SER A 1 343 ? 4.734 12.214 -7.344 1.00 98.19 343 SER A N 1
ATOM 2533 C CA . SER A 1 343 ? 4.688 12.719 -8.721 1.00 98.19 343 SER A CA 1
ATOM 2534 C C . SER A 1 343 ? 4.334 11.630 -9.740 1.00 98.19 343 SER A C 1
ATOM 2536 O O . SER A 1 343 ? 4.193 10.452 -9.405 1.00 98.19 343 SER A O 1
ATOM 2538 N N . ASN A 1 344 ? 4.194 12.037 -11.007 1.00 97.25 344 ASN A N 1
ATOM 2539 C CA . ASN A 1 344 ? 3.946 11.150 -12.148 1.00 97.25 344 ASN A CA 1
ATOM 2540 C C . ASN A 1 344 ? 2.647 10.338 -11.968 1.00 97.25 344 ASN A C 1
ATOM 2542 O O . ASN A 1 344 ? 2.717 9.131 -11.740 1.00 97.25 344 ASN A O 1
ATOM 2546 N N . PRO A 1 345 ? 1.461 10.978 -12.022 1.00 96.81 345 PRO A N 1
ATOM 2547 C CA . PRO A 1 345 ? 0.196 10.271 -11.846 1.00 96.81 345 PRO A CA 1
ATOM 2548 C C . PRO A 1 345 ? 0.015 9.185 -12.916 1.00 96.81 345 PRO A C 1
ATOM 2550 O O . PRO A 1 3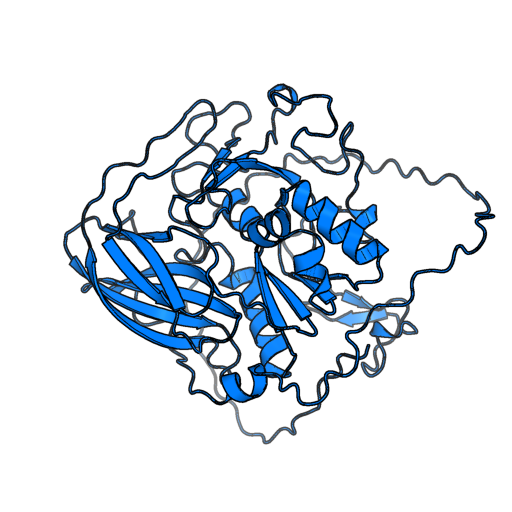45 ? 0.248 9.415 -14.104 1.00 96.81 345 PRO A O 1
ATOM 2553 N N . GLY A 1 346 ? -0.399 8.002 -12.471 1.00 94.69 346 GLY A N 1
ATOM 2554 C CA . GLY A 1 346 ? -0.754 6.861 -13.298 1.00 94.69 346 GLY A CA 1
ATOM 2555 C C . GLY A 1 346 ? -2.182 6.946 -13.834 1.00 94.69 346 GLY A C 1
ATOM 2556 O O . GLY A 1 346 ? -2.878 7.952 -13.692 1.00 94.69 346 GLY A O 1
ATOM 2557 N N . ALA A 1 347 ? -2.637 5.857 -14.454 1.00 90.00 347 ALA A N 1
ATOM 2558 C CA . ALA A 1 347 ? -3.962 5.791 -15.075 1.00 90.00 347 ALA A CA 1
ATOM 2559 C C . ALA A 1 347 ? -5.123 5.860 -14.063 1.00 90.00 347 ALA A C 1
ATOM 2561 O O . ALA A 1 347 ? -6.215 6.291 -14.419 1.00 90.00 347 ALA A O 1
ATOM 2562 N N . ASP A 1 348 ? -4.888 5.450 -12.817 1.00 91.06 348 ASP A N 1
ATOM 2563 C CA . ASP A 1 348 ? -5.818 5.554 -11.686 1.00 91.06 348 ASP A CA 1
ATOM 2564 C C . ASP A 1 348 ? -5.716 6.911 -10.956 1.00 91.06 348 ASP A C 1
ATOM 2566 O O . ASP A 1 348 ? -6.378 7.141 -9.945 1.00 91.06 348 ASP A O 1
ATOM 2570 N N . GLY A 1 349 ? -4.869 7.823 -11.444 1.00 95.50 349 GLY A N 1
ATOM 2571 C CA . GLY A 1 349 ? -4.612 9.126 -10.835 1.00 95.50 349 GLY A CA 1
ATOM 2572 C C . GLY A 1 349 ? -3.722 9.087 -9.589 1.00 95.50 349 GLY A C 1
ATOM 2573 O O . GLY A 1 349 ? -3.381 10.153 -9.082 1.00 95.50 349 GLY A O 1
ATOM 2574 N N . ASN A 1 350 ? -3.319 7.907 -9.101 1.00 97.81 350 ASN A N 1
ATOM 2575 C CA . ASN A 1 350 ? -2.325 7.794 -8.033 1.00 97.81 350 ASN A CA 1
ATOM 2576 C C . ASN A 1 350 ? -0.918 8.026 -8.587 1.00 97.81 350 ASN A C 1
ATOM 2578 O O . ASN A 1 350 ? -0.624 7.707 -9.737 1.00 97.81 350 ASN A O 1
ATOM 2582 N N . ALA A 1 351 ? -0.024 8.561 -7.763 1.00 98.12 351 ALA A N 1
ATOM 2583 C CA . ALA A 1 351 ? 1.367 8.772 -8.147 1.00 98.12 351 ALA A CA 1
ATOM 2584 C C . ALA A 1 351 ? 2.111 7.456 -8.428 1.00 98.12 351 ALA A C 1
ATOM 2586 O O . ALA A 1 351 ? 1.870 6.436 -7.783 1.00 98.12 351 ALA A O 1
ATOM 2587 N N . ARG A 1 352 ? 3.052 7.491 -9.377 1.00 98.25 352 ARG A N 1
ATOM 2588 C CA . ARG A 1 352 ? 3.938 6.361 -9.712 1.00 98.25 352 ARG A CA 1
ATOM 2589 C C . ARG A 1 352 ? 5.384 6.572 -9.274 1.00 98.25 352 ARG A C 1
ATOM 2591 O O . ARG A 1 352 ? 6.173 5.631 -9.344 1.00 98.25 352 ARG A O 1
ATOM 2598 N N . VAL A 1 353 ? 5.728 7.770 -8.798 1.00 98.69 353 VAL A N 1
ATOM 2599 C CA . VAL A 1 353 ? 7.053 8.104 -8.262 1.00 98.69 353 VAL A CA 1
ATOM 2600 C C . VAL A 1 353 ? 6.912 8.773 -6.896 1.00 98.69 353 VAL A C 1
ATOM 2602 O O . VAL A 1 353 ? 6.072 9.655 -6.703 1.00 98.69 353 VAL A O 1
ATOM 2605 N N . MET A 1 354 ? 7.759 8.354 -5.959 1.00 98.69 354 MET A N 1
ATOM 2606 C CA . MET A 1 354 ? 7.900 8.922 -4.622 1.00 98.69 354 MET A CA 1
ATOM 2607 C C . MET A 1 354 ? 9.323 9.460 -4.449 1.00 98.69 354 MET A C 1
ATOM 2609 O O . MET A 1 354 ? 10.290 8.776 -4.770 1.00 98.69 354 MET A O 1
ATOM 2613 N N . THR A 1 355 ? 9.452 10.690 -3.949 1.00 98.69 355 THR A N 1
ATOM 2614 C CA . THR A 1 355 ? 10.732 11.391 -3.757 1.00 98.69 355 THR A CA 1
ATOM 2615 C C . THR A 1 355 ? 10.981 11.688 -2.277 1.00 98.69 355 THR A C 1
ATOM 2617 O O . THR A 1 355 ? 10.065 12.143 -1.587 1.00 98.69 355 THR A O 1
ATOM 2620 N N . CYS A 1 356 ? 12.217 11.496 -1.807 1.00 98.25 356 CYS A N 1
ATOM 2621 C CA . CYS A 1 356 ? 12.669 11.860 -0.464 1.00 98.25 356 CYS A CA 1
ATOM 2622 C C . CYS A 1 356 ? 14.175 12.179 -0.427 1.00 98.25 356 CYS A C 1
ATOM 2624 O O . CYS A 1 356 ? 15.014 11.301 -0.615 1.00 98.25 356 CYS A O 1
ATOM 2626 N N . TYR A 1 357 ? 14.541 13.416 -0.092 1.00 96.75 357 TYR A N 1
ATOM 2627 C CA . TYR A 1 357 ? 15.935 13.840 0.079 1.00 96.75 357 TYR A CA 1
ATOM 2628 C C . TYR A 1 357 ? 16.424 13.559 1.505 1.00 96.75 357 TYR A C 1
ATOM 2630 O O . TYR A 1 357 ? 16.555 14.454 2.337 1.00 96.75 357 TYR A O 1
ATOM 2638 N N . LYS A 1 358 ? 16.682 12.281 1.797 1.00 92.69 358 LYS A N 1
ATOM 2639 C CA . LYS A 1 358 ? 16.919 11.788 3.162 1.00 92.69 358 LYS A CA 1
ATOM 2640 C C . LYS A 1 358 ? 18.297 12.157 3.727 1.00 92.69 358 LYS A C 1
ATOM 2642 O O . LYS A 1 358 ? 18.402 12.677 4.833 1.00 92.69 358 LYS A O 1
ATOM 2647 N N . LYS A 1 359 ? 19.364 11.884 2.968 1.00 91.31 359 LYS A N 1
ATOM 2648 C CA . LYS A 1 359 ? 20.763 12.100 3.394 1.00 91.31 359 LYS A CA 1
ATOM 2649 C C . LYS A 1 359 ? 21.334 13.451 2.969 1.00 91.31 359 LYS A C 1
ATOM 2651 O O . LYS A 1 359 ? 22.286 13.923 3.582 1.00 91.31 359 LYS A O 1
ATOM 2656 N N . ASN A 1 360 ? 20.754 14.074 1.945 1.00 89.25 360 ASN A N 1
ATOM 2657 C CA . ASN A 1 360 ? 21.170 15.386 1.459 1.00 89.25 360 ASN A CA 1
ATOM 2658 C C . ASN A 1 360 ? 19.961 16.308 1.212 1.00 89.25 360 ASN A C 1
ATOM 2660 O O . ASN A 1 360 ? 19.611 16.573 0.059 1.00 89.25 360 ASN A O 1
ATOM 2664 N N . PRO A 1 361 ? 19.310 16.804 2.279 1.00 91.25 361 PRO A N 1
ATOM 2665 C CA . PRO A 1 361 ? 18.118 17.645 2.162 1.00 91.25 361 PRO A CA 1
ATOM 2666 C C . PRO A 1 361 ? 18.370 18.951 1.394 1.00 91.25 361 PRO A C 1
ATOM 2668 O O . PRO A 1 361 ? 17.461 19.454 0.742 1.00 91.25 361 PRO A O 1
ATOM 2671 N N . ALA A 1 362 ? 19.604 19.473 1.398 1.00 94.12 362 ALA A N 1
ATOM 2672 C CA . ALA A 1 362 ? 19.977 20.687 0.665 1.00 94.12 362 ALA A CA 1
ATOM 2673 C C . ALA A 1 362 ? 19.854 20.556 -0.866 1.00 94.12 362 ALA A C 1
ATOM 2675 O O . ALA A 1 362 ? 19.842 21.567 -1.565 1.00 94.12 362 ALA A O 1
ATOM 2676 N N . ALA A 1 363 ? 19.768 19.326 -1.386 1.00 94.62 363 ALA A N 1
ATOM 2677 C CA . ALA A 1 363 ? 19.526 19.058 -2.799 1.00 94.62 363 ALA A CA 1
ATOM 2678 C C . ALA A 1 363 ? 18.033 19.035 -3.175 1.00 94.62 363 ALA A C 1
ATOM 2680 O O . ALA A 1 363 ? 17.721 18.954 -4.364 1.00 94.62 363 ALA A O 1
ATOM 2681 N N . ASP A 1 364 ? 17.110 19.109 -2.206 1.00 97.31 364 ASP A N 1
ATOM 2682 C CA . ASP A 1 364 ? 15.685 19.232 -2.511 1.00 97.31 364 ASP A CA 1
ATOM 2683 C C . ASP A 1 364 ? 15.428 20.583 -3.205 1.00 97.31 364 ASP A C 1
ATOM 2685 O O . ASP A 1 364 ? 15.783 21.628 -2.656 1.00 97.31 364 ASP A O 1
ATOM 2689 N N . PRO A 1 365 ? 14.769 20.618 -4.378 1.00 97.44 365 PRO A N 1
ATOM 2690 C CA . PRO A 1 365 ? 14.383 21.872 -5.029 1.00 97.44 365 PRO A CA 1
ATOM 2691 C C . PRO A 1 365 ? 13.529 22.803 -4.157 1.00 97.44 365 PRO A C 1
ATOM 2693 O O . PRO A 1 365 ? 13.434 23.994 -4.446 1.00 97.44 365 PRO A O 1
ATOM 2696 N N . LEU A 1 366 ? 12.891 22.265 -3.113 1.00 97.94 366 LEU A N 1
ATOM 2697 C CA . LEU A 1 366 ? 12.095 23.014 -2.140 1.00 97.94 366 LEU A CA 1
ATOM 2698 C C . LEU A 1 366 ? 12.810 23.187 -0.792 1.00 97.94 366 LEU A C 1
ATOM 2700 O O . LEU A 1 366 ? 12.152 23.501 0.201 1.00 97.94 366 LEU A O 1
ATOM 2704 N N . TYR A 1 367 ? 14.128 22.978 -0.738 1.00 97.94 367 TYR A N 1
ATOM 2705 C CA . TYR A 1 367 ? 14.922 23.110 0.481 1.00 97.94 367 TYR A CA 1
ATOM 2706 C C . TYR A 1 367 ? 14.686 24.454 1.180 1.00 97.94 367 TYR A C 1
ATOM 2708 O O . TYR A 1 367 ? 14.567 25.503 0.544 1.00 97.94 367 TYR A O 1
ATOM 2716 N N . ASN A 1 368 ? 14.638 24.415 2.512 1.00 96.75 368 ASN A N 1
ATOM 2717 C CA . ASN A 1 368 ? 14.337 25.553 3.375 1.00 96.75 368 ASN A CA 1
ATOM 2718 C C . ASN A 1 368 ? 12.927 26.150 3.158 1.00 96.75 368 ASN A C 1
ATOM 2720 O O . ASN A 1 368 ? 12.673 27.307 3.495 1.00 96.75 368 ASN A O 1
ATOM 2724 N N . THR A 1 369 ? 11.984 25.342 2.658 1.00 98.06 369 THR A N 1
ATOM 2725 C CA . THR A 1 369 ? 10.540 25.636 2.670 1.00 98.06 369 THR A CA 1
ATOM 2726 C C . THR A 1 369 ? 9.763 24.515 3.369 1.00 98.06 369 THR A C 1
ATOM 2728 O O . THR A 1 369 ? 10.210 23.365 3.340 1.00 98.06 369 THR A O 1
ATOM 2731 N N . PRO A 1 370 ? 8.579 24.778 3.959 1.00 97.44 370 PRO A N 1
ATOM 2732 C CA . PRO A 1 370 ? 7.756 23.727 4.570 1.00 97.44 370 PRO A CA 1
ATOM 2733 C C . PRO A 1 370 ? 7.355 22.593 3.609 1.00 97.44 370 PRO A C 1
ATOM 2735 O O . PRO A 1 370 ? 6.900 21.539 4.050 1.00 97.44 370 PRO A O 1
ATOM 2738 N N . GLN A 1 371 ? 7.493 22.791 2.293 1.00 97.06 371 GLN A N 1
ATOM 2739 C CA . GLN A 1 371 ? 7.190 21.809 1.251 1.00 97.06 371 GLN A CA 1
ATOM 2740 C C . GLN A 1 371 ? 8.360 20.863 0.929 1.00 97.06 371 GLN A C 1
ATOM 2742 O O . GLN A 1 371 ? 8.166 19.945 0.131 1.00 97.06 371 GLN A O 1
ATOM 2747 N N . GLN A 1 372 ? 9.538 21.037 1.541 1.00 98.00 372 GLN A N 1
ATOM 2748 C CA . GLN A 1 372 ? 10.638 20.080 1.392 1.00 98.00 372 GLN A CA 1
ATOM 2749 C C . GLN A 1 372 ? 10.254 18.680 1.897 1.00 98.00 372 GLN A C 1
ATOM 2751 O O . GLN A 1 372 ? 9.341 18.511 2.713 1.00 98.00 372 GLN A O 1
ATOM 2756 N N . THR A 1 373 ? 10.977 17.680 1.412 1.00 98.38 373 THR A N 1
ATOM 2757 C CA . THR A 1 373 ? 10.985 16.318 1.955 1.00 98.38 373 THR A CA 1
ATOM 2758 C C . THR A 1 373 ? 11.981 16.210 3.114 1.00 98.38 373 THR A C 1
ATOM 2760 O O . THR A 1 373 ? 12.837 17.078 3.290 1.00 98.38 373 THR A O 1
ATOM 2763 N N . GLY A 1 374 ? 11.870 15.162 3.929 1.00 97.56 374 GLY A N 1
ATOM 2764 C CA . GLY A 1 374 ? 12.726 14.966 5.105 1.00 97.56 374 GLY A CA 1
ATOM 2765 C C . GLY A 1 374 ? 11.927 14.558 6.337 1.00 97.56 374 GLY A C 1
ATOM 2766 O O . GLY A 1 374 ? 10.763 14.180 6.219 1.00 97.56 374 GLY A O 1
ATOM 2767 N N . ARG A 1 375 ? 12.538 14.607 7.525 1.00 97.62 375 ARG A N 1
ATOM 2768 C CA . ARG A 1 375 ? 11.832 14.269 8.769 1.00 97.62 375 ARG A CA 1
ATOM 2769 C C . ARG A 1 375 ? 10.762 15.311 9.044 1.00 97.62 375 ARG A C 1
ATOM 2771 O O . ARG A 1 375 ? 11.035 16.507 8.985 1.00 97.62 375 ARG A O 1
ATOM 2778 N N . TYR A 1 376 ? 9.562 14.867 9.391 1.00 97.88 376 TYR A N 1
ATOM 2779 C CA . TYR A 1 376 ? 8.445 15.767 9.668 1.00 97.88 376 TYR A CA 1
ATOM 2780 C C . TYR A 1 376 ? 8.729 16.750 10.819 1.00 97.88 376 TYR A C 1
ATOM 2782 O O . TYR A 1 376 ? 8.310 17.908 10.755 1.00 97.88 376 TYR A O 1
ATOM 2790 N N . ARG A 1 377 ? 9.472 16.315 11.844 1.00 97.12 377 ARG A N 1
ATOM 2791 C CA . ARG A 1 377 ? 9.867 17.147 12.993 1.00 97.12 377 ARG A CA 1
ATOM 2792 C C . ARG A 1 377 ? 10.864 18.263 12.670 1.00 97.12 377 ARG A C 1
ATOM 2794 O O . ARG A 1 377 ? 10.879 19.267 13.374 1.00 97.12 377 ARG A O 1
ATOM 2801 N N . ASP A 1 378 ? 11.681 18.114 11.629 1.00 96.88 378 ASP A N 1
ATOM 2802 C CA . ASP A 1 378 ? 12.798 19.030 11.393 1.00 96.88 378 ASP A CA 1
ATOM 2803 C C . ASP A 1 378 ? 12.325 20.372 10.799 1.00 96.88 378 ASP A C 1
ATOM 2805 O O . ASP A 1 378 ? 11.382 20.413 9.994 1.00 96.88 378 ASP A O 1
ATOM 2809 N N . PRO A 1 379 ? 12.994 21.495 11.120 1.00 96.00 379 PRO A N 1
ATOM 2810 C CA . PRO A 1 379 ? 12.777 22.748 10.415 1.00 96.00 379 PRO A CA 1
ATOM 2811 C C . PRO A 1 379 ? 13.094 22.616 8.915 1.00 96.00 379 PRO A C 1
ATOM 2813 O O . PRO A 1 379 ? 14.046 21.931 8.536 1.00 96.00 379 PRO A O 1
ATOM 2816 N N . PRO A 1 380 ? 12.340 23.296 8.038 1.00 96.94 380 PRO A N 1
ATOM 2817 C CA . PRO A 1 380 ? 11.212 24.181 8.314 1.00 96.94 380 PRO A CA 1
ATOM 2818 C C . PRO A 1 380 ? 9.845 23.465 8.282 1.00 96.94 380 PRO A C 1
ATOM 2820 O O . PRO A 1 380 ? 8.823 24.152 8.279 1.00 96.94 380 PRO A O 1
ATOM 2823 N N . ILE A 1 381 ? 9.798 22.124 8.232 1.00 98.06 381 ILE A N 1
ATOM 2824 C CA . ILE A 1 381 ? 8.534 21.365 8.212 1.00 98.06 381 ILE A CA 1
ATOM 2825 C C . ILE A 1 381 ? 7.810 21.531 9.555 1.00 98.06 381 ILE A C 1
ATOM 2827 O O . ILE A 1 381 ? 6.628 21.864 9.548 1.00 98.06 381 ILE A O 1
ATOM 2831 N N . ASN A 1 382 ? 8.522 21.382 10.682 1.00 97.69 382 ASN A N 1
ATOM 2832 C CA . ASN A 1 382 ? 8.035 21.656 12.046 1.00 97.69 382 ASN A CA 1
ATOM 2833 C C . ASN A 1 382 ? 6.685 20.985 12.393 1.00 97.69 382 ASN A C 1
ATOM 2835 O O . ASN A 1 382 ? 5.811 21.601 13.006 1.00 97.69 382 ASN A O 1
ATOM 2839 N N . ARG A 1 383 ? 6.483 19.728 11.984 1.00 97.75 383 ARG A N 1
ATOM 2840 C CA . ARG A 1 383 ? 5.257 18.948 12.241 1.00 97.75 383 ARG A CA 1
ATOM 2841 C C . ARG A 1 383 ? 5.606 17.623 12.920 1.00 97.75 383 ARG A C 1
ATOM 2843 O O . ARG A 1 383 ? 5.442 16.577 12.297 1.00 97.75 383 ARG A O 1
ATOM 2850 N N . PRO A 1 384 ? 6.096 17.641 14.163 1.00 97.31 384 PRO A N 1
ATOM 2851 C CA . PRO A 1 384 ? 6.671 16.454 14.777 1.00 97.31 384 PRO A CA 1
ATOM 2852 C C . PRO A 1 384 ? 5.601 15.364 15.004 1.00 97.31 384 PRO A C 1
ATOM 2854 O O . PRO A 1 384 ? 4.390 15.621 14.978 1.00 97.31 384 PRO A O 1
ATOM 2857 N N . GLU A 1 385 ? 6.027 14.108 15.065 1.00 94.88 385 GLU A N 1
ATOM 2858 C CA . GLU A 1 385 ? 5.170 12.919 15.005 1.00 94.88 385 GLU A CA 1
ATOM 2859 C C . GLU A 1 385 ? 4.180 12.856 16.170 1.00 94.88 385 GLU A C 1
ATOM 2861 O O . GLU A 1 385 ? 3.005 12.566 15.956 1.00 94.88 385 GLU A O 1
ATOM 2866 N N . GLU A 1 386 ? 4.604 13.242 17.369 1.00 95.25 386 GLU A N 1
ATOM 2867 C CA . GLU A 1 386 ? 3.803 13.299 18.590 1.00 95.25 386 GLU A CA 1
ATOM 2868 C C . GLU A 1 386 ? 2.604 14.240 18.466 1.00 95.25 386 GLU A C 1
ATOM 2870 O O . GLU A 1 386 ? 1.555 13.977 19.050 1.00 95.25 386 GLU A O 1
ATOM 2875 N N . ALA A 1 387 ? 2.699 15.274 17.624 1.00 95.75 387 ALA A N 1
ATOM 2876 C CA . ALA A 1 387 ? 1.577 16.159 17.339 1.00 95.75 387 ALA A CA 1
ATOM 2877 C C . ALA A 1 387 ? 0.460 15.473 16.532 1.00 95.75 387 ALA A C 1
ATOM 2879 O O . ALA A 1 387 ? -0.589 16.081 16.331 1.00 95.75 387 ALA A O 1
ATOM 2880 N N . LEU A 1 388 ? 0.669 14.252 16.025 1.00 95.44 388 LEU A N 1
ATOM 2881 C CA . LEU A 1 388 ? -0.344 13.404 15.386 1.00 95.44 388 LEU A CA 1
ATOM 2882 C C . LEU A 1 388 ? -0.549 12.083 16.141 1.00 95.44 388 LEU A C 1
ATOM 2884 O O . LEU A 1 388 ? -1.687 11.735 16.441 1.00 95.44 388 LEU A O 1
ATOM 2888 N N . VAL A 1 389 ? 0.540 11.366 16.412 1.00 93.88 389 VAL A N 1
ATOM 2889 C CA . VAL A 1 389 ? 0.566 9.992 16.937 1.00 93.88 389 VAL A CA 1
ATOM 2890 C C . VAL A 1 389 ? 0.474 9.966 18.468 1.00 93.88 389 VAL A C 1
ATOM 2892 O O . VAL A 1 389 ? 0.028 8.980 19.044 1.00 93.88 389 VAL A O 1
ATOM 2895 N N . GLY A 1 390 ? 0.869 11.052 19.139 1.00 93.12 390 GLY A N 1
ATOM 2896 C CA . GLY A 1 390 ? 0.961 11.143 20.601 1.00 93.12 390 GLY A CA 1
ATOM 2897 C C . GLY A 1 390 ? 2.324 10.743 21.180 1.00 93.12 390 GLY A C 1
ATOM 2898 O O . GLY A 1 390 ? 2.578 11.000 22.352 1.00 93.12 390 GLY A O 1
ATOM 2899 N N . THR A 1 391 ? 3.220 10.171 20.371 1.00 91.94 391 THR A N 1
ATOM 2900 C CA . THR A 1 391 ? 4.594 9.800 20.752 1.00 91.94 391 THR A CA 1
ATOM 2901 C C . THR A 1 391 ? 5.580 10.097 19.622 1.00 91.94 391 THR A C 1
ATOM 2903 O O . THR A 1 391 ? 5.188 10.171 18.458 1.00 91.94 391 THR A O 1
ATOM 2906 N N . MET A 1 392 ? 6.868 10.213 19.951 1.00 91.50 392 MET A N 1
ATOM 2907 C CA . MET A 1 392 ? 7.952 10.336 18.971 1.00 91.50 392 MET A CA 1
ATOM 2908 C C . MET A 1 392 ? 8.640 8.996 18.730 1.00 91.50 392 MET A C 1
ATOM 2910 O O . MET A 1 392 ? 8.738 8.175 19.639 1.00 91.50 392 MET A O 1
ATOM 2914 N N . TYR A 1 393 ? 9.195 8.809 17.530 1.00 92.12 393 TYR A N 1
ATOM 2915 C CA . TYR A 1 393 ? 10.224 7.790 17.339 1.00 92.12 393 TYR A CA 1
ATOM 2916 C C . TYR A 1 393 ? 11.447 8.123 18.198 1.00 92.12 393 TYR A C 1
ATOM 2918 O O . TYR A 1 393 ? 11.980 9.237 18.102 1.00 92.12 393 TYR A O 1
ATOM 2926 N N . GLU A 1 394 ? 11.872 7.143 18.992 1.00 88.06 394 GLU A N 1
ATOM 2927 C CA . GLU A 1 394 ? 13.044 7.208 19.862 1.00 88.06 394 GLU A CA 1
ATOM 2928 C C . GLU A 1 394 ? 14.202 6.382 19.289 1.00 88.06 394 GLU A C 1
ATOM 2930 O O . GLU A 1 394 ? 15.277 6.919 19.034 1.00 88.06 394 GLU A O 1
ATOM 2935 N N . SER A 1 395 ? 13.986 5.082 19.062 1.00 85.38 395 SER A N 1
ATOM 2936 C CA . SER A 1 395 ? 15.008 4.155 18.569 1.00 85.38 395 SER A CA 1
ATOM 2937 C C . SER A 1 395 ? 14.378 2.884 17.984 1.00 85.38 395 SER A C 1
ATOM 2939 O O . SER A 1 395 ? 13.175 2.650 18.120 1.00 85.38 395 SER A O 1
ATOM 2941 N N . TRP A 1 396 ? 15.208 2.035 17.381 1.00 81.06 396 TRP A N 1
ATOM 2942 C CA . TRP A 1 396 ? 14.862 0.691 16.925 1.00 81.06 396 TRP A CA 1
ATOM 2943 C C . TRP A 1 396 ? 15.584 -0.363 17.774 1.00 81.06 396 TRP A C 1
ATOM 2945 O O . TRP A 1 396 ? 16.721 -0.174 18.211 1.00 81.06 396 TRP A O 1
ATOM 2955 N N . LEU A 1 397 ? 14.921 -1.496 18.019 1.00 79.12 397 LEU A N 1
ATOM 2956 C CA . LEU A 1 397 ? 15.447 -2.596 18.832 1.00 79.12 397 LEU A CA 1
ATOM 2957 C C . LEU A 1 397 ? 15.258 -3.931 18.099 1.00 79.12 397 LEU A C 1
ATOM 2959 O O . LEU A 1 397 ? 14.215 -4.174 17.500 1.00 79.12 397 LEU A O 1
ATOM 2963 N N . LEU A 1 398 ? 16.252 -4.823 18.185 1.00 74.75 398 LEU A N 1
ATOM 2964 C CA . LEU A 1 398 ? 16.220 -6.174 17.587 1.00 74.75 398 LEU A CA 1
ATOM 2965 C C . LEU A 1 398 ? 15.728 -7.267 18.545 1.00 74.75 398 LEU A C 1
ATOM 2967 O O . LEU A 1 398 ? 15.864 -8.457 18.267 1.00 74.75 398 LEU A O 1
ATOM 2971 N N . PHE A 1 399 ? 15.197 -6.887 19.701 1.00 79.44 399 PHE A N 1
ATOM 2972 C CA . PHE A 1 399 ? 14.705 -7.821 20.703 1.00 79.44 399 PHE A CA 1
ATOM 2973 C C . PHE A 1 399 ? 13.400 -7.299 21.293 1.00 79.44 399 PHE A C 1
ATOM 2975 O O . PHE A 1 399 ? 13.258 -6.106 21.560 1.00 79.44 399 PHE A O 1
ATOM 2982 N N . GLY A 1 400 ? 12.446 -8.209 21.486 1.00 77.38 400 GLY A N 1
ATOM 2983 C CA . GLY A 1 400 ? 11.123 -7.865 21.993 1.00 77.38 400 GLY A CA 1
ATOM 2984 C C . GLY A 1 400 ? 11.196 -7.269 23.396 1.00 77.38 400 GLY A C 1
ATOM 2985 O O . GLY A 1 400 ? 11.918 -7.777 24.257 1.00 77.38 400 GLY A O 1
ATOM 2986 N N . GLN A 1 401 ? 10.432 -6.203 23.616 1.00 82.06 401 GLN A N 1
ATOM 2987 C CA . GLN A 1 401 ? 10.159 -5.663 24.942 1.00 82.06 401 GLN A CA 1
ATOM 2988 C C . GLN A 1 401 ? 8.756 -6.093 25.369 1.00 82.06 401 GLN A C 1
ATOM 2990 O O . GLN A 1 401 ? 7.846 -6.078 24.540 1.00 82.06 401 GLN A O 1
ATOM 2995 N N . PRO A 1 402 ? 8.546 -6.493 26.632 1.00 87.50 402 PRO A N 1
ATOM 2996 C CA . PRO A 1 402 ? 7.196 -6.710 27.117 1.00 87.50 402 PRO A CA 1
ATOM 2997 C C . PRO A 1 402 ? 6.458 -5.371 27.199 1.00 87.50 402 PRO A C 1
ATOM 2999 O O . PRO A 1 402 ? 7.009 -4.378 27.682 1.00 87.50 402 PRO A O 1
ATOM 3002 N N . TRP A 1 403 ? 5.182 -5.357 26.816 1.00 88.88 403 TRP A N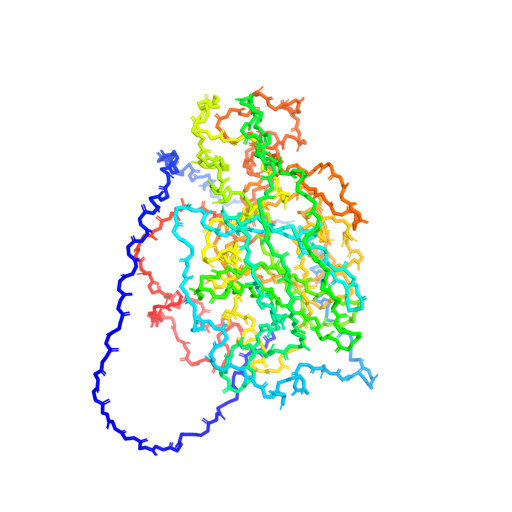 1
ATOM 3003 C CA . TRP A 1 403 ? 4.308 -4.258 27.214 1.00 88.88 403 TRP A CA 1
ATOM 3004 C C . TRP A 1 403 ? 4.117 -4.338 28.724 1.00 88.88 403 TRP A C 1
ATOM 3006 O O . TRP A 1 403 ? 3.637 -5.351 29.237 1.00 88.88 403 TRP A O 1
ATOM 3016 N N . THR A 1 404 ? 4.505 -3.284 29.434 1.00 93.06 404 THR A N 1
ATOM 3017 C CA . THR A 1 404 ? 4.265 -3.172 30.874 1.00 93.06 404 THR A CA 1
ATOM 3018 C C . THR A 1 404 ? 3.065 -2.272 31.087 1.00 93.06 404 THR A C 1
ATOM 3020 O O . THR A 1 404 ? 3.085 -1.100 30.714 1.00 93.06 404 THR 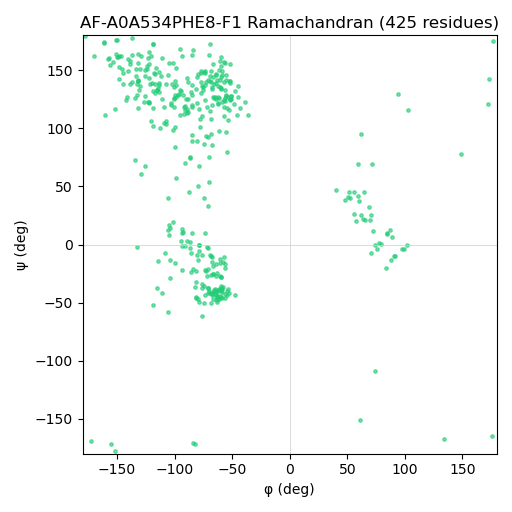A O 1
ATOM 3023 N N . VAL A 1 405 ? 2.016 -2.825 31.684 1.00 93.31 405 VAL A N 1
ATOM 3024 C CA . VAL A 1 405 ? 0.775 -2.105 31.940 1.00 93.31 405 VAL A CA 1
ATOM 3025 C C . VAL A 1 405 ? 1.040 -0.994 32.950 1.00 93.31 405 VAL A C 1
ATOM 3027 O O . VAL A 1 405 ? 1.560 -1.224 34.042 1.00 93.31 405 VAL A O 1
ATOM 3030 N N . GLN A 1 406 ? 0.668 0.222 32.568 1.00 93.69 406 GLN A N 1
ATOM 3031 C CA . GLN A 1 406 ? 0.611 1.393 33.434 1.00 93.69 406 GLN A CA 1
ATOM 3032 C C . GLN A 1 406 ? -0.719 2.105 33.196 1.00 93.69 406 GLN A C 1
ATOM 3034 O O . GLN A 1 406 ? -1.208 2.136 32.062 1.00 93.69 406 GLN A O 1
ATOM 3039 N N . GLY A 1 407 ? -1.299 2.683 34.249 1.00 93.94 407 GLY A N 1
ATOM 3040 C CA . GLY A 1 407 ? -2.592 3.356 34.148 1.00 93.94 407 GLY A CA 1
ATOM 3041 C C . GLY A 1 407 ? -3.719 2.387 33.787 1.00 93.94 407 GLY A C 1
ATOM 3042 O O . GLY A 1 407 ? -4.536 2.683 32.921 1.00 93.94 407 GLY A O 1
ATOM 3043 N N . SER A 1 408 ? -3.764 1.225 34.440 1.00 94.12 408 SER A N 1
ATOM 3044 C CA . SER A 1 408 ? -4.775 0.160 34.283 1.00 94.12 408 SER A CA 1
ATOM 3045 C C . SER A 1 408 ? -6.222 0.612 34.529 1.00 94.12 408 SER A C 1
ATOM 3047 O O . SER A 1 408 ? -7.160 -0.101 34.193 1.00 94.12 408 SER A O 1
ATOM 3049 N N . ASN A 1 409 ? -6.427 1.821 35.057 1.00 93.75 409 ASN A N 1
ATOM 3050 C CA . ASN A 1 409 ? -7.729 2.482 35.137 1.00 93.75 409 ASN A CA 1
ATOM 3051 C C . ASN A 1 409 ? -8.188 3.127 33.812 1.00 93.75 409 ASN A C 1
ATOM 3053 O O . ASN A 1 409 ? -9.294 3.666 33.751 1.00 93.75 409 ASN A O 1
ATOM 3057 N N . ASN A 1 410 ? -7.350 3.131 32.773 1.00 91.31 410 ASN A N 1
ATOM 3058 C CA . ASN A 1 410 ? -7.715 3.620 31.450 1.00 91.31 410 ASN A CA 1
ATOM 3059 C C . ASN A 1 410 ? -8.763 2.685 30.810 1.00 91.31 410 ASN A C 1
ATOM 3061 O O . ASN A 1 410 ? -8.547 1.473 30.805 1.00 91.31 410 ASN A O 1
ATOM 3065 N N . PRO A 1 411 ? -9.836 3.214 30.185 1.00 89.56 411 PRO A N 1
ATOM 3066 C CA . PRO A 1 411 ? -10.856 2.400 29.515 1.00 89.56 411 PRO A CA 1
ATOM 3067 C C . PRO A 1 411 ? -10.340 1.443 28.426 1.00 89.56 411 PRO A C 1
ATOM 3069 O O . PRO A 1 411 ? -11.054 0.528 28.022 1.00 89.56 411 PRO A O 1
ATOM 3072 N N . LEU A 1 412 ? -9.117 1.635 27.916 1.00 86.06 412 LEU A N 1
ATOM 3073 C CA . LEU A 1 412 ? -8.456 0.678 27.020 1.00 86.06 412 LEU A CA 1
ATOM 3074 C C . LEU A 1 412 ? -8.186 -0.680 27.688 1.00 86.06 412 LEU A C 1
ATOM 3076 O O . LEU A 1 412 ? -8.105 -1.687 26.989 1.00 86.06 412 LEU A O 1
ATOM 3080 N N . TYR A 1 413 ? -8.080 -0.718 29.018 1.00 90.62 413 TYR A N 1
ATOM 3081 C CA . TYR A 1 413 ? -7.884 -1.940 29.796 1.00 90.62 413 TYR A CA 1
ATOM 3082 C C . TYR A 1 413 ? -9.198 -2.558 30.303 1.00 90.62 413 TYR A C 1
ATOM 3084 O O . TYR A 1 413 ? -9.168 -3.633 30.913 1.00 90.62 413 TYR A O 1
ATOM 3092 N N . ASP A 1 414 ? -10.357 -1.949 30.029 1.00 92.06 414 ASP A N 1
ATOM 3093 C CA . ASP A 1 414 ? -11.654 -2.472 30.464 1.00 92.06 414 ASP A CA 1
ATOM 3094 C C . ASP A 1 414 ? -11.872 -3.913 29.969 1.00 92.06 414 ASP A C 1
ATOM 3096 O O . ASP A 1 414 ? -11.781 -4.217 28.779 1.00 92.06 414 ASP A O 1
ATOM 3100 N N . GLY A 1 415 ? -12.183 -4.824 30.896 1.00 91.75 415 GLY A N 1
ATOM 3101 C CA . GLY A 1 415 ? -12.446 -6.235 30.591 1.00 91.75 415 GLY A CA 1
ATOM 3102 C C . GLY A 1 415 ? -11.203 -7.094 30.330 1.00 91.75 415 GLY A C 1
ATOM 3103 O O . GLY A 1 415 ? -11.347 -8.289 30.076 1.00 91.75 415 GLY A O 1
ATOM 3104 N N . THR A 1 416 ? -9.996 -6.528 30.426 1.00 91.94 416 THR A N 1
ATOM 3105 C CA . THR A 1 416 ? -8.738 -7.283 30.270 1.00 91.94 416 THR A CA 1
ATOM 3106 C C . THR A 1 416 ? -8.283 -7.973 31.559 1.00 91.94 416 THR A C 1
ATOM 3108 O O . THR A 1 416 ? -7.525 -8.937 31.498 1.00 91.94 416 THR A O 1
ATOM 3111 N N . ASN A 1 417 ? -8.764 -7.506 32.720 1.00 93.75 417 ASN A N 1
ATOM 3112 C CA . ASN A 1 417 ? -8.265 -7.857 34.060 1.00 93.75 417 ASN A CA 1
ATOM 3113 C C . ASN A 1 417 ? -6.770 -7.549 34.279 1.00 93.75 417 ASN A C 1
ATOM 3115 O O . ASN A 1 417 ? -6.165 -8.129 35.180 1.00 93.75 417 ASN A O 1
ATOM 3119 N N . LEU A 1 418 ? -6.178 -6.669 33.467 1.00 94.50 418 LEU A N 1
ATOM 3120 C CA . LEU A 1 418 ? -4.796 -6.229 33.629 1.00 94.50 418 LEU A CA 1
ATOM 3121 C C . LEU A 1 418 ? -4.682 -5.150 34.709 1.00 94.50 418 LEU A C 1
ATOM 3123 O O . LEU A 1 418 ? -5.547 -4.283 34.830 1.00 94.50 418 LEU A O 1
ATOM 3127 N N . HIS A 1 419 ? -3.586 -5.191 35.458 1.00 95.62 419 HIS A N 1
ATOM 3128 C CA . HIS A 1 419 ? -3.248 -4.265 36.536 1.00 95.62 419 HIS A CA 1
ATOM 3129 C C . HIS A 1 419 ? -1.892 -3.604 36.277 1.00 95.62 419 HIS A C 1
ATOM 3131 O O . HIS A 1 419 ? -1.069 -4.113 35.517 1.00 95.62 419 HIS A O 1
ATOM 3137 N N . ASP A 1 420 ? -1.635 -2.476 36.941 1.00 96.94 420 ASP A N 1
ATOM 3138 C CA . ASP A 1 420 ? -0.335 -1.804 36.866 1.00 96.94 420 ASP A CA 1
ATOM 3139 C C . ASP A 1 420 ? 0.805 -2.756 37.256 1.00 96.94 420 ASP A C 1
ATOM 3141 O O . ASP A 1 420 ? 0.786 -3.374 38.322 1.00 96.94 420 ASP A O 1
ATOM 3145 N N . GLY A 1 421 ? 1.813 -2.846 36.388 1.00 95.75 421 GLY A N 1
ATOM 3146 C CA . GLY A 1 421 ? 2.957 -3.744 36.535 1.00 95.75 421 GLY A CA 1
ATOM 3147 C C . GLY A 1 421 ? 2.793 -5.112 35.868 1.00 95.75 421 GLY A C 1
ATOM 3148 O O . GLY A 1 421 ? 3.792 -5.824 35.750 1.00 95.75 421 GLY A O 1
ATOM 3149 N N . ASP A 1 422 ? 1.598 -5.474 35.385 1.00 95.25 422 ASP A N 1
ATOM 3150 C CA . ASP A 1 422 ? 1.437 -6.669 34.555 1.00 95.25 422 ASP A CA 1
ATOM 3151 C C . ASP A 1 422 ? 2.278 -6.540 33.281 1.00 95.25 422 ASP A C 1
ATOM 3153 O O . ASP A 1 422 ? 2.383 -5.466 32.681 1.00 95.25 422 ASP A O 1
ATOM 3157 N N . THR A 1 423 ? 2.885 -7.651 32.861 1.00 94.12 423 THR A N 1
ATOM 3158 C CA . THR A 1 423 ? 3.716 -7.699 31.655 1.00 94.12 423 THR A CA 1
ATOM 3159 C C . THR A 1 423 ? 3.111 -8.641 30.629 1.00 94.12 423 THR A C 1
ATOM 3161 O O . THR A 1 423 ? 2.772 -9.786 30.929 1.00 94.12 423 THR A O 1
ATOM 3164 N N . LEU A 1 424 ? 2.987 -8.152 29.400 1.00 89.56 424 LEU A N 1
ATOM 3165 C CA . LEU A 1 424 ? 2.539 -8.922 28.249 1.00 89.56 424 LEU A CA 1
ATOM 3166 C C . LEU A 1 424 ? 3.746 -9.144 27.327 1.00 89.56 424 LEU A C 1
ATOM 3168 O O . LEU A 1 424 ? 4.208 -8.196 26.683 1.00 89.56 424 LEU A O 1
ATOM 3172 N N . PRO A 1 425 ? 4.317 -10.360 27.300 1.00 84.88 425 PRO A N 1
ATOM 3173 C CA . PRO A 1 425 ? 5.444 -10.663 26.431 1.00 84.88 425 PRO A CA 1
ATOM 3174 C C . PRO A 1 425 ? 4.986 -10.789 24.972 1.00 84.88 425 PRO A C 1
ATOM 3176 O O . PRO A 1 425 ? 3.895 -11.289 24.713 1.00 84.88 425 PRO A O 1
ATOM 3179 N N . GLN A 1 426 ? 5.867 -10.432 24.031 1.00 69.62 426 GLN A N 1
ATOM 3180 C CA . GLN A 1 426 ? 5.670 -10.639 22.584 1.00 69.62 426 GLN A CA 1
ATOM 3181 C C . GLN A 1 426 ? 4.434 -9.933 21.993 1.00 69.62 426 GLN A C 1
ATOM 3183 O O . GLN A 1 426 ? 3.767 -10.495 21.123 1.00 69.62 426 GLN A O 1
ATOM 3188 N N . LEU A 1 427 ? 4.136 -8.722 22.473 1.00 62.47 427 LEU A N 1
ATOM 3189 C CA . LEU A 1 427 ? 3.219 -7.811 21.785 1.00 62.47 427 LEU A CA 1
ATOM 3190 C C . LEU A 1 427 ? 3.865 -7.175 20.556 1.00 62.47 427 LEU A C 1
ATOM 3192 O O . LEU A 1 427 ? 5.090 -6.910 20.613 1.00 62.47 427 LEU A O 1
#

Nearest PDB structures (foldseek):
  8i5a-assembly1_B  TM=8.043E-01  e=7.386E-14  Burkholderia sp.
  8huy-assembly1_B  TM=8.117E-01  e=1.339E-13  Burkholderia
  8i59-assembly1_B  TM=8.082E-01  e=2.429E-13  Burkholderia sp.
  8huy-assembly1_A  TM=8.053E-01  e=2.904E-13  Burkholderia
  8i5a-assembly1_A  TM=8.061E-01  e=8.998E-13  Burkholderia sp.

Mean predicted aligned error: 8.89 Å

pLDDT: mean 86.27, std 22.87, range [21.67, 98.88]

Foldseek 3Di:
DDPDDDDDDDDDDDDDDDDDDDDDPPPPPQQDPPDPPPDPPPPPDDDDDPPDDCPDQQAADFPDPDPPDDQCLVVVLQDAAALCPVHQFDQDDPCQKFKEWLDQEDAAQDKIFIFMEGDAWFKKKKWKWFAAANVNSRIHTDDIDIFIHYHFDAFDADLQQRETARPGDGRDIDTHHNPDAWGKMWMWMATPVRHIAIYIHTHFDLAAFQEEEADQQVVLQQPFCVVQAHQRAHPSCHPQRHGFKTFSRTFGPPPRRHSCCVPKPSVVRHVCSVSSGRYHYDYLQCCLVVAQVSVVSYQAYEAIGDNQEHEPSNVNRLVVNVSNNRHYYYHYPNHPFKYWDFDDQGPVRGGGMIGAPERHQVPFPQRQHLNGIYTCCDPPVNRAPCVRHVDHDDDDDPDWDWDADDPCVPCNNPPVPDDGRDTHTPD

Secondary structure (DSSP, 8-state):
----PPPPP-----------------------------------------------PPPP-PPPP-TT---SHHHHTTSPP-TTTT-SSB--STTSEEEEES-SEEETTPEEEEEEEESS-EEEEEEEEEES-GGGT-EEEEEEEEEEEB--PPPPEETTTTEE---PPEEEEEEPPTT--SEEEEEEEEETTSBEEEEEEEEE----EEEEEEE-HHHHHHT--TTSEETTEETT--TTSS-SEEESSS---GGGGTTTHHHHTHHHHHHHHHTT--EEEEEHHHHHHHHHHHHHTEEEEEEEEE--EEEHHHHHHHHHHHHTT--EEEEEESTT-EEEEEEEE-TTSSEEEEE---S-GGGSTTTTSTT--EETTSTTT---THHHHSS------SSPPPEEP--TTSGGGTTT---TT-EETT-